Protein AF-A0A7W0MST3-F1 (afdb_monomer_lite)

Foldseek 3Di:
DPPDPPDPPDDDPDDDDPPDDPFLDFPLVFAFDQLFDKDKDFLLQVPQQAFAAKDFAAFFPPCVVCLPPQDAWDWDDTPDICQQVRDAHQAAQQKWKWADPVPATDTAFKDKWAKHKTWTARSQFPLCLQQHTAIDIDTQFPDFQSQQADADPPVQRQFGDGNDDGDDRSHHHHHGGIMMMDGPNRFYDDDDQQDFHPPQWPFKKWKWWDQPSCPPDDITIMIITRGHPPGDGYPWKLVQAFKPKFWDPQQRGKAAFAAPDPRWQDADKDWHADPVSHTDADPVRHGDIHGIGGQNWMWMDGQFWIWTDRAQQWTQFIWGDQGRRPDTDGGWFLTWKKWFFFQFLVFFGDPDGTDIRPRFQRSRKTWRHWHGIRFWIKTKIAGGTSQRGKIWIWIDGNFKIKIKIWGAHFWFDFQRFMDTKIFTFPQFFFFKDKPLRQVTDGQWQAFPFQPFKAAFLLQPLCVPFPHHPVNVVVSVVCVVVVVNVPSGTHIGGDARVNRFRQAQQSMWMWTWGQRWIKIKHKHFDPPAAPQQVVLSNQKHKDWGRHQSDRSQQGQPPEGQPPRSHSPGDQAFPVRHGADGDGPVVHGSVRGNSYDHGGTRMIDITRSIQRGASCSSSSYGHNIHMMMMMMGIGGGGDGSSCNSRHVCCPVRDIDIRIGIRDRNPVVVCVVVVNDDD

pLDDT: mean 87.67, std 13.85, range [27.02, 98.81]

Sequence (676 aa):
MRRVLIALLALLALPPAAGAQLPGAVDLTVPAARDTTPVVLTGARLGAWAAPAEQTAKLPLTDLAAPDAPGHNHYAEPELATKDALGAGLAVKRLLAYRWTGTRLKQIPVQVDEVFTRYLDNSASGFAVYSGQDRHTTYAYDREGFRFRADGPAENPCLARRESADARDPVAGLDADDEIAFMYADAGARLPATTAWPAGIEALREVALTDPVSESAPQRFVYLARAATGGPRPAFDASNGYVRYERDAGADLYAFSQSTYEGYGNAPQGVYCDAQGAVVRDAGGTPKIGRRRPRDGATLTTARYRFRYDGRWLMTAIEISPDGGRSYGPDLVDRFKARAFAQDPGSETPCCGYEEEDANWGGSSTLLGEKVGPVRAIRETWGADSGTNVIRRETFYREEMRQKTWLRVHPIPPLDGIYAQWDFNAGRMTRFYNARTPQGVAVDGRNDEVLGNLDDPCNVNYDANDTSALDQGYRTLARRLGTCELPYHQSVDLLDPLFSDANAGMGWGVTAGPHGSIVDRITLATDTSAGGAAQSAVAVPYYRDDACFDDGTGSDPGPKVNLRSGDEPRTASDGTPRRCWAPADGAPDGSDRYFQGSIATHGVHLLFVADSDNARLQLPVNEIVNEWQMVMLPGQRDARAGEAYGRAFEKPLASTVLPRSPALEQVKRGLGVRLP

Structure (mmCIF, N/CA/C/O backbone):
data_AF-A0A7W0MST3-F1
#
_entry.id   AF-A0A7W0MST3-F1
#
loop_
_atom_site.group_PDB
_atom_site.id
_atom_site.type_symbol
_atom_site.label_atom_id
_atom_site.label_alt_id
_atom_site.label_comp_id
_atom_site.label_asym_id
_atom_site.label_entity_id
_atom_site.label_seq_id
_atom_site.pdbx_PDB_ins_code
_atom_site.Cartn_x
_atom_site.Cartn_y
_atom_site.Cartn_z
_atom_site.occupancy
_atom_site.B_iso_or_equiv
_atom_site.auth_seq_id
_atom_site.auth_comp_id
_atom_site.auth_asym_id
_atom_site.auth_atom_id
_atom_site.pdbx_PDB_model_num
ATOM 1 N N . MET A 1 1 ? 5.967 23.984 -36.296 1.00 33.34 1 MET A N 1
ATOM 2 C CA . MET A 1 1 ? 5.336 22.695 -36.655 1.00 33.34 1 MET A CA 1
ATOM 3 C C . MET A 1 1 ? 4.297 22.323 -35.597 1.00 33.34 1 MET A C 1
ATOM 5 O O . MET A 1 1 ? 4.575 21.528 -34.722 1.00 33.34 1 MET A O 1
ATOM 9 N N . ARG A 1 2 ? 3.121 22.970 -35.611 1.00 28.06 2 ARG A N 1
ATOM 10 C CA . ARG A 1 2 ? 2.147 22.957 -34.492 1.00 28.06 2 ARG A CA 1
ATOM 11 C C . ARG A 1 2 ? 0.752 22.455 -34.908 1.00 28.06 2 ARG A C 1
ATOM 13 O O . ARG A 1 2 ? -0.238 22.843 -34.304 1.00 28.06 2 ARG A O 1
ATOM 20 N N . ARG A 1 3 ? 0.653 21.697 -36.012 1.00 29.62 3 ARG A N 1
ATOM 21 C CA . ARG A 1 3 ? -0.636 21.373 -36.664 1.00 29.62 3 ARG A CA 1
ATOM 22 C C . ARG A 1 3 ? -0.772 19.956 -37.246 1.00 29.62 3 ARG A C 1
ATOM 24 O O . ARG A 1 3 ? -1.676 19.747 -38.040 1.00 29.62 3 ARG A O 1
ATOM 31 N N . VAL A 1 4 ? 0.072 18.989 -36.875 1.00 29.67 4 VAL A N 1
ATOM 32 C CA . VAL A 1 4 ? -0.027 17.618 -37.437 1.00 29.67 4 VAL A CA 1
ATOM 33 C C . VAL A 1 4 ? -0.395 16.540 -36.402 1.00 29.67 4 VAL A C 1
ATOM 35 O O . VAL A 1 4 ? -0.767 15.447 -36.793 1.00 29.67 4 VAL A O 1
ATOM 38 N N . LEU A 1 5 ? -0.451 16.848 -35.100 1.00 27.19 5 LEU A N 1
ATOM 39 C CA . LEU A 1 5 ? -0.750 15.846 -34.058 1.00 27.19 5 LEU A CA 1
ATOM 40 C C . LEU A 1 5 ? -2.170 15.919 -33.457 1.00 27.19 5 LEU A C 1
ATOM 42 O O . LEU A 1 5 ? -2.399 15.465 -32.344 1.00 27.19 5 LEU A O 1
ATOM 46 N N . ILE A 1 6 ? -3.136 16.505 -34.169 1.00 29.30 6 ILE A N 1
ATOM 47 C CA . ILE A 1 6 ? -4.549 16.541 -33.746 1.00 29.30 6 ILE A CA 1
ATOM 48 C C . ILE A 1 6 ? -5.399 16.005 -34.900 1.00 29.30 6 ILE A C 1
ATOM 50 O O . ILE A 1 6 ? -6.024 16.769 -35.630 1.00 29.30 6 ILE A O 1
ATOM 54 N N . ALA A 1 7 ? -5.350 14.694 -35.135 1.00 27.02 7 ALA A N 1
ATOM 55 C CA . ALA A 1 7 ? -6.194 14.045 -36.145 1.00 27.02 7 ALA A CA 1
ATOM 56 C C . ALA A 1 7 ? -6.581 12.587 -35.820 1.00 27.02 7 ALA A C 1
ATOM 58 O O . ALA A 1 7 ? -7.083 11.894 -36.699 1.00 27.02 7 ALA A O 1
ATOM 59 N N . LEU A 1 8 ? -6.408 12.120 -34.576 1.00 28.22 8 LEU A N 1
ATOM 60 C CA . LEU A 1 8 ? -6.804 10.762 -34.159 1.00 28.22 8 LEU A CA 1
ATOM 61 C C . LEU A 1 8 ? -7.603 10.725 -32.844 1.00 28.22 8 LEU A C 1
ATOM 63 O O . LEU A 1 8 ? -7.543 9.774 -32.082 1.00 28.22 8 LEU A O 1
ATOM 67 N N . LEU A 1 9 ? -8.417 11.754 -32.604 1.00 30.67 9 LEU A N 1
ATOM 68 C CA . LEU A 1 9 ? -9.510 11.724 -31.624 1.00 30.67 9 LEU A CA 1
ATOM 69 C C . 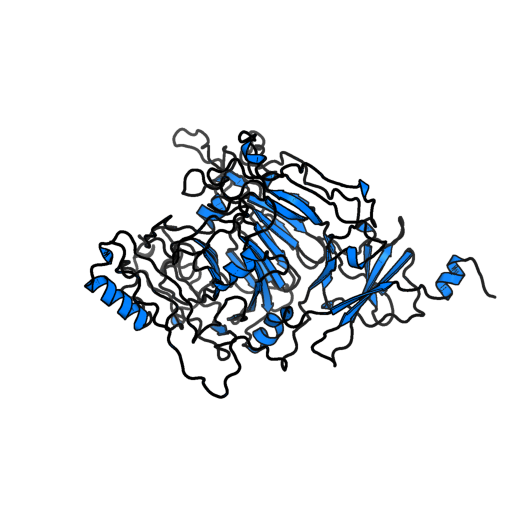LEU A 1 9 ? -10.834 11.846 -32.385 1.00 30.67 9 LEU A C 1
ATOM 71 O O . LEU A 1 9 ? -11.513 12.870 -32.354 1.00 30.67 9 LEU A O 1
ATOM 75 N N . ALA A 1 10 ? -11.168 10.808 -33.151 1.00 30.56 10 ALA A N 1
ATOM 76 C CA . ALA A 1 10 ? -12.507 10.654 -33.697 1.00 30.56 10 ALA A CA 1
ATOM 77 C C . ALA A 1 10 ? -13.369 9.957 -32.638 1.00 30.56 10 ALA A C 1
ATOM 79 O O . ALA A 1 10 ? -13.180 8.776 -32.357 1.00 30.56 10 ALA A O 1
ATOM 80 N N . LEU A 1 11 ? -14.307 10.704 -32.047 1.00 34.53 11 LEU A N 1
ATOM 81 C CA . LEU A 1 11 ? -15.396 10.151 -31.244 1.00 34.53 11 LEU A CA 1
ATOM 82 C C . LEU A 1 11 ? -16.114 9.054 -32.048 1.00 34.53 11 LEU A C 1
ATOM 84 O O . LEU A 1 11 ? -16.840 9.347 -33.000 1.00 34.53 11 LEU A O 1
ATOM 88 N N . LEU A 1 12 ? -15.961 7.800 -31.631 1.00 31.59 12 LEU A N 1
ATOM 89 C CA . LEU A 1 12 ? -16.851 6.715 -32.026 1.00 31.59 12 LEU A CA 1
ATOM 90 C C . LEU A 1 12 ? -18.124 6.806 -31.179 1.00 31.59 12 LEU A C 1
ATOM 92 O O . LEU A 1 12 ? -18.185 6.323 -30.051 1.00 31.59 12 LEU A O 1
ATOM 96 N N . ALA A 1 13 ? -19.157 7.443 -31.729 1.00 30.58 13 ALA A N 1
ATOM 97 C CA . ALA A 1 13 ? -20.519 7.291 -31.235 1.00 30.58 13 ALA A CA 1
ATOM 98 C C . ALA A 1 13 ? -21.042 5.910 -31.667 1.00 30.58 13 ALA A C 1
ATOM 100 O O . ALA A 1 13 ? -21.487 5.729 -32.801 1.00 30.58 13 ALA A O 1
ATOM 101 N N . LEU A 1 14 ? -20.954 4.921 -30.776 1.00 34.78 14 LEU A N 1
ATOM 102 C CA . LEU A 1 14 ? -21.608 3.622 -30.953 1.00 34.78 14 LEU A CA 1
ATOM 103 C C . LEU A 1 14 ? -23.127 3.762 -30.722 1.00 34.78 14 LEU A C 1
ATOM 105 O O . LEU A 1 14 ? -23.542 4.492 -29.816 1.00 34.78 14 LEU A O 1
ATOM 109 N N . PRO A 1 15 ? -23.982 3.072 -31.501 1.00 28.17 15 PRO A N 1
ATOM 110 C CA . PRO A 1 15 ? -25.413 3.024 -31.223 1.00 28.17 15 PRO A CA 1
ATOM 111 C C . PRO A 1 15 ? -25.666 2.262 -29.907 1.00 28.17 15 PRO A C 1
ATOM 113 O O . PRO A 1 15 ? -24.936 1.316 -29.602 1.00 28.17 15 PRO A O 1
ATOM 116 N N . PRO A 1 16 ? -26.693 2.630 -29.119 1.00 30.33 16 PRO A N 1
ATOM 117 C CA . PRO A 1 16 ? -26.980 1.954 -27.862 1.00 30.33 16 PRO A CA 1
ATOM 118 C C . PRO A 1 16 ? -27.411 0.510 -28.143 1.00 30.33 16 PRO A C 1
ATOM 120 O O . PRO A 1 16 ? -28.466 0.266 -28.731 1.00 30.33 16 PRO A O 1
ATOM 123 N N . ALA A 1 17 ? -26.597 -0.454 -27.712 1.00 32.78 17 ALA A N 1
ATOM 124 C CA . ALA A 1 17 ? -27.010 -1.845 -27.639 1.00 32.78 17 ALA A CA 1
ATOM 125 C C . ALA A 1 17 ? -28.131 -1.956 -26.594 1.00 32.78 17 ALA A C 1
ATOM 127 O O . ALA A 1 17 ? -27.914 -1.771 -25.396 1.00 32.78 17 ALA A O 1
ATOM 128 N N . ALA A 1 18 ? -29.353 -2.214 -27.052 1.00 31.17 18 ALA A N 1
ATOM 129 C CA . ALA A 1 18 ? -30.485 -2.453 -26.172 1.00 31.17 18 ALA A CA 1
ATOM 130 C C . ALA A 1 18 ? -30.256 -3.757 -25.384 1.00 31.17 18 ALA A C 1
ATOM 132 O O . ALA A 1 18 ? -30.203 -4.833 -25.974 1.00 31.17 18 ALA A O 1
ATOM 133 N N . GLY A 1 19 ? -30.136 -3.652 -24.056 1.00 36.03 19 GLY A N 1
ATOM 134 C CA . GLY A 1 19 ? -30.206 -4.791 -23.130 1.00 36.03 19 GLY A CA 1
ATOM 135 C C . GLY A 1 19 ? -28.934 -5.149 -22.353 1.00 36.03 19 GLY A C 1
ATOM 136 O O . GLY A 1 19 ? -29.009 -6.026 -21.498 1.00 36.03 19 GLY A O 1
ATOM 137 N N . ALA A 1 20 ? -27.797 -4.485 -22.581 1.00 37.41 20 ALA A N 1
ATOM 138 C CA . ALA A 1 20 ? -26.614 -4.660 -21.733 1.00 37.41 20 ALA A CA 1
ATOM 139 C C . ALA A 1 20 ? -26.729 -3.785 -20.470 1.00 37.41 20 ALA A C 1
ATOM 141 O O . ALA A 1 20 ? -27.078 -2.606 -20.568 1.00 37.41 20 ALA A O 1
ATOM 142 N N . GLN A 1 21 ? -26.449 -4.347 -19.287 1.00 41.69 21 GLN A N 1
ATOM 143 C CA . GLN A 1 21 ? -26.223 -3.552 -18.073 1.00 41.69 21 GLN A CA 1
ATOM 144 C C . GLN A 1 21 ? -25.207 -2.446 -18.381 1.00 41.69 21 GLN A C 1
ATOM 146 O O . GLN A 1 21 ? -24.227 -2.673 -19.093 1.00 41.69 21 GLN A O 1
ATOM 151 N N . LEU A 1 22 ? -25.470 -1.237 -17.877 1.00 43.38 22 LEU A N 1
ATOM 152 C CA . LEU A 1 22 ? -24.556 -0.114 -18.052 1.00 43.38 22 LEU A CA 1
ATOM 153 C C . LEU A 1 22 ? -23.157 -0.488 -17.517 1.00 43.38 22 LEU A C 1
ATOM 155 O O . LEU A 1 22 ? -23.073 -1.205 -16.517 1.00 43.38 22 LEU A O 1
ATOM 159 N N . PRO A 1 23 ? -22.077 0.004 -18.150 1.00 44.41 23 PRO A N 1
ATOM 160 C CA . PRO A 1 23 ? -20.717 -0.094 -17.618 1.00 44.41 23 PRO A CA 1
ATOM 161 C C . PRO A 1 23 ? -20.682 0.238 -16.120 1.00 44.41 23 PRO A C 1
ATOM 163 O O . PRO A 1 23 ? -21.276 1.237 -15.712 1.00 44.41 23 PRO A O 1
ATOM 166 N N . GLY A 1 24 ? -20.040 -0.595 -15.298 1.00 53.72 24 GLY A N 1
ATOM 167 C CA . GLY A 1 24 ? -19.961 -0.383 -13.847 1.00 53.72 24 GLY A CA 1
ATOM 168 C C . GLY A 1 24 ? -21.268 -0.544 -13.049 1.00 53.72 24 GLY A C 1
ATOM 169 O O . GLY A 1 24 ? -21.266 -0.278 -11.846 1.00 53.72 24 GLY A O 1
ATOM 170 N N . ALA A 1 25 ? -22.385 -0.982 -13.648 1.00 60.38 25 ALA A N 1
ATOM 171 C CA . ALA A 1 25 ? -23.631 -1.189 -12.906 1.00 60.38 25 ALA A CA 1
ATOM 172 C C . ALA A 1 25 ? -23.449 -2.250 -11.807 1.00 60.38 25 ALA A C 1
ATOM 174 O O . ALA A 1 25 ? -23.056 -3.385 -12.072 1.00 60.38 25 ALA A O 1
ATOM 175 N N . VAL A 1 26 ? -23.745 -1.870 -10.563 1.00 64.81 26 VAL A N 1
ATOM 176 C CA . VAL A 1 26 ? -23.655 -2.763 -9.405 1.00 64.81 26 VAL A CA 1
ATOM 177 C C . VAL A 1 26 ? -24.689 -3.878 -9.548 1.00 64.81 26 VAL A C 1
ATOM 179 O O . VAL A 1 26 ? -25.892 -3.607 -9.569 1.00 64.81 26 VAL A O 1
ATOM 182 N N . ASP A 1 27 ? -24.241 -5.135 -9.580 1.00 69.06 27 ASP A N 1
ATOM 183 C CA . ASP A 1 27 ? -25.147 -6.262 -9.387 1.00 69.06 27 ASP A CA 1
ATOM 184 C C . ASP A 1 27 ? -25.554 -6.321 -7.906 1.00 69.06 27 ASP A C 1
ATOM 186 O O . ASP A 1 27 ? -24.793 -6.714 -7.014 1.00 69.06 27 ASP A O 1
ATOM 190 N N . LEU A 1 28 ? -26.771 -5.859 -7.623 1.00 68.44 28 LEU A N 1
ATOM 191 C CA . LEU A 1 28 ? -27.353 -5.892 -6.282 1.00 68.44 28 LEU A CA 1
ATOM 192 C C . LEU A 1 28 ? -27.852 -7.291 -5.891 1.00 68.44 28 LEU A C 1
ATOM 194 O O . LEU A 1 28 ? -28.226 -7.491 -4.739 1.00 68.44 28 LEU A O 1
ATOM 198 N N . THR A 1 29 ? -27.852 -8.263 -6.809 1.00 72.75 29 THR A N 1
ATOM 199 C CA . THR A 1 29 ? -28.296 -9.635 -6.526 1.00 72.75 29 THR A CA 1
ATOM 200 C C . THR A 1 29 ? -27.218 -10.490 -5.863 1.00 72.75 29 THR A C 1
ATOM 202 O O . THR A 1 29 ? -27.551 -11.471 -5.198 1.00 72.75 29 THR A O 1
ATOM 205 N N . VAL A 1 30 ? -25.940 -10.107 -5.977 1.00 80.00 30 VAL A N 1
ATOM 206 C CA . VAL A 1 30 ? -24.817 -10.766 -5.295 1.00 80.00 30 VAL A CA 1
ATOM 207 C C . VAL A 1 30 ? -24.496 -10.012 -3.999 1.00 80.00 30 VAL A C 1
ATOM 209 O O . VAL A 1 30 ? -24.049 -8.864 -4.058 1.00 80.00 30 VAL A O 1
ATOM 212 N N . PRO A 1 31 ? -24.699 -10.599 -2.806 1.00 81.38 31 PRO A N 1
ATOM 213 C CA . PRO A 1 31 ? -24.313 -9.956 -1.552 1.00 81.38 31 PRO A CA 1
ATOM 214 C C . PRO A 1 31 ? -22.796 -9.771 -1.459 1.00 81.38 31 PRO A C 1
ATOM 216 O O . PRO A 1 31 ? -22.034 -10.621 -1.920 1.00 81.38 31 PRO A O 1
ATOM 219 N N . ALA A 1 32 ? -22.356 -8.689 -0.815 1.00 86.56 32 ALA A N 1
ATOM 220 C CA . ALA A 1 32 ? -20.940 -8.519 -0.508 1.00 86.56 32 ALA A CA 1
ATOM 221 C C . ALA A 1 32 ? -20.490 -9.569 0.521 1.00 86.56 32 ALA A C 1
ATOM 223 O O . ALA A 1 32 ? -21.148 -9.781 1.543 1.00 86.56 32 ALA A O 1
ATOM 224 N N . ALA A 1 33 ? -19.353 -10.207 0.274 1.00 90.31 33 ALA A N 1
ATOM 225 C CA . ALA A 1 33 ? -18.723 -11.102 1.228 1.00 90.31 33 ALA A CA 1
ATOM 226 C C . ALA A 1 33 ? -18.093 -10.284 2.367 1.00 90.31 33 ALA A C 1
ATOM 228 O O . ALA A 1 33 ? -17.382 -9.306 2.139 1.00 90.31 33 ALA A O 1
ATOM 229 N N . ARG A 1 34 ? -18.404 -10.657 3.617 1.00 91.00 34 ARG A N 1
ATOM 230 C CA . ARG A 1 34 ? -18.010 -9.902 4.825 1.00 91.00 34 ARG A CA 1
ATOM 231 C C . ARG A 1 34 ? -16.977 -10.604 5.694 1.00 91.00 34 ARG A C 1
ATOM 233 O O . ARG A 1 34 ? -16.547 -10.063 6.710 1.00 91.00 34 ARG A O 1
ATOM 240 N N . ASP A 1 35 ? -16.615 -11.833 5.355 1.00 91.06 35 ASP A N 1
ATOM 241 C CA . ASP A 1 35 ? -15.702 -12.670 6.132 1.00 91.06 35 ASP A CA 1
ATOM 242 C C . ASP A 1 35 ? -14.278 -12.099 6.209 1.00 91.06 35 ASP A C 1
ATOM 244 O O . ASP A 1 35 ? -13.600 -12.325 7.216 1.00 91.06 35 ASP A O 1
ATOM 248 N N . THR A 1 36 ? -13.885 -11.292 5.220 1.00 93.31 36 THR A N 1
ATOM 249 C CA . THR A 1 36 ? -12.589 -10.599 5.139 1.00 93.31 36 THR A CA 1
ATOM 250 C C . THR A 1 36 ? -12.651 -9.134 5.576 1.00 93.31 36 THR A C 1
ATOM 252 O O . THR A 1 36 ? -11.614 -8.497 5.716 1.00 93.31 36 THR A O 1
ATOM 255 N N . THR A 1 37 ? -13.847 -8.581 5.816 1.00 93.44 37 THR A N 1
ATOM 256 C CA . THR A 1 37 ? -14.034 -7.136 6.002 1.00 93.44 37 THR A CA 1
ATOM 257 C C . THR A 1 37 ? -13.447 -6.642 7.332 1.00 93.44 37 THR A C 1
ATOM 259 O O . THR A 1 37 ? -13.921 -7.057 8.404 1.00 93.44 37 THR A O 1
ATOM 262 N N . PRO A 1 38 ? -12.480 -5.706 7.303 1.00 95.81 38 PRO A N 1
ATOM 263 C CA . PRO A 1 38 ? -12.097 -4.961 8.490 1.00 95.81 38 PRO A CA 1
ATOM 264 C C . PRO A 1 38 ? -13.162 -3.916 8.837 1.00 95.81 38 PRO A C 1
ATOM 266 O O . PRO A 1 38 ? -13.803 -3.326 7.969 1.00 95.81 38 PRO A O 1
ATOM 269 N N . VAL A 1 39 ? -13.345 -3.664 10.129 1.00 96.69 39 VAL A N 1
ATOM 270 C CA . VAL A 1 39 ? -14.166 -2.569 10.644 1.00 96.69 39 VAL A CA 1
ATOM 271 C C . VAL A 1 39 ? -13.243 -1.583 11.334 1.00 96.69 39 VAL A C 1
ATOM 273 O O . VAL A 1 39 ? -12.601 -1.932 12.323 1.00 96.69 39 VAL A O 1
ATOM 276 N N . VAL A 1 40 ? -13.203 -0.357 10.816 1.00 96.94 40 VAL A N 1
ATOM 277 C CA . VAL A 1 40 ? -12.424 0.751 11.374 1.00 96.94 40 VAL A CA 1
ATOM 278 C C . VAL A 1 40 ? -13.395 1.844 11.805 1.00 96.94 40 VAL A C 1
ATOM 280 O O . VAL A 1 40 ? -14.177 2.353 11.003 1.00 96.94 40 VAL A O 1
ATOM 283 N N . LEU A 1 41 ? -13.404 2.156 13.098 1.00 97.62 41 LEU A N 1
ATOM 284 C CA . LEU A 1 41 ? -14.157 3.272 13.669 1.00 97.62 41 LEU A CA 1
ATOM 285 C C . LEU A 1 41 ? -13.185 4.396 14.009 1.00 97.62 41 LEU A C 1
ATOM 287 O O . LEU A 1 41 ? -12.067 4.108 14.410 1.00 97.62 41 LEU A O 1
ATOM 291 N N . THR A 1 42 ? -13.625 5.649 13.950 1.00 97.44 42 THR A N 1
ATOM 292 C CA . THR A 1 42 ? -12.855 6.756 14.532 1.00 97.44 42 THR A CA 1
ATOM 293 C C . THR A 1 42 ? -13.185 6.929 16.012 1.00 97.44 42 THR A C 1
ATOM 295 O O . THR A 1 42 ? -14.312 6.633 16.442 1.00 97.44 42 THR A O 1
ATOM 298 N N . GLY A 1 43 ? -12.248 7.441 16.807 1.00 97.19 43 GLY A N 1
ATOM 299 C CA . GLY A 1 43 ? -12.460 7.696 18.229 1.00 97.19 43 GLY A CA 1
ATOM 300 C C . GLY A 1 43 ? -13.593 8.689 18.499 1.00 97.19 43 GLY A C 1
ATOM 301 O O . GLY A 1 43 ? -14.325 8.527 19.479 1.00 97.19 43 GLY A O 1
ATOM 302 N N . ALA A 1 44 ? -13.907 9.580 17.549 1.00 96.62 44 ALA A N 1
ATOM 303 C CA . ALA A 1 44 ? -15.108 10.421 17.581 1.00 96.62 44 ALA A CA 1
ATOM 304 C C . ALA A 1 44 ? -16.414 9.621 17.800 1.00 96.62 44 ALA A C 1
ATOM 306 O O . ALA A 1 44 ? -17.349 10.093 18.454 1.00 96.62 44 ALA A O 1
ATOM 307 N N . ARG A 1 45 ? -16.493 8.369 17.317 1.00 96.88 45 ARG A N 1
ATOM 308 C CA . ARG A 1 45 ? -17.653 7.477 17.528 1.00 96.88 45 ARG A CA 1
ATOM 309 C C . ARG A 1 45 ? -17.802 7.009 18.979 1.00 96.88 45 ARG A C 1
ATOM 311 O O . ARG A 1 45 ? -18.862 6.509 19.359 1.00 96.88 45 ARG A O 1
ATOM 318 N N . LEU A 1 46 ? -16.764 7.156 19.801 1.00 96.19 46 LEU A N 1
ATOM 319 C CA . LEU A 1 46 ? -16.743 6.766 21.209 1.00 96.19 46 LEU A CA 1
ATOM 320 C C . LEU A 1 46 ? -17.068 7.946 22.147 1.00 96.19 46 LEU A C 1
ATOM 322 O O . LEU A 1 46 ? -17.050 7.771 23.370 1.00 96.19 46 LEU A O 1
ATOM 326 N N . GLY A 1 47 ? -17.453 9.111 21.611 1.00 93.31 47 GLY A N 1
ATOM 327 C CA . GLY A 1 47 ? -17.937 10.266 22.375 1.00 93.31 47 GLY A CA 1
ATOM 328 C C . GLY A 1 47 ? -16.973 10.661 23.495 1.00 93.31 47 GLY A C 1
ATOM 329 O O . GLY A 1 47 ? -15.780 10.753 23.271 1.00 93.31 47 GLY A O 1
ATOM 330 N N . ALA A 1 48 ? -17.465 10.794 24.730 1.00 93.38 48 ALA A N 1
ATOM 331 C CA . ALA A 1 48 ? -16.663 11.211 25.891 1.00 93.38 48 ALA A CA 1
ATOM 332 C C . ALA A 1 48 ? -15.506 10.266 26.306 1.00 93.38 48 ALA A C 1
ATOM 334 O O . ALA A 1 48 ? -14.922 10.458 27.369 1.00 93.38 48 ALA A O 1
ATOM 335 N N . TRP A 1 49 ? -15.226 9.191 25.561 1.00 96.69 49 TRP A N 1
ATOM 336 C CA . TRP A 1 49 ? -13.987 8.422 25.748 1.00 96.69 49 TRP A CA 1
ATOM 337 C C . TRP A 1 49 ? -12.831 8.978 24.915 1.00 96.69 49 TRP A C 1
ATOM 339 O O . TRP A 1 49 ? -11.693 8.653 25.231 1.00 96.69 49 TRP A O 1
ATOM 349 N N . ALA A 1 50 ? -13.127 9.775 23.890 1.00 97.25 50 ALA A N 1
ATOM 350 C CA . ALA A 1 50 ? -12.154 10.413 23.025 1.00 97.25 50 ALA A CA 1
ATOM 351 C C . ALA A 1 50 ? -12.018 11.901 23.374 1.00 97.25 50 ALA A C 1
ATOM 353 O O . ALA A 1 50 ? -13.025 12.580 23.610 1.00 97.25 50 ALA A O 1
ATOM 354 N N . ALA A 1 51 ? -10.785 12.397 23.410 1.00 97.25 51 ALA A N 1
ATOM 355 C CA . ALA A 1 51 ? -10.514 13.829 23.353 1.00 97.25 51 ALA A CA 1
ATOM 356 C C . ALA A 1 51 ? -10.781 14.374 21.932 1.00 97.25 51 ALA A C 1
ATOM 358 O O . ALA A 1 51 ? -10.936 13.597 20.990 1.00 97.25 51 ALA A O 1
ATOM 359 N N . PRO A 1 52 ? -10.884 15.699 21.742 1.00 96.50 52 PRO A N 1
ATOM 360 C CA . PRO A 1 52 ? -10.820 16.289 20.409 1.00 96.50 52 PRO A CA 1
ATOM 361 C C . PRO A 1 52 ? -9.447 16.059 19.763 1.00 96.50 52 PRO A C 1
ATOM 363 O O . PRO A 1 52 ? -8.434 16.203 20.442 1.00 96.50 52 PRO A O 1
ATOM 366 N N . ALA A 1 53 ? -9.446 15.790 18.457 1.00 95.56 53 ALA A N 1
ATOM 367 C CA . ALA A 1 53 ? -8.245 15.713 17.626 1.00 95.56 53 ALA A CA 1
ATOM 368 C C . ALA A 1 53 ? -7.433 17.014 17.665 1.00 95.56 53 ALA A C 1
ATOM 370 O O . ALA A 1 53 ? -8.013 18.115 17.690 1.00 95.56 53 ALA A O 1
ATOM 371 N N . GLU A 1 54 ? -6.107 16.905 17.574 1.00 94.94 54 GLU A N 1
ATOM 372 C CA . GLU A 1 54 ? -5.230 18.068 17.438 1.00 94.94 54 GLU A CA 1
ATOM 373 C C . GLU A 1 54 ? -5.633 18.938 16.233 1.00 94.94 54 GLU A C 1
ATOM 375 O O . GLU A 1 54 ? -5.848 18.461 15.119 1.00 94.94 54 GLU A O 1
ATOM 380 N N . GLN A 1 55 ? -5.689 20.255 16.440 1.00 94.75 55 GLN A N 1
ATOM 381 C CA . GLN A 1 55 ? -5.807 21.222 15.355 1.00 94.75 55 GLN A CA 1
ATOM 382 C C . GLN A 1 55 ? -4.435 21.834 15.076 1.00 94.75 55 GLN A C 1
ATOM 384 O O . GLN A 1 55 ? -3.790 22.368 15.984 1.00 94.75 55 GLN A O 1
ATOM 389 N N . THR A 1 56 ? -4.006 21.786 13.813 1.00 94.62 56 THR A N 1
ATOM 390 C CA . THR A 1 56 ? -2.756 22.408 13.362 1.00 94.62 56 THR A CA 1
ATOM 391 C C . THR A 1 56 ? -2.991 23.351 12.191 1.00 94.62 56 THR A C 1
ATOM 393 O O . THR A 1 56 ? -3.932 23.175 11.414 1.00 94.62 56 THR A O 1
ATOM 396 N N . ALA A 1 57 ? -2.120 24.346 12.056 1.00 92.50 57 ALA A N 1
ATOM 397 C CA . ALA A 1 57 ? -2.061 25.192 10.874 1.00 92.50 57 ALA A CA 1
ATOM 398 C C . ALA A 1 57 ? -0.605 25.458 10.497 1.00 92.50 57 ALA A C 1
ATOM 400 O O . ALA A 1 57 ? 0.201 25.821 11.360 1.00 92.50 57 ALA A O 1
ATOM 401 N N . LYS A 1 58 ? -0.312 25.302 9.205 1.00 89.31 58 LYS A N 1
ATOM 402 C CA . LYS A 1 58 ? 0.945 25.708 8.590 1.00 89.31 58 LYS A CA 1
ATOM 403 C C . LYS A 1 58 ? 0.684 26.843 7.591 1.00 89.31 58 LYS A C 1
ATOM 405 O O . LYS A 1 58 ? -0.348 26.841 6.913 1.00 89.31 58 LYS A O 1
ATOM 410 N N . LEU A 1 59 ? 1.540 27.863 7.581 1.00 86.44 59 LEU A N 1
ATOM 411 C CA . LEU A 1 59 ? 1.428 29.013 6.683 1.00 86.44 59 LEU A CA 1
ATOM 412 C C . LEU A 1 59 ? 2.055 28.710 5.312 1.00 86.44 59 LEU A C 1
ATOM 414 O O . LEU A 1 59 ? 3.227 28.340 5.270 1.00 86.44 59 LEU A O 1
ATOM 418 N N . PRO A 1 60 ? 1.351 28.958 4.189 1.00 84.81 60 PRO A N 1
ATOM 419 C CA . PRO A 1 60 ? 1.900 28.752 2.852 1.00 84.81 60 PRO A CA 1
ATOM 420 C C . PRO A 1 60 ? 3.219 29.493 2.622 1.00 84.81 60 PRO A C 1
ATOM 422 O O . PRO A 1 60 ? 3.429 30.588 3.146 1.00 84.81 60 PRO A O 1
ATOM 425 N N . LEU A 1 61 ? 4.067 28.931 1.756 1.00 80.25 61 LEU A N 1
ATOM 426 C CA . LEU A 1 61 ? 5.319 29.542 1.281 1.00 80.25 61 LEU A CA 1
ATOM 427 C C . LEU A 1 61 ? 6.380 29.822 2.366 1.00 80.25 61 LEU A C 1
ATOM 429 O O . LEU A 1 61 ? 7.380 30.483 2.080 1.00 80.25 61 LEU A O 1
ATOM 433 N N . THR A 1 62 ? 6.213 29.336 3.601 1.00 75.69 62 THR A N 1
ATOM 434 C CA . THR A 1 62 ? 7.221 29.501 4.666 1.00 75.69 62 THR A CA 1
ATOM 435 C C . THR A 1 62 ? 8.538 28.798 4.362 1.00 75.69 62 THR A C 1
ATOM 437 O O . THR A 1 62 ? 9.590 29.239 4.817 1.00 75.69 62 THR A O 1
ATOM 440 N N . ASP A 1 63 ? 8.490 27.735 3.565 1.00 71.56 63 ASP A N 1
ATOM 441 C CA . ASP A 1 63 ? 9.653 26.992 3.083 1.00 71.56 63 ASP A CA 1
ATOM 442 C C . ASP A 1 63 ? 10.550 27.832 2.149 1.00 71.56 63 ASP A C 1
ATOM 444 O O . ASP A 1 63 ? 11.763 27.641 2.122 1.00 71.56 63 ASP A O 1
ATOM 448 N N . LEU A 1 64 ? 9.998 28.840 1.456 1.00 73.56 64 LEU A N 1
ATOM 449 C CA . LEU A 1 64 ? 10.772 29.763 0.608 1.00 73.56 64 LEU A CA 1
ATOM 450 C C . LEU A 1 64 ? 11.572 30.805 1.398 1.00 73.56 64 LEU A C 1
ATOM 452 O O . LEU A 1 64 ? 12.537 31.364 0.877 1.00 73.56 64 LEU A O 1
ATOM 456 N N . ALA A 1 65 ? 11.162 31.109 2.630 1.00 62.69 65 ALA A N 1
ATOM 457 C CA . ALA A 1 65 ? 11.807 32.126 3.459 1.00 62.69 65 ALA A CA 1
ATOM 458 C C . ALA A 1 65 ? 13.061 31.600 4.185 1.00 62.69 65 ALA A C 1
ATOM 460 O O . ALA A 1 65 ? 13.894 32.397 4.616 1.00 62.69 65 ALA A O 1
ATOM 461 N N . ALA A 1 66 ? 13.201 30.277 4.309 1.00 57.00 66 ALA A N 1
ATOM 462 C CA . ALA A 1 66 ? 14.343 29.606 4.926 1.00 57.00 66 ALA A CA 1
ATOM 463 C C . ALA A 1 66 ? 14.707 28.317 4.154 1.00 57.00 66 ALA A C 1
ATOM 465 O O . ALA A 1 66 ? 14.569 27.220 4.696 1.00 57.00 66 ALA A O 1
ATOM 466 N N . PRO A 1 67 ? 15.187 28.433 2.899 1.00 53.56 67 PRO A N 1
ATOM 467 C CA . PRO A 1 67 ? 15.486 27.285 2.035 1.00 53.56 67 PRO A CA 1
ATOM 468 C C . PRO A 1 67 ? 16.653 26.410 2.534 1.00 53.56 67 PRO A C 1
ATOM 470 O O . PRO A 1 67 ? 16.856 25.312 2.027 1.00 53.56 67 PRO A O 1
ATOM 473 N N . ASP A 1 68 ? 17.406 26.869 3.540 1.00 43.81 68 ASP A N 1
ATOM 474 C CA . ASP A 1 68 ? 18.629 26.229 4.041 1.00 43.81 68 ASP A CA 1
ATOM 475 C C . ASP A 1 68 ? 18.399 25.178 5.147 1.00 43.81 68 ASP A C 1
ATOM 477 O O . ASP A 1 68 ? 19.344 24.814 5.850 1.00 43.81 68 ASP A O 1
ATOM 481 N N . ALA A 1 69 ? 17.180 24.666 5.354 1.00 52.00 69 ALA A N 1
ATOM 482 C CA . ALA A 1 69 ? 16.991 23.564 6.298 1.00 52.00 69 ALA A CA 1
ATOM 483 C C . ALA A 1 69 ? 17.636 22.275 5.729 1.00 52.00 69 ALA A C 1
ATOM 485 O O . ALA A 1 69 ? 17.145 21.735 4.738 1.00 52.00 69 ALA A O 1
ATOM 486 N N . PRO A 1 70 ? 18.697 21.714 6.349 1.00 54.91 70 PRO A N 1
ATOM 487 C CA . PRO A 1 70 ? 19.438 20.556 5.824 1.00 54.91 70 PRO A CA 1
ATOM 488 C C . PRO A 1 70 ? 18.658 19.228 5.930 1.00 54.91 70 PRO A C 1
ATOM 490 O O . PRO A 1 70 ? 19.225 18.140 5.815 1.00 54.91 70 PRO A O 1
ATOM 493 N N . GLY A 1 71 ? 17.360 19.289 6.220 1.00 67.56 71 GLY A N 1
ATOM 494 C CA . GLY A 1 71 ? 16.551 18.130 6.538 1.00 67.56 71 GLY A CA 1
ATOM 495 C C . GLY A 1 71 ? 16.115 17.385 5.284 1.00 67.56 71 GLY A C 1
ATOM 496 O O . GLY A 1 71 ? 15.110 17.731 4.670 1.00 67.56 71 GLY A O 1
ATOM 497 N N . HIS A 1 72 ? 16.802 16.288 4.957 1.00 79.00 72 HIS A N 1
ATOM 498 C CA . HIS A 1 72 ? 16.168 15.201 4.201 1.00 79.00 72 HIS A CA 1
ATOM 499 C C . HIS A 1 72 ? 14.880 14.789 4.938 1.00 79.00 72 HIS A C 1
ATOM 501 O O . HIS A 1 72 ? 14.885 14.838 6.169 1.00 79.00 72 HIS A O 1
ATOM 507 N N . ASN A 1 73 ? 13.812 14.388 4.238 1.00 86.94 73 ASN A N 1
ATOM 508 C CA . ASN A 1 73 ? 12.546 13.845 4.779 1.00 86.94 73 ASN A CA 1
ATOM 509 C C . ASN A 1 73 ? 12.340 14.068 6.300 1.00 86.94 73 ASN A C 1
ATOM 511 O O . ASN A 1 73 ? 12.735 13.218 7.098 1.00 86.94 73 ASN A O 1
ATOM 515 N N . HIS A 1 74 ? 11.809 15.209 6.730 1.00 89.19 74 HIS A N 1
ATOM 516 C CA . HIS A 1 74 ? 11.545 15.495 8.142 1.00 89.19 74 HIS A CA 1
ATOM 517 C C . HIS A 1 74 ? 10.144 16.078 8.344 1.00 89.19 74 HIS A C 1
ATOM 519 O O . HIS A 1 74 ? 9.500 16.519 7.398 1.00 89.19 74 HIS A O 1
ATOM 525 N N . TYR A 1 75 ? 9.656 16.074 9.583 1.00 92.31 75 TYR A N 1
ATOM 526 C CA . TYR A 1 75 ? 8.417 16.779 9.897 1.00 92.31 75 TYR A CA 1
ATOM 527 C C . TYR A 1 75 ? 8.720 18.246 10.179 1.00 92.31 75 TYR A C 1
ATOM 529 O O . TYR A 1 75 ? 9.470 18.549 11.108 1.00 92.31 75 TYR A O 1
ATOM 537 N N . ALA A 1 76 ? 8.132 19.139 9.388 1.00 90.50 76 ALA A N 1
ATOM 538 C CA . ALA A 1 76 ? 8.150 20.563 9.669 1.00 90.50 76 ALA A CA 1
ATOM 539 C C . ALA A 1 76 ? 7.190 20.890 10.820 1.00 90.50 76 ALA A C 1
ATOM 541 O O . ALA A 1 76 ? 6.087 20.345 10.920 1.00 90.50 76 ALA A O 1
ATOM 542 N N . GLU A 1 77 ? 7.608 21.812 11.684 1.00 90.50 77 GLU A N 1
ATOM 543 C CA . GLU A 1 77 ? 6.769 22.302 12.776 1.00 90.50 77 GLU A CA 1
ATOM 544 C C . GLU A 1 77 ? 5.676 23.240 12.233 1.00 90.50 77 GLU A C 1
ATOM 546 O O . GLU A 1 77 ? 5.983 24.141 11.438 1.00 90.50 77 GLU A O 1
ATOM 551 N N . PRO A 1 78 ? 4.412 23.073 12.656 1.00 92.19 78 PRO A N 1
ATOM 552 C CA . PRO A 1 78 ? 3.346 24.016 12.337 1.00 92.19 78 PRO A CA 1
ATOM 553 C C . PRO A 1 78 ? 3.506 25.336 13.105 1.00 92.19 78 PRO A C 1
ATOM 555 O O . PRO A 1 78 ? 4.037 25.360 14.215 1.00 92.19 78 PRO A O 1
ATOM 558 N N . GLU A 1 79 ? 2.988 26.442 12.566 1.00 91.50 79 GLU A N 1
ATOM 559 C CA . GLU A 1 79 ? 2.919 27.717 13.299 1.00 91.50 79 GLU A CA 1
ATOM 560 C C . GLU A 1 79 ? 1.922 27.663 14.463 1.00 91.50 79 GLU A C 1
ATOM 562 O O . GLU A 1 79 ? 2.081 28.369 15.461 1.00 91.50 79 GLU A O 1
A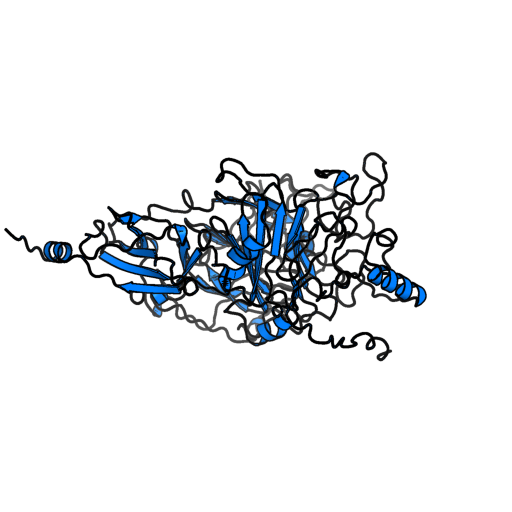TOM 567 N N . LEU A 1 80 ? 0.891 26.824 14.342 1.00 93.25 80 LEU A N 1
ATOM 568 C CA . LEU A 1 80 ? -0.098 26.584 15.383 1.00 93.25 80 LEU A CA 1
ATOM 569 C C . LEU A 1 80 ? -0.316 25.084 15.568 1.00 93.25 80 LEU A C 1
ATOM 571 O O . LEU A 1 80 ? -0.569 24.369 14.602 1.00 93.25 80 LEU A O 1
ATOM 575 N N . ALA A 1 81 ? -0.304 24.639 16.821 1.00 94.19 81 ALA A N 1
ATOM 576 C CA . ALA A 1 81 ? -0.679 23.291 17.228 1.00 94.19 81 ALA A CA 1
ATOM 577 C C . ALA A 1 81 ? -1.374 23.351 18.590 1.00 94.19 81 ALA A C 1
ATOM 579 O O . ALA A 1 81 ? -0.815 23.902 19.543 1.00 94.19 81 ALA A O 1
ATOM 580 N N . THR A 1 82 ? -2.588 22.806 18.694 1.00 94.69 82 THR A N 1
ATOM 581 C CA . THR A 1 82 ? -3.314 22.775 19.975 1.00 94.69 82 THR A CA 1
ATOM 582 C C . THR A 1 82 ? -2.764 21.733 20.939 1.00 94.69 82 THR A C 1
ATOM 584 O O . THR A 1 82 ? -2.879 21.933 22.147 1.00 94.69 82 THR A O 1
ATOM 587 N N . LYS A 1 83 ? -2.168 20.646 20.429 1.00 90.69 83 LYS A N 1
ATOM 588 C CA . LYS A 1 83 ? -1.654 19.522 21.223 1.00 90.69 83 LYS A CA 1
ATOM 589 C C . LYS A 1 83 ? -2.686 19.040 22.259 1.00 90.69 83 LYS A C 1
ATOM 591 O O . LYS A 1 83 ? -3.885 19.014 21.979 1.00 90.69 83 LYS A O 1
ATOM 596 N N . ASP A 1 84 ? -2.233 18.744 23.473 1.00 86.12 84 ASP A N 1
ATOM 597 C CA . ASP A 1 84 ? -3.020 18.286 24.619 1.00 86.12 84 ASP A CA 1
ATOM 598 C C . ASP A 1 84 ? -3.865 19.380 25.295 1.00 86.12 84 ASP A C 1
ATOM 600 O O . ASP A 1 84 ? -4.608 19.095 26.239 1.00 86.12 84 ASP A O 1
ATOM 604 N N . ALA A 1 85 ? -3.832 20.626 24.808 1.00 88.69 85 ALA A N 1
ATOM 605 C CA . ALA A 1 85 ? -4.649 21.704 25.368 1.00 88.69 85 ALA A CA 1
ATOM 606 C C . ALA A 1 85 ? -6.161 21.429 25.250 1.00 88.69 85 ALA A C 1
ATOM 608 O O . ALA A 1 85 ? -6.955 22.033 25.974 1.00 88.69 85 ALA A O 1
ATOM 609 N N . LEU A 1 86 ? -6.566 20.515 24.359 1.00 82.69 86 LEU A N 1
ATOM 610 C CA . LEU A 1 86 ? -7.957 20.084 24.173 1.00 82.69 86 LEU A CA 1
ATOM 611 C C . LEU A 1 86 ? -8.375 18.937 25.113 1.00 82.69 86 LEU A C 1
ATOM 613 O O . LEU A 1 86 ? -9.536 18.522 25.100 1.00 82.69 86 LEU A O 1
ATOM 617 N N . GLY A 1 87 ? -7.467 18.477 25.977 1.00 90.81 87 GLY A N 1
ATOM 618 C CA . GLY A 1 87 ? -7.705 17.450 26.982 1.00 90.81 87 GLY A CA 1
ATOM 619 C C . GLY A 1 87 ? -7.019 16.124 26.663 1.00 90.81 87 GLY A C 1
ATOM 620 O O . GLY A 1 87 ? -6.152 16.031 25.803 1.00 90.81 87 GLY A O 1
ATOM 621 N N . ALA A 1 88 ? -7.414 15.091 27.404 1.00 94.00 88 ALA A N 1
ATOM 622 C CA . ALA A 1 88 ? -6.888 13.740 27.266 1.00 94.00 88 ALA A CA 1
ATOM 623 C C . ALA A 1 88 ? -8.035 12.732 27.208 1.00 94.00 88 ALA A C 1
ATOM 625 O O . ALA A 1 88 ? -9.067 12.895 27.872 1.00 94.00 88 ALA A O 1
ATOM 626 N N . GLY A 1 89 ? -7.834 11.684 26.424 1.00 96.00 89 GLY A N 1
ATOM 627 C CA . GLY A 1 89 ? -8.803 10.626 26.230 1.00 96.00 89 GLY A CA 1
ATOM 628 C C . GLY A 1 89 ? -8.621 9.423 27.137 1.00 96.00 89 GLY A C 1
ATOM 629 O O . GLY A 1 89 ? -7.842 9.389 28.095 1.00 96.00 89 GLY A O 1
ATOM 630 N N . LEU A 1 90 ? -9.360 8.368 26.808 1.00 96.56 90 LEU A N 1
ATOM 631 C CA . LEU A 1 90 ? -9.146 7.054 27.386 1.00 96.56 90 LEU A CA 1
ATOM 632 C C . LEU A 1 90 ? -7.753 6.546 27.000 1.00 96.56 90 LEU A C 1
ATOM 634 O O . LEU A 1 90 ? -7.476 6.332 25.828 1.00 96.56 90 LEU A O 1
ATOM 638 N N . ALA A 1 91 ? -6.906 6.249 27.987 1.00 96.38 91 ALA A N 1
ATOM 639 C CA . ALA A 1 91 ? -5.632 5.578 27.734 1.00 96.38 91 ALA A CA 1
ATOM 640 C C . ALA A 1 91 ? -5.840 4.308 26.885 1.00 96.38 91 ALA A C 1
ATOM 642 O O . ALA A 1 91 ? -6.529 3.382 27.325 1.00 96.38 91 ALA A O 1
ATOM 643 N N . VAL A 1 92 ? -5.210 4.249 25.707 1.00 95.31 92 VAL A N 1
ATOM 644 C CA . VAL A 1 92 ? -5.480 3.241 24.663 1.00 95.31 92 VAL A CA 1
ATOM 645 C C . VAL A 1 92 ? -5.372 1.798 25.171 1.00 95.31 92 VAL A C 1
ATOM 647 O O . VAL A 1 92 ? -6.206 0.953 24.862 1.00 95.31 92 VAL A O 1
ATOM 650 N N . LYS A 1 93 ? -4.435 1.529 26.093 1.00 94.00 93 LYS A N 1
ATOM 651 C CA . LYS A 1 93 ? -4.224 0.205 26.720 1.00 94.00 93 LYS A CA 1
ATOM 652 C C . LYS A 1 93 ? -5.379 -0.273 27.613 1.00 94.00 93 LYS A C 1
ATOM 654 O O . LYS A 1 93 ? -5.375 -1.424 28.048 1.00 94.00 93 LYS A O 1
ATOM 659 N N . ARG A 1 94 ? -6.336 0.601 27.939 1.00 96.94 94 ARG A N 1
ATOM 660 C CA . ARG A 1 94 ? -7.548 0.285 28.715 1.00 96.94 94 ARG A CA 1
ATOM 661 C C . ARG A 1 94 ? -8.767 0.035 27.826 1.00 96.94 94 ARG A C 1
ATOM 663 O O . ARG A 1 94 ? -9.807 -0.353 28.365 1.00 96.94 94 ARG A O 1
ATOM 670 N N . LEU A 1 95 ? -8.666 0.266 26.515 1.00 97.94 95 LEU A N 1
ATOM 671 C CA . LEU A 1 95 ? -9.705 -0.105 25.564 1.00 97.94 95 LEU A CA 1
ATOM 672 C C . LEU A 1 95 ? -9.563 -1.590 25.222 1.00 97.94 95 LEU A C 1
ATOM 674 O O . LEU A 1 95 ? -8.513 -2.047 24.784 1.00 97.94 95 LEU A O 1
ATOM 678 N N . LEU A 1 96 ? -10.633 -2.346 25.436 1.00 98.44 96 LEU A N 1
ATOM 679 C CA . LEU A 1 96 ? -10.720 -3.764 25.093 1.00 98.44 96 LEU A CA 1
ATOM 680 C C . LEU A 1 96 ? -11.920 -3.988 24.176 1.00 98.44 96 LEU A C 1
ATOM 682 O O . LEU A 1 96 ? -12.872 -3.210 24.206 1.00 98.44 96 LEU A O 1
ATOM 686 N N . ALA A 1 97 ? -11.936 -5.095 23.440 1.00 98.31 97 ALA A N 1
ATOM 687 C CA . ALA A 1 97 ? -13.105 -5.518 22.681 1.00 98.31 97 ALA A CA 1
ATOM 688 C C . ALA A 1 97 ? -13.529 -6.929 23.072 1.00 98.31 97 ALA A C 1
ATOM 690 O O . ALA A 1 97 ? -12.699 -7.799 23.338 1.00 98.31 97 ALA A O 1
ATOM 691 N N . TYR A 1 98 ? -14.838 -7.158 23.092 1.00 98.50 98 TYR A N 1
ATOM 692 C CA . TYR A 1 98 ? -15.435 -8.448 23.401 1.00 98.50 98 TYR A CA 1
ATOM 693 C C . TYR A 1 98 ? -16.498 -8.832 22.377 1.00 98.50 98 TYR A C 1
ATOM 695 O O . TYR A 1 98 ? -17.212 -7.983 21.844 1.00 98.50 98 TYR A O 1
ATOM 703 N N . ARG A 1 99 ? -16.688 -10.141 22.209 1.00 98.00 99 ARG A N 1
ATOM 704 C CA . ARG A 1 99 ? -17.879 -10.726 21.587 1.00 98.00 99 ARG A CA 1
ATOM 705 C C . ARG A 1 99 ? -18.662 -11.558 22.592 1.00 98.00 99 ARG A C 1
ATOM 707 O O . ARG A 1 99 ? -18.080 -12.172 23.491 1.00 98.00 99 ARG A O 1
ATOM 714 N N . TRP A 1 100 ? -19.975 -11.634 22.412 1.00 97.31 100 TRP A N 1
ATOM 715 C CA . TRP A 1 100 ? -20.816 -12.579 23.142 1.00 97.31 100 TRP A CA 1
ATOM 716 C C . TRP A 1 100 ? -20.798 -13.950 22.459 1.00 97.31 100 TRP A C 1
ATOM 718 O O . TRP A 1 100 ? -21.058 -14.054 21.261 1.00 97.31 100 TRP A O 1
ATOM 728 N N . THR A 1 101 ? -20.509 -15.010 23.217 1.00 94.12 101 THR A N 1
ATOM 729 C CA . THR A 1 101 ? -20.436 -16.388 22.693 1.00 94.12 101 THR A CA 1
ATOM 730 C C . THR A 1 101 ? -21.721 -17.195 22.891 1.00 94.12 101 THR A C 1
ATOM 732 O O . THR A 1 101 ? -21.694 -18.410 22.734 1.00 94.12 101 THR A O 1
ATOM 735 N N . GLY A 1 102 ? -22.814 -16.570 23.336 1.00 92.94 102 GLY A N 1
ATOM 736 C CA . GLY A 1 102 ? -24.012 -17.273 23.818 1.00 92.94 102 GLY A CA 1
ATOM 737 C C . GLY A 1 102 ? -23.989 -17.580 25.320 1.00 92.94 102 GLY A C 1
ATOM 738 O O . GLY A 1 102 ? -25.043 -17.769 25.916 1.00 92.94 102 GLY A O 1
ATOM 739 N N . THR A 1 103 ? -22.807 -17.575 25.947 1.00 91.75 103 THR A N 1
ATOM 740 C CA . THR A 1 103 ? -22.629 -17.924 27.370 1.00 91.75 103 THR A CA 1
ATOM 741 C C . THR A 1 103 ? -21.754 -16.947 28.149 1.00 91.75 103 THR A C 1
ATOM 743 O O . THR A 1 103 ? -21.993 -16.726 29.334 1.00 91.75 103 THR A O 1
ATOM 746 N N . ARG A 1 104 ? -20.744 -16.341 27.513 1.00 93.19 104 ARG A N 1
ATOM 747 C CA . ARG A 1 104 ? -19.856 -15.355 28.145 1.00 93.19 104 ARG A CA 1
ATOM 748 C C . ARG A 1 104 ? -19.363 -14.309 27.151 1.00 93.19 104 ARG A C 1
ATOM 750 O O . ARG A 1 104 ? -19.363 -14.531 25.940 1.00 93.19 104 ARG A O 1
ATOM 757 N N . LEU A 1 105 ? -18.904 -13.177 27.679 1.00 96.19 105 LEU A N 1
ATOM 758 C CA . LEU A 1 105 ? -18.096 -12.229 26.918 1.00 96.19 105 LEU A CA 1
ATOM 759 C C . LEU A 1 105 ? -16.668 -12.775 26.807 1.00 96.19 105 LEU A C 1
ATOM 761 O O . LEU A 1 105 ? -16.046 -13.109 27.816 1.00 96.19 105 LEU A O 1
ATOM 765 N N . LYS A 1 106 ? -16.159 -12.882 25.580 1.00 97.31 106 LYS A N 1
ATOM 766 C CA . LYS A 1 106 ? -14.784 -13.300 25.279 1.00 97.31 106 LYS A CA 1
ATOM 767 C C . LYS A 1 106 ? -14.070 -12.152 24.576 1.00 97.31 106 LYS A C 1
ATOM 769 O O . LYS A 1 106 ? -14.654 -11.586 23.654 1.00 97.31 106 LYS A O 1
ATOM 774 N N . GLN A 1 107 ? -12.848 -11.827 25.004 1.00 98.25 107 GLN A N 1
ATOM 775 C CA . GLN A 1 107 ? -12.043 -10.821 24.310 1.00 98.25 107 GLN A CA 1
ATOM 776 C C . GLN A 1 107 ? -11.809 -11.232 22.850 1.00 98.25 107 GLN A C 1
ATOM 778 O O . GLN A 1 107 ? -11.663 -12.424 22.556 1.00 98.25 107 GLN A O 1
ATOM 783 N N . ILE A 1 108 ? -11.776 -10.243 21.967 1.00 98.62 108 ILE A N 1
ATOM 784 C CA . ILE A 1 108 ? -11.396 -10.372 20.557 1.00 98.62 108 ILE A CA 1
ATOM 785 C C . ILE A 1 108 ? -10.221 -9.427 20.265 1.00 98.62 108 ILE A C 1
ATOM 787 O O . ILE A 1 108 ? -10.023 -8.482 21.038 1.00 98.62 108 ILE A O 1
ATOM 791 N N . PRO A 1 109 ? -9.455 -9.654 19.185 1.00 98.50 109 PRO A N 1
ATOM 792 C CA . PRO A 1 109 ? -8.475 -8.686 18.711 1.00 98.50 109 PRO A CA 1
ATOM 793 C C . PRO A 1 109 ? -9.125 -7.318 18.477 1.00 98.50 109 PRO A C 1
ATOM 795 O O . PRO A 1 109 ? -10.163 -7.212 17.823 1.00 98.50 109 PRO A O 1
ATOM 798 N N . VAL A 1 110 ? -8.516 -6.277 19.038 1.00 98.56 110 VAL A N 1
ATOM 799 C CA . VAL A 1 110 ? -8.822 -4.876 18.746 1.00 98.56 110 VAL A CA 1
ATOM 800 C C . VAL A 1 110 ? -7.527 -4.094 18.770 1.00 98.56 110 VAL A C 1
ATOM 802 O O . VAL A 1 110 ? -6.666 -4.344 19.613 1.00 98.56 110 VAL A O 1
ATOM 805 N N . GLN A 1 111 ? -7.399 -3.165 17.839 1.00 98.50 111 GLN A N 1
ATOM 806 C CA . GLN A 1 111 ? -6.232 -2.319 17.690 1.00 98.50 111 GLN A CA 1
ATOM 807 C C . GLN A 1 111 ? -6.677 -0.864 17.734 1.00 98.50 111 GLN A C 1
ATOM 809 O O . GLN A 1 111 ? -7.676 -0.514 17.111 1.00 98.50 111 GLN A O 1
ATOM 814 N N . VAL A 1 112 ? -5.966 -0.056 18.518 1.00 98.25 112 VAL A N 1
ATOM 815 C CA . VAL A 1 112 ? -6.083 1.402 18.487 1.00 98.25 112 VAL A CA 1
ATOM 816 C C . VAL A 1 112 ? -4.826 1.911 17.816 1.00 98.25 112 VAL A C 1
ATOM 818 O O . VAL A 1 112 ? -3.724 1.650 18.306 1.00 98.25 112 VAL A O 1
ATOM 821 N N . ASP A 1 113 ? -5.006 2.582 16.694 1.00 98.38 113 ASP A N 1
ATOM 822 C CA . ASP A 1 113 ? -3.938 3.252 15.984 1.00 98.38 113 ASP A CA 1
ATOM 823 C C . ASP A 1 113 ? -4.094 4.748 16.228 1.00 98.38 113 ASP A C 1
ATOM 825 O O . ASP A 1 113 ? -5.077 5.337 15.788 1.00 98.38 113 ASP A O 1
ATOM 829 N N . GLU A 1 114 ? -3.146 5.306 16.983 1.00 97.88 114 GLU A N 1
ATOM 830 C CA . GLU A 1 114 ? -3.071 6.741 17.260 1.00 97.88 114 GLU A CA 1
ATOM 831 C C . GLU A 1 114 ? -2.753 7.495 15.956 1.00 97.88 114 GLU A C 1
ATOM 833 O O . GLU A 1 114 ? -1.823 7.091 15.242 1.00 97.88 114 GLU A O 1
ATOM 838 N N . VAL A 1 115 ? -3.544 8.513 15.604 1.00 97.38 115 VAL A N 1
ATOM 839 C CA . VAL A 1 115 ? -3.494 9.228 14.313 1.00 97.38 115 VAL A CA 1
ATOM 840 C C . VAL A 1 115 ? -3.363 10.723 14.553 1.00 97.38 115 VAL A C 1
ATOM 842 O O . VAL A 1 115 ? -4.091 11.293 15.342 1.00 97.38 115 VAL A O 1
ATOM 845 N N . PHE A 1 116 ? -2.473 11.386 13.814 1.00 95.88 116 PHE A N 1
ATOM 846 C CA . PHE A 1 116 ? -2.325 12.836 13.908 1.00 95.88 116 PHE A CA 1
ATOM 847 C C . PHE A 1 116 ? -1.780 13.452 12.619 1.00 95.88 116 PHE A C 1
ATOM 849 O O . PHE A 1 116 ? -1.214 12.796 11.737 1.00 95.88 116 PHE A O 1
ATOM 856 N N . THR A 1 117 ? -1.909 14.771 12.514 1.00 95.50 117 THR A N 1
ATOM 857 C CA . THR A 1 117 ? -1.423 15.538 11.364 1.00 95.50 117 THR A CA 1
ATOM 858 C C . THR A 1 117 ? 0.054 15.921 11.506 1.00 95.50 117 THR A C 1
ATOM 860 O O . THR A 1 117 ? 0.505 16.374 12.559 1.00 95.50 117 THR A O 1
ATOM 863 N N . ARG A 1 118 ? 0.817 15.780 10.419 1.00 93.50 118 ARG A N 1
ATOM 864 C CA . ARG A 1 118 ? 2.202 16.249 10.260 1.00 93.50 118 ARG A CA 1
ATOM 865 C C . ARG A 1 118 ? 2.357 17.039 8.967 1.00 93.50 118 ARG A C 1
ATOM 867 O O . ARG A 1 118 ? 1.469 17.028 8.121 1.00 93.50 118 ARG A O 1
ATOM 874 N N . TYR A 1 119 ? 3.490 17.717 8.828 1.00 93.00 119 TYR A N 1
ATOM 875 C CA . TYR A 1 119 ? 3.863 18.427 7.608 1.00 93.00 119 TYR A CA 1
ATOM 876 C C . TYR A 1 119 ? 5.135 17.793 7.061 1.00 93.00 119 TYR A C 1
ATOM 878 O O . TYR A 1 119 ? 6.190 17.881 7.685 1.00 93.00 119 TYR A O 1
ATOM 886 N N . LEU A 1 120 ? 5.007 17.078 5.947 1.00 91.44 120 LEU A N 1
ATOM 887 C CA . LEU A 1 120 ? 6.100 16.392 5.278 1.00 91.44 120 LEU A CA 1
ATOM 888 C C . LEU A 1 120 ? 6.979 17.419 4.579 1.00 91.44 120 LEU A C 1
ATOM 890 O O . LEU A 1 120 ? 6.518 18.122 3.684 1.00 91.44 120 LEU A O 1
ATOM 894 N N . ASP A 1 121 ? 8.240 17.488 4.983 1.00 88.06 121 ASP A N 1
ATOM 895 C CA . ASP A 1 121 ? 9.222 18.385 4.398 1.00 88.06 121 ASP A CA 1
ATOM 896 C C . ASP A 1 121 ? 10.375 17.581 3.797 1.00 88.06 121 ASP A C 1
ATOM 898 O O . ASP A 1 121 ? 11.059 16.802 4.473 1.00 88.06 121 ASP A O 1
ATOM 902 N N . ASN A 1 122 ? 10.584 17.783 2.499 1.00 84.94 122 ASN A N 1
ATOM 903 C CA . ASN A 1 122 ? 11.726 17.248 1.776 1.00 84.94 122 ASN A CA 1
ATOM 904 C C . ASN A 1 122 ? 12.443 18.341 0.968 1.00 84.94 122 ASN A C 1
ATOM 906 O O . ASN A 1 122 ? 12.875 18.099 -0.161 1.00 84.94 122 ASN A O 1
ATOM 910 N N . SER A 1 123 ? 12.577 19.537 1.557 1.00 80.88 123 SER A N 1
ATOM 911 C CA . SER A 1 123 ? 13.194 20.743 0.971 1.00 80.88 123 SER A CA 1
ATOM 912 C C . SER A 1 123 ? 14.616 20.524 0.465 1.00 80.88 123 SER A C 1
ATOM 914 O O . SER A 1 123 ? 15.085 21.231 -0.420 1.00 80.88 123 SER A O 1
ATOM 916 N N . ALA A 1 124 ? 15.294 19.495 0.971 1.00 78.94 124 ALA A N 1
ATOM 917 C CA . ALA A 1 124 ? 16.625 19.131 0.522 1.00 78.94 124 ALA A CA 1
ATOM 918 C C . ALA A 1 124 ? 16.646 18.504 -0.898 1.00 78.94 124 ALA A C 1
ATOM 920 O O . ALA A 1 124 ? 17.725 18.291 -1.446 1.00 78.94 124 ALA A O 1
ATOM 921 N N . SER A 1 125 ? 15.503 18.155 -1.498 1.00 80.56 125 SER A N 1
ATOM 922 C CA . SER A 1 125 ? 15.420 17.628 -2.871 1.00 80.56 125 SER A CA 1
ATOM 923 C C . SER A 1 125 ? 15.486 18.726 -3.933 1.00 80.56 125 SER A C 1
ATOM 925 O O . SER A 1 125 ? 14.874 19.778 -3.777 1.00 80.56 125 SER A O 1
ATOM 927 N N . GLY A 1 126 ? 16.130 18.453 -5.076 1.00 77.25 126 GLY A N 1
ATOM 928 C CA . GLY A 1 126 ? 16.126 19.369 -6.226 1.00 77.25 126 GLY A CA 1
ATOM 929 C C . GLY A 1 126 ? 14.730 19.586 -6.828 1.00 77.25 126 GLY A C 1
ATOM 930 O O . GLY A 1 126 ? 14.498 20.581 -7.505 1.00 77.25 126 GLY A O 1
ATOM 931 N N . PHE A 1 127 ? 13.788 18.687 -6.523 1.00 80.31 127 PHE A N 1
ATOM 932 C CA . PHE A 1 127 ? 12.377 18.756 -6.922 1.00 80.31 127 PHE A CA 1
ATOM 933 C C . PHE A 1 127 ? 11.446 19.201 -5.791 1.00 80.31 127 PHE A C 1
ATOM 935 O O . PHE A 1 127 ? 10.229 19.233 -5.962 1.00 80.31 127 PHE A O 1
ATOM 942 N N . ALA A 1 128 ? 11.996 19.621 -4.646 1.00 76.50 128 ALA A N 1
ATOM 943 C CA . ALA A 1 128 ? 11.201 20.173 -3.552 1.00 76.50 128 ALA A CA 1
ATOM 944 C C . ALA A 1 128 ? 10.410 21.423 -3.951 1.00 76.50 128 ALA A C 1
ATOM 946 O O . ALA A 1 128 ? 9.499 21.830 -3.233 1.00 76.50 128 ALA A O 1
ATOM 947 N N . VAL A 1 129 ? 10.737 22.023 -5.105 1.00 76.50 129 VAL A N 1
ATOM 948 C CA . VAL A 1 129 ? 10.010 23.179 -5.607 1.00 76.50 129 VAL A CA 1
ATOM 949 C C . VAL A 1 129 ? 8.511 22.903 -5.783 1.00 76.50 129 VAL A C 1
ATOM 951 O O . VAL A 1 129 ? 7.725 23.830 -5.600 1.00 76.50 129 VAL A O 1
ATOM 954 N N . TYR A 1 130 ? 8.147 21.657 -6.083 1.00 75.69 130 TYR A N 1
ATOM 955 C CA . TYR A 1 130 ? 6.772 21.217 -6.307 1.00 75.69 130 TYR A CA 1
ATOM 956 C C . TYR A 1 130 ? 6.092 20.819 -4.992 1.00 75.69 130 TYR A C 1
ATOM 958 O O . TYR A 1 130 ? 5.052 21.357 -4.638 1.00 75.69 130 TYR A O 1
ATOM 966 N N . SER A 1 131 ? 6.739 19.978 -4.185 1.00 72.75 131 SER A N 1
ATOM 967 C CA . SER A 1 131 ? 6.097 19.408 -2.992 1.00 72.75 131 SER A CA 1
ATOM 968 C C . SER A 1 131 ? 6.088 20.315 -1.751 1.00 72.75 131 SER A C 1
ATOM 970 O O . SER A 1 131 ? 5.230 20.168 -0.888 1.00 72.75 131 SER A O 1
ATOM 972 N N . GLY A 1 132 ? 7.052 21.236 -1.608 1.00 79.94 132 GLY A N 1
ATOM 973 C CA . GLY A 1 132 ? 7.168 22.106 -0.428 1.00 79.94 132 GLY A CA 1
ATOM 974 C C . GLY A 1 132 ? 7.004 21.364 0.913 1.00 79.94 132 GLY A C 1
ATOM 975 O O . GLY A 1 132 ? 7.656 20.346 1.165 1.00 79.94 132 GLY A O 1
ATOM 976 N N . GLN A 1 133 ? 6.113 21.887 1.763 1.00 87.44 133 GLN A N 1
ATOM 977 C CA . GLN A 1 133 ? 5.714 21.295 3.044 1.00 87.44 133 GLN A CA 1
ATOM 978 C C . GLN A 1 133 ? 4.254 20.826 2.982 1.00 87.44 133 GLN A C 1
ATOM 980 O O . GLN A 1 133 ? 3.337 21.641 3.076 1.00 87.44 133 GLN A O 1
ATOM 985 N N . ASP A 1 134 ? 4.019 19.522 2.854 1.00 88.06 134 ASP A N 1
ATOM 986 C CA . ASP A 1 134 ? 2.671 18.975 2.660 1.00 88.06 134 ASP A CA 1
ATOM 987 C C . ASP A 1 134 ? 2.045 18.486 3.959 1.00 88.06 134 ASP A C 1
ATOM 989 O O . ASP A 1 134 ? 2.614 17.649 4.663 1.00 88.06 134 ASP A O 1
ATOM 993 N N . ARG A 1 135 ? 0.820 18.930 4.252 1.00 92.06 135 ARG A N 1
ATOM 994 C CA . ARG A 1 135 ? 0.040 18.351 5.345 1.00 92.06 135 ARG A CA 1
ATOM 995 C C . ARG A 1 135 ? -0.318 16.903 5.036 1.00 92.06 135 ARG A C 1
ATOM 997 O O . ARG A 1 135 ? -0.972 16.617 4.037 1.00 92.06 135 ARG A O 1
ATOM 1004 N N . HIS A 1 136 ? 0.010 16.013 5.960 1.00 94.06 136 HIS A N 1
ATOM 1005 C CA . HIS A 1 136 ? -0.274 14.591 5.864 1.00 94.06 136 HIS A CA 1
ATOM 1006 C C . HIS A 1 136 ? -0.721 14.033 7.213 1.00 94.06 136 HIS A C 1
ATOM 1008 O O . HIS A 1 136 ? -0.064 14.245 8.232 1.00 94.06 136 HIS A O 1
ATOM 1014 N N . THR A 1 137 ? -1.840 13.315 7.227 1.00 95.12 137 THR A N 1
ATOM 1015 C CA . THR A 1 137 ? -2.370 12.670 8.434 1.00 95.12 137 THR A CA 1
ATOM 1016 C C . THR A 1 137 ? -1.927 11.210 8.458 1.00 95.12 137 THR A C 1
ATOM 1018 O O . THR A 1 137 ? -2.221 10.425 7.550 1.00 95.12 137 THR A O 1
ATOM 1021 N N . THR A 1 138 ? -1.169 10.844 9.487 1.00 96.62 138 THR A N 1
ATOM 1022 C CA . THR A 1 138 ? -0.487 9.549 9.582 1.00 96.62 138 THR A CA 1
ATOM 1023 C C . THR A 1 138 ? -0.438 9.068 11.029 1.00 96.62 138 THR A C 1
ATOM 1025 O O . THR A 1 138 ? -0.985 9.716 11.919 1.00 96.62 138 THR A O 1
ATOM 1028 N N . TYR A 1 139 ? 0.152 7.902 11.263 1.00 97.88 139 TYR A N 1
ATOM 1029 C CA . TYR A 1 139 ? 0.062 7.218 12.550 1.00 97.88 139 TYR A CA 1
ATOM 1030 C C . TYR A 1 139 ? 1.207 7.562 13.506 1.00 97.88 139 TYR A C 1
ATOM 1032 O O . TYR A 1 139 ? 2.324 7.884 13.097 1.00 97.88 139 TYR A O 1
ATOM 1040 N N . ALA A 1 140 ? 0.964 7.353 14.799 1.00 97.31 140 ALA A N 1
ATOM 1041 C CA . ALA A 1 140 ? 2.018 7.092 15.769 1.00 97.31 140 ALA A CA 1
ATOM 1042 C C . ALA A 1 140 ? 2.659 5.722 15.466 1.00 97.31 140 ALA A C 1
ATOM 1044 O O . ALA A 1 140 ? 2.121 4.665 15.830 1.00 97.31 140 ALA A O 1
ATOM 1045 N N . TYR A 1 141 ? 3.793 5.728 14.767 1.00 98.00 141 TYR A N 1
ATOM 1046 C CA . TYR A 1 141 ? 4.495 4.509 14.361 1.00 98.00 141 TYR A CA 1
ATOM 1047 C C . TYR A 1 141 ? 5.312 3.877 15.489 1.00 98.00 141 TYR A C 1
ATOM 1049 O O . TYR A 1 141 ? 5.834 4.561 16.368 1.00 98.00 141 TYR A O 1
ATOM 1057 N N . ASP A 1 142 ? 5.481 2.554 15.417 1.00 96.19 142 ASP A N 1
ATOM 1058 C CA . ASP A 1 142 ? 6.391 1.820 16.306 1.00 96.19 142 ASP A CA 1
ATOM 1059 C C . ASP A 1 142 ? 7.858 2.046 15.894 1.00 96.19 142 ASP A C 1
ATOM 1061 O O . ASP A 1 142 ? 8.779 1.960 16.713 1.00 96.19 142 ASP A O 1
ATOM 1065 N N . ARG A 1 143 ? 8.075 2.344 14.605 1.00 96.38 143 ARG A N 1
ATOM 1066 C CA . ARG A 1 143 ? 9.364 2.720 14.023 1.00 96.38 143 ARG A CA 1
ATOM 1067 C C . ARG A 1 143 ? 9.156 3.714 12.887 1.00 96.38 143 ARG A C 1
ATOM 1069 O O . ARG A 1 143 ? 8.469 3.391 11.925 1.00 96.38 143 ARG A O 1
ATOM 1076 N N . GLU A 1 144 ? 9.820 4.867 12.947 1.00 96.62 144 GLU A N 1
ATOM 1077 C CA . GLU A 1 144 ? 9.895 5.806 11.822 1.00 96.62 144 GLU A CA 1
ATOM 1078 C C . GLU A 1 144 ? 11.199 5.605 11.034 1.00 96.62 144 GLU A C 1
ATOM 1080 O O . GLU A 1 144 ? 12.296 5.914 11.511 1.00 96.62 144 GLU A O 1
ATOM 1085 N N . GLY A 1 145 ? 11.097 5.049 9.823 1.00 94.50 145 GLY A N 1
ATOM 1086 C CA . GLY A 1 145 ? 12.259 4.598 9.047 1.00 94.50 145 GLY A CA 1
ATOM 1087 C C . GLY A 1 145 ? 13.169 5.734 8.586 1.00 94.50 145 GLY A C 1
ATOM 1088 O O . GLY A 1 145 ? 14.392 5.603 8.617 1.00 94.50 145 GLY A O 1
ATOM 1089 N N . PHE A 1 146 ? 12.596 6.893 8.263 1.00 93.19 146 PHE A N 1
ATOM 1090 C CA . PHE A 1 146 ? 13.340 8.072 7.823 1.00 93.19 146 PHE A CA 1
ATOM 1091 C C . PHE A 1 146 ? 14.283 8.640 8.893 1.00 93.19 146 PHE A C 1
ATOM 1093 O O . PHE A 1 146 ? 15.161 9.429 8.548 1.00 93.19 146 PHE A O 1
ATOM 1100 N N . ARG A 1 147 ? 14.151 8.232 10.165 1.00 93.56 147 ARG A N 1
ATOM 1101 C CA . ARG A 1 147 ? 15.048 8.629 11.266 1.00 93.56 147 ARG A CA 1
ATOM 1102 C C . ARG A 1 147 ? 16.332 7.806 11.347 1.00 93.56 147 ARG A C 1
ATOM 1104 O O . ARG A 1 147 ? 17.198 8.118 12.164 1.00 93.56 147 ARG A O 1
ATOM 1111 N N . PHE A 1 148 ? 16.469 6.745 10.555 1.00 93.50 148 PHE A N 1
ATOM 1112 C CA . PHE A 1 148 ? 17.643 5.869 10.549 1.00 93.50 148 PHE A CA 1
ATOM 1113 C C . PHE A 1 148 ? 18.684 6.397 9.557 1.00 93.50 148 PHE A C 1
ATOM 1115 O O . PHE A 1 148 ? 18.807 5.893 8.443 1.00 93.50 148 PHE A O 1
ATOM 1122 N N . ARG A 1 149 ? 19.379 7.465 9.970 1.00 89.62 149 ARG A N 1
ATOM 1123 C CA . ARG A 1 149 ? 20.353 8.216 9.151 1.00 89.62 149 ARG A CA 1
ATOM 1124 C C . ARG A 1 149 ? 21.744 8.312 9.745 1.00 89.62 149 ARG A C 1
ATOM 1126 O O . ARG A 1 149 ? 22.695 8.602 9.022 1.00 89.62 149 ARG A O 1
ATOM 1133 N N . ALA A 1 150 ? 21.874 8.061 11.044 1.00 90.31 150 ALA A N 1
ATOM 1134 C CA . ALA A 1 150 ? 23.169 8.087 11.691 1.00 90.31 150 ALA A CA 1
ATOM 1135 C C . ALA A 1 150 ? 24.012 6.886 11.241 1.00 90.31 150 ALA A C 1
ATOM 1137 O O . ALA A 1 150 ? 23.487 5.807 10.936 1.00 90.31 150 ALA A O 1
ATOM 1138 N N . ASP A 1 151 ? 25.324 7.097 11.213 1.00 88.62 151 ASP A N 1
ATOM 1139 C CA . ASP A 1 151 ? 26.303 6.056 10.938 1.00 88.62 151 ASP A CA 1
ATOM 1140 C C . ASP A 1 151 ? 26.357 5.005 12.045 1.00 88.62 151 ASP A C 1
ATOM 1142 O O . ASP A 1 151 ? 26.184 5.283 13.239 1.00 88.62 151 ASP A O 1
ATOM 1146 N N . GLY A 1 152 ? 26.650 3.779 11.622 1.00 89.94 152 GLY A N 1
ATOM 1147 C CA . GLY A 1 152 ? 26.987 2.685 12.513 1.00 89.94 152 GLY A CA 1
ATOM 1148 C C . GLY A 1 152 ? 28.337 2.901 13.206 1.00 89.94 152 GLY A C 1
ATOM 1149 O O . GLY A 1 152 ? 29.068 3.847 12.905 1.00 89.94 152 GLY A O 1
ATOM 1150 N N . PRO A 1 153 ? 28.691 2.038 14.170 1.00 90.44 153 PRO A N 1
ATOM 1151 C CA . PRO A 1 153 ? 30.025 2.063 14.760 1.00 90.44 153 PRO A CA 1
ATOM 1152 C C . PRO A 1 153 ? 31.094 1.731 13.700 1.00 90.44 153 PRO A C 1
ATOM 1154 O O . PRO A 1 153 ? 30.782 1.176 12.648 1.00 90.44 153 PRO A O 1
ATOM 1157 N N . ALA A 1 154 ? 32.365 2.045 13.964 1.00 87.56 154 ALA A N 1
ATOM 1158 C CA . ALA A 1 154 ? 33.443 1.894 12.980 1.00 87.56 154 ALA A CA 1
ATOM 1159 C C . ALA A 1 154 ? 33.625 0.446 12.478 1.00 87.56 154 ALA A C 1
ATOM 1161 O O . ALA A 1 154 ? 34.062 0.238 11.347 1.00 87.56 154 ALA A O 1
ATOM 1162 N N . GLU A 1 155 ? 33.267 -0.550 13.293 1.00 89.06 155 GLU A N 1
ATOM 1163 C CA . GLU A 1 155 ? 33.310 -1.971 12.936 1.00 89.06 155 GLU A CA 1
ATOM 1164 C C . GLU A 1 155 ? 32.177 -2.379 11.978 1.00 89.06 155 GLU A C 1
ATOM 1166 O O . GLU A 1 155 ? 32.297 -3.383 11.278 1.00 89.06 155 GLU A O 1
ATOM 1171 N N . ASN A 1 156 ? 31.084 -1.610 11.934 1.00 88.69 156 ASN A N 1
ATOM 1172 C CA . ASN A 1 156 ? 29.965 -1.805 11.015 1.00 88.69 156 ASN A CA 1
ATOM 1173 C C . ASN A 1 156 ? 29.409 -0.445 10.545 1.00 88.69 156 ASN A C 1
ATOM 1175 O O . ASN A 1 156 ? 28.318 -0.040 10.962 1.00 88.69 156 ASN A O 1
ATOM 1179 N N . PRO A 1 157 ? 30.144 0.273 9.675 1.00 90.25 157 PRO A N 1
ATOM 1180 C CA . PRO A 1 157 ? 29.789 1.632 9.262 1.00 90.25 157 PRO A CA 1
ATOM 1181 C C . PRO A 1 157 ? 28.524 1.686 8.389 1.00 90.25 157 PRO A C 1
ATOM 1183 O O . PRO A 1 157 ? 27.971 2.758 8.170 1.00 90.25 157 PRO A O 1
ATOM 1186 N N . CYS A 1 158 ? 28.048 0.539 7.897 1.00 91.62 158 CYS A N 1
ATOM 1187 C CA . CYS A 1 158 ? 26.818 0.444 7.116 1.00 91.62 158 CYS A CA 1
ATOM 1188 C C . CYS A 1 158 ? 25.559 0.303 7.969 1.00 91.62 158 CYS A C 1
ATOM 1190 O O . CYS A 1 158 ? 24.465 0.376 7.418 1.00 91.62 158 CYS A O 1
ATOM 1192 N N . LEU A 1 159 ? 25.668 0.042 9.271 1.00 94.88 159 LEU A N 1
ATOM 1193 C CA . LEU A 1 159 ? 24.482 -0.118 10.103 1.00 94.88 159 LEU A CA 1
ATOM 1194 C C . LEU A 1 159 ? 23.779 1.230 10.273 1.00 94.88 159 LEU A C 1
ATOM 1196 O O . LEU A 1 159 ? 24.327 2.145 10.884 1.00 94.88 159 LEU A O 1
ATOM 1200 N N . ALA A 1 160 ? 22.549 1.333 9.786 1.00 95.06 160 ALA A N 1
ATOM 1201 C CA . ALA A 1 160 ? 21.722 2.504 9.978 1.00 95.06 160 ALA A CA 1
ATOM 1202 C C . ALA A 1 160 ? 21.314 2.621 11.445 1.00 95.06 160 ALA A C 1
ATOM 1204 O O . ALA A 1 160 ? 20.711 1.714 12.027 1.00 95.06 160 ALA A O 1
ATOM 1205 N N . ARG A 1 161 ? 21.641 3.758 12.062 1.00 94.06 161 ARG A N 1
ATOM 1206 C CA . ARG A 1 161 ? 21.252 4.059 13.438 1.00 94.06 161 ARG A CA 1
ATOM 1207 C C . ARG A 1 161 ? 20.224 5.172 13.468 1.00 94.06 161 ARG A C 1
ATOM 1209 O O . ARG A 1 161 ? 20.272 6.135 12.705 1.00 94.06 161 ARG A O 1
ATOM 1216 N N . ARG A 1 162 ? 19.293 5.026 14.402 1.00 93.00 162 ARG A N 1
ATOM 1217 C CA . ARG A 1 162 ? 18.290 6.038 14.707 1.00 93.00 162 ARG A CA 1
ATOM 1218 C C . ARG A 1 162 ? 18.969 7.315 15.214 1.00 93.00 162 ARG A C 1
ATOM 1220 O O . ARG A 1 162 ? 19.743 7.260 16.166 1.00 93.00 162 ARG A O 1
ATOM 1227 N N . GLU A 1 163 ? 18.643 8.443 14.597 1.00 92.00 163 GLU A N 1
ATOM 1228 C CA . GLU A 1 163 ? 19.170 9.772 14.932 1.00 92.00 163 GLU A CA 1
ATOM 1229 C C . GLU A 1 163 ? 18.260 10.539 15.908 1.00 92.00 163 GLU A C 1
ATOM 1231 O O . GLU A 1 163 ? 18.733 11.323 16.726 1.00 92.00 163 GLU A O 1
ATOM 1236 N N . SER A 1 164 ? 16.948 10.292 15.865 1.00 91.44 164 SER A N 1
ATOM 1237 C CA . SER A 1 164 ? 15.952 10.977 16.699 1.00 91.44 164 SER A CA 1
ATOM 1238 C C . SER A 1 164 ? 14.817 10.041 17.128 1.00 91.44 164 SER A C 1
ATOM 1240 O O . SER A 1 164 ? 14.645 8.959 16.569 1.00 91.44 164 SER A O 1
ATOM 1242 N N . ALA A 1 165 ? 14.069 10.425 18.165 1.00 93.44 165 ALA A N 1
ATOM 1243 C CA . ALA A 1 165 ? 12.939 9.641 18.665 1.00 93.44 165 ALA A CA 1
ATOM 1244 C C . ALA A 1 165 ? 11.747 9.678 17.697 1.00 93.44 165 ALA A C 1
ATOM 1246 O O . ALA A 1 165 ? 11.530 10.700 17.052 1.00 93.44 165 ALA A O 1
ATOM 1247 N N . ASP A 1 166 ? 10.972 8.590 17.648 1.00 95.06 166 ASP A N 1
ATOM 1248 C CA . ASP A 1 166 ? 9.737 8.519 16.860 1.00 95.06 166 ASP A CA 1
ATOM 1249 C C . ASP A 1 166 ? 8.717 9.555 17.363 1.00 95.06 166 ASP A C 1
ATOM 1251 O O . ASP A 1 166 ? 8.645 9.849 18.567 1.00 95.06 166 ASP A O 1
ATOM 1255 N N . ALA A 1 167 ? 7.929 10.110 16.444 1.00 94.12 167 ALA A N 1
ATOM 1256 C CA . ALA A 1 167 ? 6.848 11.019 16.785 1.00 94.12 167 ALA A CA 1
ATOM 1257 C C . ALA A 1 167 ? 5.794 10.304 17.640 1.00 94.12 167 ALA A C 1
ATOM 1259 O O . ALA A 1 167 ? 5.432 9.154 17.399 1.00 94.12 167 ALA A O 1
ATOM 1260 N N . ARG A 1 168 ? 5.291 11.013 18.649 1.00 93.88 168 ARG A N 1
ATOM 1261 C CA . ARG A 1 168 ? 4.182 10.553 19.486 1.00 93.88 168 ARG A CA 1
ATOM 1262 C C . ARG A 1 168 ? 2.926 11.322 19.144 1.00 93.88 168 ARG A C 1
ATOM 1264 O O . ARG A 1 168 ? 3.018 12.440 18.629 1.00 93.88 168 ARG A O 1
ATOM 1271 N N . ASP A 1 169 ? 1.796 10.731 19.495 1.00 94.44 169 ASP A N 1
ATOM 1272 C CA . ASP A 1 169 ? 0.541 11.454 19.499 1.00 94.44 169 ASP A CA 1
ATOM 1273 C C . ASP A 1 169 ? 0.643 12.690 20.410 1.00 94.44 169 ASP A C 1
ATOM 1275 O O . ASP A 1 169 ? 1.087 12.566 21.562 1.00 94.44 169 ASP A O 1
ATOM 1279 N N . PRO A 1 170 ? 0.351 13.896 19.893 1.00 94.38 170 PRO A N 1
ATOM 1280 C CA . PRO A 1 170 ? 0.364 15.107 20.696 1.00 94.38 170 PRO A CA 1
ATOM 1281 C C . PRO A 1 170 ? -0.843 15.209 21.640 1.00 94.38 170 PRO A C 1
ATOM 1283 O O . PRO A 1 170 ? -0.788 16.020 22.568 1.00 94.38 170 PRO A O 1
ATOM 1286 N N . VAL A 1 171 ? -1.891 14.402 21.450 1.00 96.19 171 VAL A N 1
ATOM 1287 C CA . VAL A 1 171 ? -3.032 14.263 22.357 1.00 96.19 171 VAL A CA 1
ATOM 1288 C C . VAL A 1 171 ? -2.869 12.980 23.174 1.00 96.19 171 VAL A C 1
ATOM 1290 O O . VAL A 1 171 ? -2.565 11.903 22.677 1.00 96.19 171 VAL A O 1
ATOM 1293 N N . ALA A 1 172 ? -3.009 13.081 24.496 1.00 95.00 172 ALA A N 1
ATOM 1294 C CA . ALA A 1 172 ? -2.766 11.932 25.361 1.00 95.00 172 ALA A CA 1
ATOM 1295 C C . ALA A 1 172 ? -3.952 10.949 25.359 1.00 95.00 172 ALA A C 1
ATOM 1297 O O . ALA A 1 172 ? -5.028 11.261 25.881 1.00 95.00 172 ALA A O 1
ATOM 1298 N N . GLY A 1 173 ? -3.708 9.713 24.914 1.00 95.56 173 GLY A N 1
ATOM 1299 C CA . GLY A 1 173 ? -4.727 8.663 24.856 1.00 95.56 173 GLY A CA 1
ATOM 1300 C C . GLY A 1 173 ? -5.718 8.892 23.716 1.00 95.56 173 GLY A C 1
ATOM 1301 O O . GLY A 1 173 ? -5.495 9.750 22.885 1.00 95.56 173 GLY A O 1
ATOM 1302 N N . LEU A 1 174 ? -6.826 8.144 23.719 1.00 97.25 174 LEU A N 1
ATOM 1303 C CA . LEU A 1 174 ? -7.757 8.118 22.592 1.00 97.25 174 LEU A CA 1
ATOM 1304 C C . LEU A 1 174 ? -8.286 9.514 22.223 1.00 97.25 174 LEU A C 1
ATOM 1306 O O . LEU A 1 174 ? -8.933 10.150 23.057 1.00 97.25 174 LEU A O 1
ATOM 1310 N N . ASP A 1 175 ? -8.154 9.941 20.981 1.00 97.50 175 ASP A N 1
ATOM 1311 C CA . ASP A 1 175 ? -8.760 11.180 20.496 1.00 97.50 175 ASP A CA 1
ATOM 1312 C C . ASP A 1 175 ? -9.730 10.950 19.324 1.00 97.50 175 ASP A C 1
ATOM 1314 O O . ASP A 1 175 ? -10.292 9.862 19.176 1.00 97.50 175 ASP A O 1
ATOM 1318 N N . ALA A 1 176 ? -10.109 12.007 18.605 1.00 97.31 176 ALA A N 1
ATOM 1319 C CA . ALA A 1 176 ? -11.237 11.947 17.686 1.00 97.31 176 ALA A CA 1
ATOM 1320 C C . ALA A 1 176 ? -10.883 11.316 16.331 1.00 97.31 176 ALA A C 1
ATOM 1322 O O . ALA A 1 176 ? -11.781 10.719 15.718 1.00 97.31 176 ALA A O 1
ATOM 1323 N N . ASP A 1 177 ? -9.639 11.456 15.871 1.00 96.56 177 ASP A N 1
ATOM 1324 C CA . ASP A 1 177 ? -9.118 10.925 14.609 1.00 96.56 177 ASP A CA 1
ATOM 1325 C C . ASP A 1 177 ? -8.439 9.562 14.749 1.00 96.56 177 ASP A C 1
ATOM 1327 O O . ASP A 1 177 ? -8.350 8.851 13.746 1.00 96.56 177 ASP A O 1
ATOM 1331 N N . ASP A 1 178 ? -8.114 9.133 15.970 1.00 98.38 178 ASP A N 1
ATOM 1332 C CA . ASP A 1 178 ? -7.673 7.767 16.248 1.00 98.38 178 ASP A CA 1
ATOM 1333 C C . ASP A 1 178 ? -8.565 6.684 15.633 1.00 98.38 178 ASP A C 1
ATOM 1335 O O . ASP A 1 178 ? -9.801 6.724 15.698 1.00 98.38 178 ASP A O 1
ATOM 1339 N N . GLU A 1 179 ? -7.932 5.638 15.104 1.00 98.50 179 GLU A N 1
ATOM 1340 C CA . GLU A 1 179 ? -8.608 4.516 14.460 1.00 98.50 179 GLU A CA 1
ATOM 1341 C C . GLU A 1 179 ? -8.725 3.311 15.409 1.00 98.50 179 GLU A C 1
ATOM 1343 O O . GLU A 1 179 ? -7.743 2.810 15.948 1.00 98.50 179 GLU A O 1
ATOM 1348 N N . ILE A 1 180 ? -9.942 2.784 15.578 1.00 98.62 180 ILE A N 1
ATOM 1349 C CA . ILE A 1 180 ? -10.235 1.545 16.305 1.00 98.62 180 ILE A CA 1
ATOM 1350 C C . ILE A 1 180 ? -10.587 0.455 15.295 1.00 98.62 180 ILE A C 1
ATOM 1352 O O . ILE A 1 180 ? -11.689 0.452 14.736 1.00 98.62 180 ILE A O 1
ATOM 1356 N N . ALA A 1 181 ? -9.674 -0.493 15.099 1.00 98.50 181 ALA A N 1
ATOM 1357 C CA . ALA A 1 181 ? -9.799 -1.575 14.130 1.00 98.50 181 ALA A CA 1
ATOM 1358 C C . ALA A 1 181 ? -10.124 -2.928 14.788 1.00 98.50 181 ALA A C 1
ATOM 1360 O O . ALA A 1 181 ? -9.573 -3.280 15.833 1.00 98.50 181 ALA A O 1
ATOM 1361 N N . PHE A 1 182 ? -11.001 -3.709 14.153 1.00 98.50 182 PHE A N 1
ATOM 1362 C CA . PHE A 1 182 ? -11.279 -5.127 14.439 1.00 98.50 182 PHE A CA 1
ATOM 1363 C C . PHE A 1 182 ? -11.880 -5.808 13.195 1.00 98.50 182 PHE A C 1
ATOM 1365 O O . PHE A 1 182 ? -12.304 -5.130 12.263 1.00 98.50 182 PHE A O 1
ATOM 1372 N N . MET A 1 183 ? -11.955 -7.143 13.152 1.00 97.75 183 MET A N 1
ATOM 1373 C CA . MET A 1 183 ? -12.526 -7.853 11.993 1.00 97.75 183 MET A CA 1
ATOM 1374 C C . MET A 1 183 ? -14.030 -8.095 12.159 1.00 97.75 183 MET A C 1
ATOM 1376 O O . MET A 1 183 ? -14.481 -8.516 13.227 1.00 97.75 183 MET A O 1
ATOM 1380 N N . TYR A 1 184 ? -14.821 -7.941 11.088 1.00 95.62 184 TYR A N 1
ATOM 1381 C CA . TYR A 1 184 ? -16.251 -8.291 11.104 1.00 95.62 184 TYR A CA 1
ATOM 1382 C C . TYR A 1 184 ? -16.480 -9.746 11.543 1.00 95.62 184 TYR A C 1
ATOM 1384 O O . TYR A 1 184 ? -17.408 -10.047 12.300 1.00 95.62 184 TYR A O 1
ATOM 1392 N N . ALA A 1 185 ? -15.590 -10.653 11.123 1.00 95.12 185 ALA A N 1
ATOM 1393 C CA . ALA A 1 185 ? -15.599 -12.065 11.494 1.00 95.12 185 ALA A CA 1
ATOM 1394 C C . ALA A 1 185 ? -15.585 -12.313 13.017 1.00 95.12 185 ALA A C 1
ATOM 1396 O O . ALA A 1 185 ? -16.126 -13.330 13.462 1.00 95.12 185 ALA A O 1
ATOM 1397 N N . ASP A 1 186 ? -15.057 -11.382 13.818 1.00 97.06 186 ASP A N 1
ATOM 1398 C CA . ASP A 1 186 ? -14.982 -11.505 15.276 1.00 97.06 186 ASP A CA 1
ATOM 1399 C C . ASP A 1 186 ? -16.268 -11.125 16.006 1.00 97.06 186 ASP A C 1
ATOM 1401 O O . ASP A 1 186 ? -16.441 -11.482 17.175 1.00 97.06 186 ASP A O 1
ATOM 1405 N N . ALA A 1 187 ? -17.202 -10.456 15.333 1.00 96.81 187 ALA A N 1
ATOM 1406 C CA . ALA A 1 187 ? -18.453 -10.031 15.936 1.00 96.81 187 ALA A CA 1
ATOM 1407 C C . ALA A 1 187 ? -19.337 -11.227 16.352 1.00 96.81 187 ALA A C 1
ATOM 1409 O O . ALA A 1 187 ? -19.331 -12.295 15.740 1.00 96.81 187 ALA A O 1
ATOM 1410 N N . GLY A 1 188 ? -20.116 -11.069 17.419 1.00 95.44 188 GLY A N 1
ATOM 1411 C CA . GLY A 1 188 ? -20.991 -12.112 17.962 1.00 95.44 188 GLY A CA 1
ATOM 1412 C C . GLY A 1 188 ? -22.476 -11.795 17.815 1.00 95.44 188 GLY A C 1
ATOM 1413 O O . GLY A 1 188 ? -22.869 -10.808 17.194 1.00 95.44 188 GLY A O 1
ATOM 1414 N N . ALA A 1 189 ? -23.302 -12.632 18.442 1.00 94.81 189 ALA A N 1
ATOM 1415 C CA . ALA A 1 189 ? -24.708 -12.315 18.673 1.00 94.81 189 ALA A CA 1
ATOM 1416 C C . ALA A 1 189 ? -24.849 -11.161 19.681 1.00 94.81 189 ALA A C 1
ATOM 1418 O O . ALA A 1 189 ? -23.911 -10.839 20.417 1.00 94.81 189 ALA A O 1
ATOM 1419 N N . ARG A 1 190 ? -26.043 -10.568 19.766 1.00 95.62 190 ARG A N 1
ATOM 1420 C CA . ARG A 1 190 ? -26.320 -9.523 20.756 1.00 95.62 190 ARG A CA 1
ATOM 1421 C C . ARG A 1 190 ? -26.221 -10.081 22.177 1.00 95.62 190 ARG A C 1
ATOM 1423 O O . ARG A 1 190 ? -26.816 -11.107 22.501 1.00 95.62 190 ARG A O 1
ATOM 1430 N N . LEU A 1 191 ? -25.503 -9.381 23.044 1.00 95.19 191 LEU A N 1
ATOM 1431 C CA . LEU A 1 191 ? -25.436 -9.643 24.476 1.00 95.19 191 LEU A CA 1
ATOM 1432 C C . LEU A 1 191 ? -26.827 -9.418 25.106 1.00 95.19 191 LEU A C 1
ATOM 1434 O O . LEU A 1 191 ? -27.430 -8.364 24.868 1.00 95.19 191 LEU A O 1
ATOM 1438 N N . PRO A 1 192 ? -27.341 -10.333 25.947 1.00 94.00 192 PRO A N 1
ATOM 1439 C CA . PRO A 1 192 ? -28.567 -10.110 26.720 1.00 94.00 192 PRO A CA 1
ATOM 1440 C C . PRO A 1 192 ? -28.428 -8.973 27.745 1.00 94.00 192 PRO A C 1
ATOM 1442 O O . PRO A 1 192 ? -27.371 -8.793 28.350 1.00 94.00 192 PRO A O 1
ATOM 1445 N N . ALA A 1 193 ? -29.488 -8.186 27.960 1.00 87.69 193 ALA A N 1
ATOM 1446 C CA . ALA A 1 193 ? -29.464 -7.019 28.860 1.00 87.69 193 ALA A CA 1
ATOM 1447 C C . ALA A 1 193 ? -29.155 -7.373 30.330 1.00 87.69 193 ALA A C 1
ATOM 1449 O O . ALA A 1 193 ? -28.639 -6.547 31.076 1.00 87.69 193 ALA A O 1
ATOM 1450 N N . THR A 1 194 ? -29.442 -8.609 30.739 1.00 86.50 194 THR A N 1
ATOM 1451 C CA . THR A 1 194 ? -29.235 -9.120 32.101 1.00 86.50 194 THR A CA 1
ATOM 1452 C C . THR A 1 194 ? -27.832 -9.673 32.346 1.00 86.50 194 THR A C 1
ATOM 1454 O O . THR A 1 194 ? -27.497 -9.988 33.488 1.00 86.50 194 THR A O 1
ATOM 1457 N N . THR A 1 195 ? -26.997 -9.798 31.310 1.00 89.44 195 THR A N 1
ATOM 1458 C CA . THR A 1 195 ? -25.660 -10.380 31.448 1.00 89.44 195 THR A CA 1
ATOM 1459 C C . THR A 1 195 ? -24.721 -9.431 32.192 1.00 89.44 195 THR A C 1
ATOM 1461 O O . THR A 1 195 ? -24.500 -8.297 31.766 1.00 89.44 195 THR A O 1
ATOM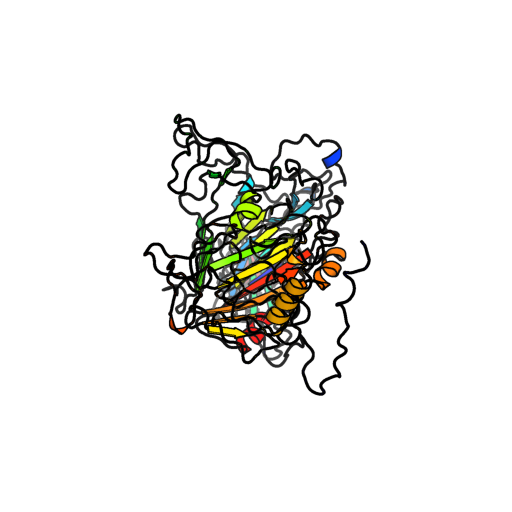 1464 N N . ALA A 1 196 ? -24.128 -9.918 33.284 1.00 88.62 196 ALA A N 1
ATOM 1465 C CA . ALA A 1 196 ? -23.100 -9.194 34.025 1.00 88.62 196 ALA A CA 1
ATOM 1466 C C . ALA A 1 196 ? -21.827 -9.014 33.184 1.00 88.62 196 ALA A C 1
ATOM 1468 O O . ALA A 1 196 ? -21.436 -9.898 32.417 1.00 88.62 196 ALA A O 1
ATOM 1469 N N . TRP A 1 197 ? -21.164 -7.871 33.341 1.00 92.06 197 TRP A N 1
ATOM 1470 C CA . TRP A 1 197 ? -19.911 -7.601 32.639 1.00 92.06 197 TRP A CA 1
ATOM 1471 C C . TRP A 1 197 ? -18.730 -8.311 33.314 1.00 92.06 197 TRP A C 1
ATOM 1473 O O . TRP A 1 197 ? -18.806 -8.627 34.506 1.00 92.06 197 TRP A O 1
ATOM 1483 N N . PRO A 1 198 ? -17.618 -8.548 32.590 1.00 92.81 198 PRO A N 1
ATOM 1484 C CA . PRO A 1 198 ? -16.392 -9.036 33.205 1.00 92.81 198 PRO A CA 1
ATOM 1485 C C . PRO A 1 198 ? -15.947 -8.117 34.351 1.00 92.81 198 PRO A C 1
ATOM 1487 O O . PRO A 1 198 ? -16.115 -6.896 34.288 1.00 92.81 198 PRO A O 1
ATOM 1490 N N . ALA A 1 199 ? -15.373 -8.700 35.405 1.00 92.62 199 ALA A N 1
ATOM 1491 C CA . ALA A 1 199 ? -14.873 -7.934 36.541 1.00 92.62 199 ALA A CA 1
ATOM 1492 C C . ALA A 1 199 ? -13.815 -6.910 36.092 1.00 92.62 199 ALA A C 1
ATOM 1494 O O . ALA A 1 199 ? -12.978 -7.204 35.239 1.00 92.62 199 ALA A O 1
ATOM 1495 N N . GLY A 1 200 ? -13.855 -5.706 36.668 1.00 94.69 200 GLY A N 1
ATOM 1496 C CA . GLY A 1 200 ? -12.930 -4.623 36.324 1.00 94.69 200 GLY A CA 1
ATOM 1497 C C . GLY A 1 200 ? -13.246 -3.890 35.015 1.00 94.69 200 GLY A C 1
ATOM 1498 O O . GLY A 1 200 ? -12.427 -3.083 34.582 1.00 94.69 200 GLY A O 1
ATOM 1499 N N . ILE A 1 201 ? -14.405 -4.133 34.391 1.00 96.19 201 ILE A N 1
ATOM 1500 C CA . ILE A 1 201 ? -14.937 -3.296 33.306 1.00 96.19 201 ILE A CA 1
ATOM 1501 C C . ILE A 1 201 ? -15.842 -2.209 33.890 1.00 96.19 201 ILE A C 1
ATOM 1503 O O . ILE A 1 201 ? -16.813 -2.508 34.584 1.00 96.19 201 ILE A O 1
ATOM 1507 N N . GLU A 1 202 ? -15.527 -0.949 33.594 1.00 94.69 202 GLU A N 1
ATOM 1508 C CA . GLU A 1 202 ? -16.245 0.226 34.104 1.00 94.69 202 GLU A CA 1
ATOM 1509 C C . GLU A 1 202 ? -17.391 0.659 33.189 1.00 94.69 202 GLU A C 1
ATOM 1511 O O . GLU A 1 202 ? -18.395 1.190 33.658 1.00 94.69 202 GLU A O 1
ATOM 1516 N N . ALA A 1 203 ? -17.232 0.470 31.879 1.00 95.12 203 ALA A N 1
ATOM 1517 C CA . ALA A 1 203 ? -18.215 0.878 30.888 1.00 95.12 203 ALA A CA 1
ATOM 1518 C C . ALA A 1 203 ? -18.113 0.018 29.623 1.00 95.12 203 ALA A C 1
ATOM 1520 O O . ALA A 1 203 ? -17.022 -0.410 29.241 1.00 95.12 203 ALA A O 1
ATOM 1521 N N . LEU A 1 204 ? -19.254 -0.191 28.963 1.00 96.19 204 LEU A N 1
ATOM 1522 C CA . LEU A 1 204 ? -19.359 -0.861 27.670 1.00 96.19 204 LEU A CA 1
ATOM 1523 C C . LEU A 1 204 ? -20.047 0.043 26.644 1.00 96.19 204 LEU A C 1
ATOM 1525 O O . LEU A 1 204 ? -21.016 0.738 26.955 1.00 96.19 204 LEU A O 1
ATOM 1529 N N . ARG A 1 205 ? -19.583 -0.038 25.399 1.00 96.75 205 ARG A N 1
ATOM 1530 C CA . ARG A 1 205 ? -20.265 0.456 24.204 1.00 96.75 205 ARG A CA 1
ATOM 1531 C C . ARG A 1 205 ? -20.592 -0.729 23.302 1.00 96.75 205 ARG A C 1
ATOM 1533 O O . ARG A 1 205 ? -19.725 -1.545 23.008 1.00 96.75 205 ARG A O 1
ATOM 1540 N N . GLU A 1 206 ? -21.851 -0.837 22.905 1.00 97.31 206 GLU A N 1
ATOM 1541 C CA . GLU A 1 206 ? -22.325 -1.793 21.907 1.00 97.31 206 GLU A CA 1
ATOM 1542 C C . GLU A 1 206 ? -22.074 -1.212 20.516 1.00 97.31 206 GLU A C 1
ATOM 1544 O O . GLU A 1 206 ? -22.547 -0.121 20.208 1.00 97.31 206 GLU A O 1
ATOM 1549 N N . VAL A 1 207 ? -21.331 -1.944 19.691 1.00 98.12 207 VAL A N 1
ATOM 1550 C CA . VAL A 1 207 ? -21.132 -1.662 18.272 1.00 98.12 207 VAL A CA 1
ATOM 1551 C C . VAL A 1 207 ? -21.994 -2.639 17.492 1.00 98.12 207 VAL A C 1
ATOM 1553 O O . VAL A 1 207 ? -21.718 -3.839 17.473 1.00 98.12 207 VAL A O 1
ATOM 1556 N N . ALA A 1 208 ? -23.051 -2.126 16.879 1.00 96.94 208 ALA A N 1
ATOM 1557 C CA . ALA A 1 208 ? -23.971 -2.898 16.066 1.00 96.94 208 ALA A CA 1
ATOM 1558 C C . ALA A 1 208 ? -23.563 -2.787 14.589 1.00 96.94 208 ALA A C 1
ATOM 1560 O O . ALA A 1 208 ? -23.431 -1.679 14.070 1.00 96.94 208 ALA A O 1
ATOM 1561 N N . LEU A 1 209 ? -23.338 -3.928 13.940 1.00 95.69 209 LEU A N 1
ATOM 1562 C CA . LEU A 1 209 ? -22.846 -4.053 12.569 1.00 95.69 209 LEU A CA 1
ATOM 1563 C C . LEU A 1 209 ? -23.960 -4.587 11.674 1.00 95.69 209 LEU A C 1
ATOM 1565 O O . LEU A 1 209 ? -24.421 -5.715 11.867 1.00 95.69 209 LEU A O 1
ATOM 1569 N N . THR A 1 210 ? -24.370 -3.781 10.703 1.00 91.75 210 THR A N 1
ATOM 1570 C CA . THR A 1 210 ? -25.510 -4.060 9.825 1.00 91.75 210 THR A CA 1
ATOM 1571 C C . THR A 1 210 ? -25.047 -4.056 8.380 1.00 91.75 210 THR A C 1
ATOM 1573 O O . THR A 1 210 ? -24.345 -3.134 7.969 1.00 91.75 210 THR A O 1
ATOM 1576 N N . ASP A 1 211 ? -25.445 -5.069 7.614 1.00 87.19 211 ASP A N 1
ATOM 1577 C CA . ASP A 1 211 ? -25.240 -5.090 6.169 1.00 87.19 211 ASP A CA 1
ATOM 1578 C C . ASP A 1 211 ? -26.456 -4.446 5.480 1.00 87.19 211 ASP A C 1
ATOM 1580 O O . ASP A 1 211 ? -27.526 -5.059 5.461 1.00 87.19 211 ASP A O 1
ATOM 1584 N N . PRO A 1 212 ? -26.347 -3.209 4.961 1.00 77.81 212 PRO A N 1
ATOM 1585 C CA . PRO A 1 212 ? -27.506 -2.472 4.461 1.00 77.81 212 PRO A CA 1
ATOM 1586 C C . PRO A 1 212 ? -28.076 -3.042 3.158 1.00 77.81 212 PRO A C 1
ATOM 1588 O O . PRO A 1 212 ? -29.207 -2.722 2.813 1.00 77.81 212 PRO A O 1
ATOM 1591 N N . VAL A 1 213 ? -27.317 -3.870 2.434 1.00 77.50 213 VAL A N 1
ATOM 1592 C CA . VAL A 1 213 ? -27.747 -4.443 1.146 1.00 77.50 213 VAL A CA 1
ATOM 1593 C C . VAL A 1 213 ? -28.211 -5.893 1.258 1.00 77.50 213 VAL A C 1
ATOM 1595 O O . VAL A 1 213 ? -28.606 -6.498 0.267 1.00 77.50 213 VAL A O 1
ATOM 1598 N N . SER A 1 214 ? -28.184 -6.458 2.465 1.00 76.56 214 SER A N 1
ATOM 1599 C CA . SER A 1 214 ? -28.690 -7.795 2.751 1.00 76.56 214 SER A CA 1
ATOM 1600 C C . SER A 1 214 ? -29.633 -7.729 3.948 1.00 76.56 214 SER A C 1
ATOM 1602 O O . SER A 1 214 ? -29.244 -8.053 5.068 1.00 76.56 214 SER A O 1
ATOM 1604 N N . GLU A 1 215 ? -30.894 -7.355 3.712 1.00 66.69 215 GLU A N 1
ATOM 1605 C CA . GLU A 1 215 ? -31.923 -7.217 4.760 1.00 66.69 215 GLU A CA 1
ATOM 1606 C C . GLU A 1 215 ? -32.129 -8.497 5.594 1.00 66.69 215 GLU A C 1
ATOM 1608 O O . GLU A 1 215 ? -32.533 -8.433 6.754 1.00 66.69 215 GLU A O 1
ATOM 1613 N N . SER A 1 216 ? -31.813 -9.671 5.036 1.00 74.50 216 SER A N 1
ATOM 1614 C CA . SER A 1 216 ? -31.877 -10.959 5.734 1.00 74.50 216 SER A CA 1
ATOM 1615 C C . SER A 1 216 ? -30.636 -11.294 6.570 1.00 74.50 216 SER A C 1
ATOM 1617 O O . SER A 1 216 ? -30.655 -12.280 7.310 1.00 74.50 216 SER A O 1
ATOM 1619 N N . ALA A 1 217 ? -29.540 -10.537 6.448 1.00 81.94 217 ALA A N 1
ATOM 1620 C CA . ALA A 1 217 ? -28.328 -10.800 7.218 1.00 81.94 217 ALA A CA 1
ATOM 1621 C C . ALA A 1 217 ? -28.535 -10.363 8.677 1.00 81.94 217 ALA A C 1
ATOM 1623 O O . ALA A 1 217 ? -28.915 -9.219 8.936 1.00 81.94 217 ALA A O 1
ATOM 1624 N N . PRO A 1 218 ? -28.273 -11.240 9.664 1.00 86.06 218 PRO A N 1
ATOM 1625 C CA . PRO A 1 218 ? -28.421 -10.865 11.058 1.00 86.06 218 PRO A CA 1
ATOM 1626 C C . PRO A 1 218 ? -27.396 -9.794 11.436 1.00 86.06 218 PRO A C 1
ATOM 1628 O O . PRO A 1 218 ? -26.211 -9.893 11.108 1.00 86.06 218 PRO A O 1
ATOM 1631 N N . GLN A 1 219 ? -27.846 -8.805 12.206 1.00 92.62 219 GLN A N 1
ATOM 1632 C CA . GLN A 1 219 ? -26.951 -7.835 12.825 1.00 92.62 219 GLN A CA 1
ATOM 1633 C C . GLN A 1 219 ? -25.938 -8.552 13.728 1.00 92.62 219 GLN A C 1
ATOM 1635 O O . GLN A 1 219 ? -26.296 -9.441 14.509 1.00 92.62 219 GLN A O 1
ATOM 1640 N N . ARG A 1 220 ? -24.670 -8.143 13.645 1.00 95.69 220 ARG A N 1
ATOM 1641 C CA . ARG A 1 220 ? -23.592 -8.664 14.497 1.00 95.69 220 ARG A CA 1
ATOM 1642 C C . ARG A 1 220 ? -23.106 -7.598 15.463 1.00 95.69 220 ARG A C 1
ATOM 1644 O O . ARG A 1 220 ? -23.254 -6.408 15.206 1.00 95.69 220 ARG A O 1
ATOM 1651 N N . PHE A 1 221 ? -22.535 -8.024 16.585 1.00 97.75 221 PHE A N 1
ATOM 1652 C CA . PHE A 1 221 ? -22.211 -7.121 17.686 1.00 97.75 221 PHE A CA 1
ATOM 1653 C C . PHE A 1 221 ? -20.788 -7.300 18.204 1.00 97.75 221 PHE A C 1
ATOM 1655 O O . PHE A 1 221 ? -20.329 -8.422 18.440 1.00 97.75 221 PHE A O 1
ATOM 1662 N N . VAL A 1 222 ? -20.130 -6.172 18.452 1.00 98.38 222 VAL A N 1
ATOM 1663 C CA . VAL A 1 222 ? -18.878 -6.062 19.210 1.00 98.38 222 VAL A CA 1
ATOM 1664 C C . VAL A 1 222 ? -19.119 -5.161 20.418 1.00 98.38 222 VAL A C 1
ATOM 1666 O O . VAL A 1 222 ? -19.930 -4.241 20.373 1.00 98.38 222 VAL A O 1
ATOM 1669 N N . TYR A 1 223 ? -18.428 -5.435 21.519 1.00 98.31 223 TYR A N 1
ATOM 1670 C CA . TYR A 1 223 ? -18.526 -4.664 22.752 1.00 98.31 223 TYR A CA 1
ATOM 1671 C C . TYR A 1 223 ? -17.181 -4.025 23.067 1.00 98.31 223 TYR A C 1
ATOM 1673 O O . TYR A 1 223 ? -16.272 -4.716 23.527 1.00 98.31 223 TYR A O 1
ATOM 1681 N N . LEU A 1 224 ? -17.066 -2.717 22.840 1.00 98.38 224 LEU A N 1
ATOM 1682 C CA . LEU A 1 224 ? -15.899 -1.943 23.253 1.00 98.38 224 LEU A CA 1
ATOM 1683 C C . LEU A 1 224 ? -16.012 -1.641 24.744 1.00 98.38 224 LEU A C 1
ATOM 1685 O O . LEU A 1 224 ? -17.055 -1.192 25.220 1.00 98.38 224 LEU A O 1
ATOM 1689 N N . ALA A 1 225 ? -14.953 -1.906 25.492 1.00 97.94 225 ALA A N 1
ATOM 1690 C CA . ALA A 1 225 ? -14.955 -1.866 26.940 1.00 97.94 225 ALA A CA 1
ATOM 1691 C C . ALA A 1 225 ? -13.869 -0.942 27.469 1.00 97.94 225 ALA A C 1
ATOM 1693 O O . ALA A 1 225 ? -12.718 -1.018 27.044 1.00 97.94 225 ALA A O 1
ATOM 1694 N N . ARG A 1 226 ? -14.233 -0.132 28.463 1.00 97.50 226 ARG A N 1
ATOM 1695 C CA . ARG A 1 226 ? -13.283 0.622 29.275 1.00 97.50 226 ARG A CA 1
ATOM 1696 C C . ARG A 1 226 ? -12.920 -0.198 30.508 1.00 97.50 226 ARG A C 1
ATOM 1698 O O . ARG A 1 226 ? -13.742 -0.348 31.415 1.00 97.50 226 ARG A O 1
ATOM 1705 N N . ALA A 1 227 ? -11.704 -0.732 30.546 1.00 97.75 227 ALA A N 1
ATOM 1706 C CA . ALA A 1 227 ? -11.170 -1.404 31.728 1.00 97.75 227 ALA A CA 1
ATOM 1707 C C . ALA A 1 227 ? -10.799 -0.388 32.818 1.00 97.75 227 ALA A C 1
ATOM 1709 O O . ALA A 1 227 ? -10.384 0.728 32.509 1.00 97.75 227 ALA A O 1
ATOM 1710 N N . ALA A 1 228 ? -10.909 -0.762 34.090 1.00 96.19 228 ALA A N 1
ATOM 1711 C CA . ALA A 1 228 ? -10.365 0.005 35.211 1.00 96.19 228 ALA A CA 1
ATOM 1712 C C . ALA A 1 228 ? -8.826 0.028 35.190 1.00 96.19 228 ALA A C 1
ATOM 1714 O O . ALA A 1 228 ? -8.200 -0.821 34.559 1.00 96.19 228 ALA A O 1
ATOM 1715 N N . THR A 1 229 ? -8.194 0.951 35.921 1.00 90.69 229 THR A N 1
ATOM 1716 C CA . THR A 1 229 ? -6.719 1.084 35.993 1.00 90.69 229 THR A CA 1
ATOM 1717 C C . THR A 1 229 ? -6.003 -0.191 36.489 1.00 90.69 229 THR A C 1
ATOM 1719 O O . THR A 1 229 ? -4.842 -0.409 36.162 1.00 90.69 229 THR A O 1
ATOM 1722 N N . GLY A 1 230 ? -6.698 -1.075 37.216 1.00 91.62 230 GLY A N 1
ATOM 1723 C CA . GLY A 1 230 ? -6.234 -2.424 37.591 1.00 91.62 230 GLY A CA 1
ATOM 1724 C C . GLY A 1 230 ? -7.088 -3.558 37.010 1.00 91.62 230 GLY A C 1
ATOM 1725 O O . GLY A 1 230 ? -7.102 -4.658 37.557 1.00 91.62 230 GLY A O 1
ATOM 1726 N N . GLY A 1 231 ? -7.871 -3.267 35.970 1.00 94.44 231 GLY A N 1
ATOM 1727 C CA . GLY A 1 231 ? -8.782 -4.210 35.333 1.00 94.44 231 GLY A CA 1
ATOM 1728 C C . GLY A 1 231 ? -8.084 -5.198 34.390 1.00 94.44 231 GLY A C 1
ATOM 1729 O O . GLY A 1 231 ? -6.853 -5.291 34.359 1.00 94.44 231 GLY A O 1
ATOM 1730 N N . PRO A 1 232 ? -8.872 -5.950 33.601 1.00 96.56 232 PRO A N 1
ATOM 1731 C CA . PRO A 1 232 ? -8.343 -6.853 32.588 1.00 96.56 232 PRO A CA 1
ATOM 1732 C C . PRO A 1 232 ? -7.439 -6.120 31.592 1.00 96.56 232 PRO A C 1
ATOM 1734 O O . PRO A 1 232 ? -7.703 -4.975 31.229 1.00 96.56 232 PRO A O 1
ATOM 1737 N N . ARG A 1 233 ? -6.391 -6.803 31.127 1.00 96.00 233 ARG A N 1
ATOM 1738 C CA . ARG A 1 233 ? -5.492 -6.322 30.068 1.00 96.00 233 ARG A CA 1
ATOM 1739 C C . ARG A 1 233 ? -5.932 -6.859 28.698 1.00 96.00 233 ARG A C 1
ATOM 1741 O O . ARG A 1 233 ? -6.673 -7.852 28.672 1.00 96.00 233 ARG A O 1
ATOM 1748 N N . PRO A 1 234 ? -5.480 -6.246 27.587 1.00 96.50 234 PRO A N 1
ATOM 1749 C CA . PRO A 1 234 ? -5.638 -6.826 26.259 1.00 96.50 234 PRO A CA 1
ATOM 1750 C C . PRO A 1 234 ? -5.089 -8.253 26.224 1.00 96.50 234 PRO A C 1
ATOM 1752 O O . PRO A 1 234 ? -3.973 -8.507 26.673 1.00 96.50 234 PRO A O 1
ATOM 1755 N N . ALA A 1 235 ? -5.896 -9.188 25.732 1.00 97.25 235 ALA A N 1
ATOM 1756 C CA . ALA A 1 235 ? -5.486 -10.573 25.512 1.00 97.25 235 ALA A CA 1
ATOM 1757 C C . ALA A 1 235 ? -4.707 -10.757 24.197 1.00 97.25 235 ALA A C 1
ATOM 1759 O O . ALA A 1 235 ? -4.124 -11.821 23.985 1.00 97.25 235 ALA A O 1
ATOM 1760 N N . PHE A 1 236 ? -4.729 -9.742 23.328 1.00 97.88 236 PHE A N 1
ATOM 1761 C CA . PHE A 1 236 ? -4.107 -9.762 22.013 1.00 97.88 236 PHE A CA 1
ATOM 1762 C C . PHE A 1 236 ? -3.161 -8.577 21.835 1.00 97.88 236 PHE A C 1
ATOM 1764 O O . PHE A 1 236 ? -3.481 -7.462 22.250 1.00 97.88 236 PHE A O 1
ATOM 1771 N N . ASP A 1 237 ? -2.031 -8.832 21.188 1.00 96.31 237 ASP A N 1
ATOM 1772 C CA . ASP A 1 237 ? -1.044 -7.852 20.744 1.00 96.31 237 ASP A CA 1
ATOM 1773 C C . ASP A 1 237 ? -0.418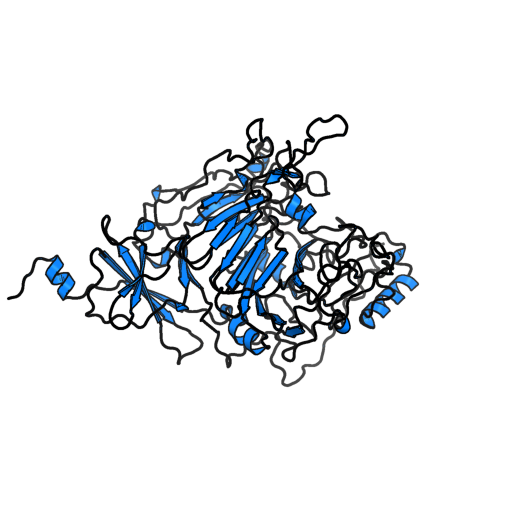 -8.311 19.409 1.00 96.31 237 ASP A C 1
ATOM 1775 O O . ASP A 1 237 ? -0.899 -9.250 18.773 1.00 96.31 237 ASP A O 1
ATOM 1779 N N . ALA A 1 238 ? 0.649 -7.647 18.961 1.00 95.56 238 ALA A N 1
ATOM 1780 C CA . ALA A 1 238 ? 1.347 -7.988 17.721 1.00 95.56 238 ALA A CA 1
ATOM 1781 C C . ALA A 1 238 ? 1.936 -9.418 17.693 1.00 95.56 238 ALA A C 1
ATOM 1783 O O . ALA A 1 238 ? 2.213 -9.944 16.620 1.00 95.56 238 ALA A O 1
ATOM 1784 N N . SER A 1 239 ? 2.138 -10.070 18.845 1.00 96.31 239 SER A N 1
ATOM 1785 C CA . SER A 1 239 ? 2.740 -11.410 18.924 1.00 96.31 239 SER A CA 1
ATOM 1786 C C . SER A 1 239 ? 1.745 -12.552 18.703 1.00 96.31 239 SER A C 1
ATOM 1788 O O . SER A 1 239 ? 2.152 -13.669 18.383 1.00 96.31 239 SER A O 1
ATOM 1790 N N . ASN A 1 240 ? 0.445 -12.297 18.877 1.00 96.88 240 ASN A N 1
ATOM 1791 C CA . ASN A 1 240 ? -0.619 -13.300 18.757 1.00 96.88 240 ASN A CA 1
ATOM 1792 C C . ASN A 1 240 ? -1.841 -12.802 17.957 1.00 96.88 240 ASN A C 1
ATOM 1794 O O . ASN A 1 240 ? -2.936 -13.360 18.080 1.00 96.88 240 ASN A O 1
ATOM 1798 N N . GLY A 1 241 ? -1.644 -11.742 17.170 1.00 96.81 241 GLY A N 1
ATOM 1799 C CA . GLY A 1 241 ? -2.621 -11.152 16.263 1.00 96.81 241 GLY A CA 1
ATOM 1800 C C . GLY A 1 241 ? -2.739 -11.857 14.913 1.00 96.81 241 GLY A C 1
ATOM 1801 O O . GLY A 1 241 ? -2.254 -12.970 14.715 1.00 96.81 241 GLY A O 1
ATOM 1802 N N . TYR A 1 242 ? -3.397 -11.187 13.965 1.00 98.31 242 TYR A N 1
ATOM 1803 C CA . TYR A 1 242 ? -3.614 -11.715 12.613 1.00 98.31 242 TYR A CA 1
ATOM 1804 C C . TYR A 1 242 ? -2.428 -11.572 11.668 1.00 98.31 242 TYR A C 1
ATOM 1806 O O . TYR A 1 242 ? -2.326 -12.347 10.715 1.00 98.31 242 TYR A O 1
ATOM 1814 N N . VAL A 1 243 ? -1.573 -10.580 11.908 1.00 98.31 243 VAL A N 1
ATOM 1815 C CA . VAL A 1 243 ? -0.500 -10.201 10.992 1.00 98.31 243 VAL A CA 1
ATOM 1816 C C . VAL A 1 243 ? 0.817 -10.191 11.741 1.00 98.31 243 VAL A C 1
ATOM 1818 O O . VAL A 1 243 ? 0.968 -9.497 12.744 1.00 98.31 243 VAL A O 1
ATOM 1821 N N . ARG A 1 244 ? 1.779 -10.955 11.231 1.00 98.06 244 ARG A N 1
ATOM 1822 C CA . ARG A 1 244 ? 3.164 -10.951 11.688 1.00 98.06 244 ARG A CA 1
ATOM 1823 C C . ARG A 1 244 ? 3.999 -10.172 10.679 1.00 98.06 244 ARG A C 1
ATOM 1825 O O . ARG A 1 244 ? 3.972 -10.496 9.496 1.00 98.06 244 ARG A O 1
ATOM 1832 N N . TYR A 1 245 ? 4.714 -9.158 11.150 1.00 97.75 245 TYR A N 1
ATOM 1833 C CA . TYR A 1 245 ? 5.624 -8.339 10.352 1.00 97.75 245 TYR A CA 1
ATOM 1834 C C . TYR A 1 245 ? 7.055 -8.584 10.826 1.00 97.75 245 TYR A C 1
ATOM 1836 O O . TYR A 1 245 ? 7.374 -8.354 11.994 1.00 97.75 245 TYR A O 1
ATOM 1844 N N . GLU A 1 246 ? 7.915 -9.063 9.936 1.00 97.88 246 GLU A N 1
ATOM 1845 C CA . GLU A 1 246 ? 9.297 -9.421 10.243 1.00 97.88 246 GLU A CA 1
ATOM 1846 C C . GLU A 1 246 ? 10.239 -8.661 9.319 1.00 97.88 246 GLU A C 1
ATOM 1848 O O . GLU A 1 246 ? 10.286 -8.939 8.125 1.00 97.88 246 GLU A O 1
ATOM 1853 N N . ARG A 1 247 ? 11.006 -7.714 9.870 1.00 97.31 247 ARG A N 1
ATOM 1854 C CA . ARG A 1 247 ? 12.138 -7.118 9.151 1.00 97.31 247 ARG A CA 1
ATOM 1855 C C . ARG A 1 247 ? 13.241 -8.161 8.993 1.00 97.31 247 ARG A C 1
ATOM 1857 O O . ARG A 1 247 ? 13.503 -8.934 9.917 1.00 97.31 247 ARG A O 1
ATOM 1864 N N . ASP A 1 248 ? 13.918 -8.144 7.854 1.00 97.31 248 ASP A N 1
ATOM 1865 C CA . ASP A 1 248 ? 15.079 -8.999 7.629 1.00 97.31 248 ASP A CA 1
ATOM 1866 C C . ASP A 1 248 ? 16.214 -8.649 8.595 1.00 97.31 248 ASP A C 1
ATOM 1868 O O . ASP A 1 248 ? 16.372 -7.499 9.009 1.00 97.31 248 ASP A O 1
ATOM 1872 N N . ALA A 1 249 ? 17.098 -9.611 8.870 1.00 94.62 249 ALA A N 1
ATOM 1873 C CA . ALA A 1 249 ? 18.287 -9.372 9.692 1.00 94.62 249 ALA A CA 1
ATOM 1874 C C . ALA A 1 249 ? 19.170 -8.219 9.162 1.00 94.62 249 ALA A C 1
ATOM 1876 O O . ALA A 1 249 ? 19.834 -7.539 9.940 1.00 94.62 249 ALA A O 1
ATOM 1877 N N . GLY A 1 250 ? 19.166 -7.990 7.843 1.00 93.94 250 GLY A N 1
ATOM 1878 C CA . GLY A 1 250 ? 19.896 -6.911 7.173 1.00 93.94 250 GLY A CA 1
ATOM 1879 C C . GLY A 1 250 ? 19.051 -5.684 6.815 1.00 93.94 250 GLY A C 1
ATOM 1880 O O . GLY A 1 250 ? 19.543 -4.831 6.079 1.00 93.94 250 GLY A O 1
ATOM 1881 N N . ALA A 1 251 ? 17.802 -5.575 7.282 1.00 95.62 251 ALA A N 1
ATOM 1882 C CA . ALA A 1 251 ? 16.889 -4.501 6.875 1.00 95.62 251 ALA A CA 1
ATOM 1883 C C . ALA A 1 251 ? 17.415 -3.095 7.215 1.00 95.62 251 ALA A C 1
ATOM 1885 O O . ALA A 1 251 ? 17.134 -2.138 6.496 1.00 95.62 251 ALA A O 1
ATOM 1886 N N . ASP A 1 252 ? 18.215 -2.979 8.279 1.00 95.12 252 ASP A N 1
ATOM 1887 C CA . ASP A 1 252 ? 18.842 -1.728 8.718 1.00 95.12 252 ASP A CA 1
ATOM 1888 C C . ASP A 1 252 ? 20.284 -1.555 8.202 1.00 95.12 252 ASP A C 1
ATOM 1890 O O . ASP A 1 252 ? 21.014 -0.698 8.689 1.00 95.12 252 ASP A O 1
ATOM 1894 N N . LEU A 1 253 ? 20.736 -2.337 7.217 1.00 95.81 253 LEU A N 1
ATOM 1895 C CA . LEU A 1 253 ? 21.995 -2.051 6.524 1.00 95.81 253 LEU A CA 1
ATOM 1896 C C . LEU A 1 253 ? 21.764 -1.016 5.425 1.00 95.81 253 LEU A C 1
ATOM 1898 O O . LEU A 1 253 ? 20.840 -1.147 4.624 1.00 95.81 253 LEU A O 1
ATOM 1902 N N . TYR A 1 254 ? 22.636 -0.017 5.345 1.00 96.19 254 TYR A N 1
ATOM 1903 C CA . TYR A 1 254 ? 22.659 0.927 4.241 1.00 96.19 254 TYR A CA 1
ATOM 1904 C C . TYR A 1 254 ? 23.041 0.226 2.937 1.00 96.19 254 TYR A C 1
ATOM 1906 O O . TYR A 1 254 ? 24.142 -0.316 2.804 1.00 96.19 254 TYR A O 1
ATOM 1914 N N . ALA A 1 255 ? 22.144 0.290 1.958 1.00 94.06 255 ALA A N 1
ATOM 1915 C CA . ALA A 1 255 ? 22.427 -0.012 0.563 1.00 94.06 255 ALA A CA 1
ATOM 1916 C C . ALA A 1 255 ? 22.608 1.291 -0.223 1.00 94.06 255 ALA A C 1
ATOM 1918 O O . ALA A 1 255 ? 22.072 2.338 0.159 1.00 94.06 255 ALA A O 1
ATOM 1919 N N . PHE A 1 256 ? 23.354 1.222 -1.327 1.00 92.94 256 PHE A N 1
ATOM 1920 C CA . PHE A 1 256 ? 23.346 2.298 -2.313 1.00 92.94 256 PHE A CA 1
ATOM 1921 C C . PHE A 1 256 ? 21.919 2.477 -2.835 1.00 92.94 256 PHE A C 1
ATOM 1923 O O . PHE A 1 256 ? 21.257 1.502 -3.180 1.00 92.94 256 PHE A O 1
ATOM 1930 N N . SER A 1 257 ? 21.425 3.709 -2.824 1.00 90.75 257 SER A N 1
ATOM 1931 C CA . SER A 1 257 ? 20.035 4.016 -3.150 1.00 90.75 257 SER A CA 1
ATOM 1932 C C . SER A 1 257 ? 19.988 5.423 -3.725 1.00 90.75 257 SER A C 1
ATOM 1934 O O . SER A 1 257 ? 20.078 6.411 -2.994 1.00 90.75 257 SER A O 1
ATOM 1936 N N . GLN A 1 258 ? 19.919 5.500 -5.049 1.00 87.62 258 GLN A N 1
ATOM 1937 C CA . GLN A 1 258 ? 19.977 6.745 -5.798 1.00 87.62 258 GLN A CA 1
ATOM 1938 C C . GLN A 1 258 ? 19.215 6.587 -7.113 1.00 87.62 258 GLN A C 1
ATOM 1940 O O . GLN A 1 258 ? 19.489 5.648 -7.858 1.00 87.62 258 GLN A O 1
ATOM 1945 N N . SER A 1 259 ? 18.324 7.537 -7.401 1.00 86.06 259 SER A N 1
ATOM 1946 C CA . SER A 1 259 ? 17.740 7.691 -8.734 1.00 86.06 259 SER A CA 1
ATOM 1947 C C . SER A 1 259 ? 18.813 7.965 -9.782 1.00 86.06 259 SER A C 1
ATOM 1949 O O . SER A 1 259 ? 19.839 8.593 -9.507 1.00 86.06 259 SER A O 1
ATOM 1951 N N . THR A 1 260 ? 18.575 7.520 -11.012 1.00 79.88 260 THR A N 1
ATOM 1952 C CA . THR A 1 260 ? 19.470 7.832 -12.132 1.00 79.88 260 THR A CA 1
ATOM 1953 C C . THR A 1 260 ? 19.410 9.279 -12.578 1.00 79.88 260 THR A C 1
ATOM 1955 O O . THR A 1 260 ? 20.298 9.703 -13.313 1.00 79.88 260 THR A O 1
ATOM 1958 N N . TYR A 1 261 ? 18.417 10.043 -12.127 1.00 77.81 261 TYR A N 1
ATOM 1959 C CA . TYR A 1 261 ? 18.405 11.483 -12.319 1.00 77.81 261 TYR A CA 1
ATOM 1960 C C . TYR A 1 261 ? 19.104 12.174 -11.153 1.00 77.81 261 TYR A C 1
ATOM 1962 O O . TYR A 1 261 ? 18.802 11.970 -9.973 1.00 77.81 261 TYR A O 1
ATOM 1970 N N . GLU A 1 262 ? 20.077 13.016 -11.487 1.00 74.50 262 GLU A N 1
ATOM 1971 C CA . GLU A 1 262 ? 20.789 13.795 -10.487 1.00 74.50 262 GLU A CA 1
ATOM 1972 C C . GLU A 1 262 ? 19.833 14.768 -9.779 1.00 74.50 262 GLU A C 1
ATOM 1974 O O . GLU A 1 262 ? 19.030 15.453 -10.406 1.00 74.50 262 GLU A O 1
ATOM 1979 N N . GLY A 1 263 ? 19.920 14.836 -8.449 1.00 69.38 263 GLY A N 1
ATOM 1980 C CA . GLY A 1 263 ? 19.134 15.779 -7.646 1.00 69.38 263 GLY A CA 1
ATOM 1981 C C . GLY A 1 263 ? 17.727 15.309 -7.260 1.00 69.38 263 GLY A C 1
ATOM 1982 O O . GLY A 1 263 ? 17.125 15.937 -6.387 1.00 69.38 263 GLY A O 1
ATOM 1983 N N . TYR A 1 264 ? 17.241 14.191 -7.807 1.00 74.00 264 TYR A N 1
ATOM 1984 C CA . TYR A 1 264 ? 15.956 13.589 -7.433 1.00 74.00 264 TYR A CA 1
ATOM 1985 C C . TYR A 1 264 ? 16.075 12.859 -6.091 1.00 74.00 264 TYR A C 1
ATOM 1987 O O . TYR A 1 264 ? 17.179 12.455 -5.715 1.00 74.00 264 TYR A O 1
ATOM 1995 N N . GLY A 1 265 ? 14.967 12.778 -5.340 1.00 67.00 265 GLY A N 1
ATOM 1996 C CA . GLY A 1 265 ? 14.860 12.143 -4.018 1.00 67.00 265 GLY A CA 1
ATOM 1997 C C . GLY A 1 265 ? 16.103 12.243 -3.132 1.00 67.00 265 GLY A C 1
ATOM 1998 O O . GLY A 1 265 ? 16.986 11.376 -3.155 1.00 67.00 265 GLY A O 1
ATOM 1999 N N . ASN A 1 266 ? 16.202 13.298 -2.322 1.00 73.75 266 ASN A N 1
ATOM 2000 C CA . ASN A 1 266 ? 17.410 13.513 -1.533 1.00 73.75 266 ASN A CA 1
ATOM 2001 C C . ASN A 1 266 ? 17.585 12.470 -0.414 1.00 73.75 266 ASN A C 1
ATOM 2003 O O . ASN A 1 266 ? 16.662 12.198 0.347 1.00 73.75 266 ASN A O 1
ATOM 2007 N N . ALA A 1 267 ? 18.799 11.941 -0.268 1.00 81.81 267 ALA A N 1
ATOM 2008 C CA . ALA A 1 267 ? 19.202 11.084 0.844 1.00 81.81 267 ALA A CA 1
ATOM 2009 C C . ALA A 1 267 ? 20.588 11.476 1.357 1.00 81.81 267 ALA A C 1
ATOM 2011 O O . ALA A 1 267 ? 21.413 11.950 0.569 1.00 81.81 267 ALA A O 1
ATOM 2012 N N . PRO A 1 268 ? 20.874 11.224 2.647 1.00 86.50 268 PRO A N 1
ATOM 2013 C CA . PRO A 1 268 ? 22.212 11.395 3.186 1.00 86.50 268 PRO A CA 1
ATOM 2014 C C . PRO A 1 268 ? 23.244 10.587 2.391 1.00 86.50 268 PRO A C 1
ATOM 2016 O O . PRO A 1 268 ? 23.005 9.436 2.009 1.00 86.50 268 PRO A O 1
ATOM 2019 N N . GLN A 1 269 ? 24.415 11.182 2.165 1.00 89.81 269 GLN A N 1
ATOM 2020 C CA . GLN A 1 269 ? 25.561 10.475 1.603 1.00 89.81 269 GLN A CA 1
ATOM 2021 C C . GLN A 1 269 ? 26.379 9.793 2.703 1.00 89.81 269 GLN A C 1
ATOM 2023 O O . GLN A 1 269 ? 26.500 10.303 3.815 1.00 89.81 269 GLN A O 1
ATOM 2028 N N . GLY A 1 270 ? 26.973 8.646 2.386 1.00 92.50 270 GLY A N 1
ATOM 2029 C CA . GLY A 1 270 ? 27.967 7.999 3.238 1.00 92.50 270 GLY A CA 1
ATOM 2030 C C . GLY A 1 270 ? 28.320 6.589 2.775 1.00 92.50 270 GLY A C 1
ATOM 2031 O O . GLY A 1 270 ? 28.068 6.223 1.626 1.00 92.50 270 GLY A O 1
ATOM 2032 N N . VAL A 1 271 ? 28.918 5.804 3.672 1.00 94.75 271 VAL A N 1
ATOM 2033 C CA . VAL A 1 271 ? 29.346 4.422 3.407 1.00 94.75 271 VAL A CA 1
ATOM 2034 C C . VAL A 1 271 ? 28.140 3.492 3.257 1.00 94.75 271 VAL A C 1
ATOM 2036 O O . VAL A 1 271 ? 27.227 3.507 4.081 1.00 94.75 271 VAL A O 1
ATOM 2039 N N . TYR A 1 272 ? 28.151 2.643 2.235 1.00 95.38 272 TYR A N 1
ATOM 2040 C CA . TYR A 1 272 ? 27.111 1.644 1.990 1.00 95.38 272 TYR A CA 1
ATOM 2041 C C . TYR A 1 272 ? 27.707 0.253 1.761 1.00 95.38 272 TYR A C 1
ATOM 2043 O O . TYR A 1 272 ? 28.913 0.097 1.536 1.00 95.38 272 TYR A O 1
ATOM 2051 N N . CYS A 1 273 ? 26.843 -0.757 1.830 1.00 94.19 273 CYS A N 1
ATOM 2052 C CA . CYS A 1 273 ? 27.222 -2.158 1.744 1.00 94.19 273 CYS A CA 1
ATOM 2053 C C . CYS A 1 273 ? 26.593 -2.871 0.539 1.00 94.19 273 CYS A C 1
ATOM 2055 O O . CYS A 1 273 ? 25.474 -2.551 0.133 1.00 94.19 273 CYS A O 1
ATOM 2057 N N . ASP A 1 274 ? 27.310 -3.861 0.006 1.00 92.75 274 ASP A N 1
ATOM 2058 C CA . ASP A 1 274 ? 26.816 -4.803 -1.005 1.00 92.75 274 ASP A CA 1
ATOM 2059 C C . ASP A 1 274 ? 25.760 -5.751 -0.426 1.00 92.75 274 ASP A C 1
ATOM 2061 O O . ASP A 1 274 ? 25.548 -5.773 0.782 1.00 92.75 274 ASP A O 1
ATOM 2065 N N . ALA A 1 275 ? 25.102 -6.567 -1.252 1.00 87.88 275 ALA A N 1
ATOM 2066 C CA . ALA A 1 275 ? 24.040 -7.477 -0.809 1.00 87.88 275 ALA A CA 1
ATOM 2067 C C . ALA A 1 275 ? 24.454 -8.393 0.366 1.00 87.88 275 ALA A C 1
ATOM 2069 O O . ALA A 1 275 ? 23.629 -8.684 1.234 1.00 87.88 275 ALA A O 1
ATOM 2070 N N . GLN A 1 276 ? 25.731 -8.767 0.461 1.00 90.38 276 GLN A N 1
ATOM 2071 C CA . GLN A 1 276 ? 26.296 -9.621 1.509 1.00 90.38 276 GLN A CA 1
ATOM 2072 C C . GLN A 1 276 ? 26.575 -8.866 2.819 1.00 90.38 276 GLN A C 1
ATOM 2074 O O . GLN A 1 276 ? 26.864 -9.487 3.842 1.00 90.38 276 GLN A O 1
ATOM 2079 N N . GLY A 1 277 ? 26.453 -7.538 2.813 1.00 90.56 277 GLY A N 1
ATOM 2080 C CA . GLY A 1 277 ? 26.668 -6.686 3.979 1.00 90.56 277 GLY A CA 1
ATOM 2081 C C . GLY A 1 277 ? 28.120 -6.242 4.145 1.00 90.56 277 GLY A C 1
ATOM 2082 O O . GLY A 1 277 ? 28.474 -5.741 5.211 1.00 90.56 277 GLY A O 1
ATOM 2083 N N . ALA A 1 278 ? 28.963 -6.409 3.123 1.00 93.12 278 ALA A N 1
ATOM 2084 C CA . ALA A 1 278 ? 30.329 -5.910 3.129 1.00 93.12 278 ALA A CA 1
ATOM 2085 C C . ALA A 1 278 ? 30.392 -4.480 2.582 1.00 93.12 278 ALA A C 1
ATOM 2087 O O . ALA A 1 278 ? 29.672 -4.104 1.658 1.00 93.12 278 ALA A O 1
ATOM 2088 N N . VAL A 1 279 ? 31.277 -3.666 3.165 1.00 95.50 279 VAL A N 1
ATOM 2089 C CA . VAL A 1 279 ? 31.495 -2.280 2.732 1.00 95.50 279 VAL A CA 1
ATOM 2090 C C . VAL A 1 279 ? 31.974 -2.265 1.286 1.00 95.50 279 VAL A C 1
ATOM 2092 O O . VAL A 1 279 ? 33.014 -2.850 0.974 1.00 95.50 279 VAL A O 1
ATOM 2095 N N . VAL A 1 280 ? 31.272 -1.525 0.430 1.00 96.38 280 VAL A N 1
ATOM 2096 C CA . VAL A 1 280 ? 31.694 -1.340 -0.959 1.00 96.38 280 VAL A CA 1
ATOM 2097 C C . VAL A 1 280 ? 32.909 -0.417 -0.992 1.00 96.38 280 VAL A C 1
ATOM 2099 O O . VAL A 1 280 ? 32.898 0.670 -0.412 1.00 96.38 280 VAL A O 1
ATOM 2102 N N . ARG A 1 281 ? 33.974 -0.847 -1.672 1.00 95.69 281 ARG A N 1
ATOM 2103 C CA . ARG A 1 281 ? 35.252 -0.127 -1.760 1.00 95.69 281 ARG A CA 1
ATOM 2104 C C . ARG A 1 281 ? 35.628 0.162 -3.209 1.00 95.69 281 ARG A C 1
ATOM 2106 O O . ARG A 1 281 ? 35.166 -0.510 -4.129 1.00 95.69 281 ARG A O 1
ATOM 2113 N N . ASP A 1 282 ? 36.437 1.193 -3.414 1.00 94.12 282 ASP A N 1
ATOM 2114 C CA . ASP A 1 282 ? 37.101 1.431 -4.693 1.00 94.12 282 ASP A CA 1
ATOM 2115 C C . ASP A 1 282 ? 38.281 0.462 -4.910 1.00 94.12 282 ASP A C 1
ATOM 2117 O O . ASP A 1 282 ? 38.621 -0.346 -4.042 1.00 94.12 282 ASP A O 1
ATOM 2121 N N . ALA A 1 283 ? 38.925 0.546 -6.078 1.00 93.12 283 ALA A N 1
ATOM 2122 C CA . ALA A 1 283 ? 40.080 -0.290 -6.412 1.00 93.12 283 ALA A CA 1
ATOM 2123 C C . ALA A 1 283 ? 41.291 -0.070 -5.479 1.00 93.12 283 ALA A C 1
ATOM 2125 O O . ALA A 1 283 ? 42.146 -0.946 -5.374 1.00 93.12 283 ALA A O 1
ATOM 2126 N N . GLY A 1 284 ? 41.366 1.081 -4.800 1.00 91.62 284 GLY A N 1
ATOM 2127 C CA . GLY A 1 284 ? 42.394 1.403 -3.808 1.00 91.62 284 GLY A CA 1
ATOM 2128 C C . GLY A 1 284 ? 42.060 0.924 -2.392 1.00 91.62 284 GLY A C 1
ATOM 2129 O O . GLY A 1 284 ? 42.879 1.084 -1.490 1.00 91.62 284 GLY A O 1
ATOM 2130 N N . GLY A 1 285 ? 40.880 0.332 -2.179 1.00 92.25 285 GLY A N 1
ATOM 2131 C CA . GLY A 1 285 ? 40.423 -0.162 -0.884 1.00 92.25 285 GLY A CA 1
ATOM 2132 C C . GLY A 1 285 ? 39.742 0.892 -0.002 1.00 92.25 285 GLY A C 1
ATOM 2133 O O . GLY A 1 285 ? 39.395 0.581 1.139 1.00 92.25 285 GLY A O 1
ATOM 2134 N N . THR A 1 286 ? 39.502 2.109 -0.490 1.00 94.19 286 THR A N 1
ATOM 2135 C CA . THR A 1 286 ? 38.781 3.160 0.250 1.00 94.19 286 THR A CA 1
ATOM 2136 C C . THR A 1 286 ? 37.271 2.903 0.181 1.00 94.19 286 THR A C 1
ATOM 2138 O O . THR A 1 286 ? 36.778 2.556 -0.894 1.00 94.19 286 THR A O 1
ATOM 2141 N N . PRO A 1 287 ? 36.500 3.046 1.281 1.00 94.75 287 PRO A N 1
ATOM 2142 C CA . PRO A 1 287 ? 35.043 2.941 1.226 1.00 94.75 287 PRO A CA 1
ATOM 2143 C C . PRO A 1 287 ? 34.440 3.920 0.219 1.00 94.75 287 PRO A C 1
ATOM 2145 O O . PRO A 1 287 ? 34.758 5.110 0.238 1.00 94.75 287 PRO A O 1
ATOM 2148 N N . LYS A 1 288 ? 33.542 3.432 -0.637 1.00 95.75 288 LYS A N 1
ATOM 2149 C CA . LYS A 1 288 ? 32.763 4.299 -1.517 1.00 95.75 288 LYS A CA 1
ATOM 2150 C C . LYS A 1 288 ? 31.749 5.096 -0.701 1.00 95.75 288 LYS A C 1
ATOM 2152 O O . LYS A 1 288 ? 31.125 4.575 0.222 1.00 95.75 288 LYS A O 1
ATOM 2157 N N . ILE A 1 289 ? 31.564 6.351 -1.099 1.00 93.44 289 ILE A N 1
ATOM 2158 C CA . ILE A 1 289 ? 30.553 7.256 -0.556 1.00 93.44 289 ILE A CA 1
ATOM 2159 C C . ILE A 1 289 ? 29.464 7.438 -1.607 1.00 93.44 289 ILE A C 1
ATOM 2161 O O . ILE A 1 289 ? 29.758 7.707 -2.769 1.00 93.44 289 ILE A O 1
ATOM 2165 N N . GLY A 1 290 ? 28.209 7.263 -1.208 1.00 91.19 290 GLY A N 1
ATOM 2166 C CA . GLY A 1 290 ? 27.057 7.426 -2.090 1.00 91.19 290 GLY A CA 1
ATOM 2167 C C . GLY A 1 290 ? 25.792 7.736 -1.306 1.00 91.19 290 GLY A C 1
ATOM 2168 O O . GLY A 1 290 ? 25.779 7.620 -0.078 1.00 91.19 290 GLY A O 1
ATOM 2169 N N . ARG A 1 291 ? 24.730 8.138 -2.011 1.00 90.50 291 ARG A N 1
ATOM 2170 C CA . ARG A 1 291 ? 23.401 8.242 -1.401 1.00 90.50 291 ARG A CA 1
ATOM 2171 C C . ARG A 1 291 ? 22.964 6.851 -0.963 1.00 90.50 291 ARG A C 1
ATOM 2173 O O . ARG A 1 291 ? 23.078 5.884 -1.720 1.00 90.50 291 ARG A O 1
ATOM 2180 N N . ARG A 1 292 ? 22.535 6.749 0.288 1.00 92.50 292 ARG A N 1
ATOM 2181 C CA . ARG A 1 292 ? 22.283 5.462 0.929 1.00 92.50 292 ARG A CA 1
ATOM 2182 C C . ARG A 1 292 ? 21.033 5.508 1.782 1.00 92.50 292 ARG A C 1
ATOM 2184 O O . ARG A 1 292 ? 20.705 6.538 2.368 1.00 92.50 292 ARG A O 1
ATOM 2191 N N . ARG A 1 293 ? 20.359 4.367 1.869 1.00 93.00 293 ARG A N 1
ATOM 2192 C CA . ARG A 1 293 ? 19.163 4.172 2.695 1.00 93.00 293 ARG A CA 1
ATOM 2193 C C . ARG A 1 293 ? 19.150 2.755 3.263 1.00 93.00 293 ARG A C 1
ATOM 2195 O O . ARG A 1 293 ? 19.801 1.886 2.675 1.00 93.00 293 ARG A O 1
ATOM 2202 N N . PRO A 1 294 ? 18.458 2.509 4.388 1.00 94.69 294 PRO A N 1
ATOM 2203 C CA . PRO A 1 294 ? 18.234 1.151 4.873 1.00 94.69 294 PRO A CA 1
ATOM 2204 C C . PRO A 1 294 ? 17.643 0.266 3.767 1.00 94.69 294 PRO A C 1
ATOM 2206 O O . PRO A 1 294 ? 16.970 0.764 2.867 1.00 94.69 294 PRO A O 1
ATOM 2209 N N . ARG A 1 295 ? 17.893 -1.042 3.795 1.00 94.38 295 ARG A N 1
ATOM 2210 C CA . ARG A 1 295 ? 17.298 -1.968 2.814 1.00 94.38 295 ARG A CA 1
ATOM 2211 C C . ARG A 1 295 ? 15.791 -2.088 2.969 1.00 94.38 295 ARG A C 1
ATOM 2213 O O . ARG A 1 295 ? 15.104 -2.273 1.978 1.00 94.38 295 ARG A O 1
ATOM 2220 N N . ASP A 1 296 ? 15.295 -1.983 4.202 1.00 95.25 296 ASP A N 1
ATOM 2221 C CA . ASP A 1 296 ? 13.866 -2.076 4.531 1.00 95.25 296 ASP A CA 1
ATOM 2222 C C . ASP A 1 296 ? 13.187 -3.362 4.027 1.00 95.25 296 ASP A C 1
ATOM 2224 O O . ASP A 1 296 ? 11.970 -3.396 3.834 1.00 95.25 296 ASP A O 1
ATOM 2228 N N . GLY A 1 297 ? 13.978 -4.426 3.852 1.00 96.50 297 GLY A N 1
ATOM 2229 C CA . GLY A 1 297 ? 13.478 -5.751 3.520 1.00 96.50 297 GLY A CA 1
ATOM 2230 C C . GLY A 1 297 ? 12.646 -6.323 4.665 1.00 96.50 297 GLY A C 1
ATOM 2231 O O . GLY A 1 297 ? 13.016 -6.208 5.842 1.00 96.50 297 GLY A O 1
ATOM 2232 N N . ALA A 1 298 ? 11.503 -6.910 4.324 1.00 97.88 298 ALA A N 1
ATOM 2233 C CA . ALA A 1 298 ? 10.570 -7.460 5.295 1.00 97.88 298 ALA A CA 1
ATOM 2234 C C . ALA A 1 298 ? 9.734 -8.605 4.714 1.00 97.88 298 ALA A C 1
ATOM 2236 O O . ALA A 1 298 ? 9.588 -8.761 3.500 1.00 97.88 298 ALA A O 1
ATOM 2237 N N . THR A 1 299 ? 9.160 -9.405 5.603 1.00 98.44 299 THR A N 1
ATOM 2238 C CA . THR A 1 299 ? 8.170 -10.432 5.283 1.00 98.44 299 THR A CA 1
ATOM 2239 C C . THR A 1 299 ? 6.938 -10.217 6.147 1.00 98.44 299 THR A C 1
ATOM 2241 O O . THR A 1 299 ? 7.041 -10.085 7.369 1.00 98.44 299 THR A O 1
ATOM 2244 N N . LEU A 1 300 ? 5.762 -10.200 5.522 1.00 98.00 300 LEU A N 1
ATOM 2245 C CA . LEU A 1 300 ? 4.487 -10.145 6.230 1.00 98.00 300 LEU A CA 1
ATOM 2246 C C . LEU A 1 300 ? 3.771 -11.469 6.075 1.00 98.00 300 LEU A C 1
ATOM 2248 O O . LEU A 1 300 ? 3.632 -11.959 4.962 1.00 98.00 300 LEU A O 1
ATOM 2252 N N . THR A 1 301 ? 3.295 -12.029 7.179 1.00 98.56 301 THR A N 1
ATOM 2253 C CA . THR A 1 301 ? 2.657 -13.346 7.203 1.00 98.56 301 THR A CA 1
ATOM 2254 C C . THR A 1 301 ? 1.322 -13.274 7.936 1.00 98.56 301 THR A C 1
ATOM 2256 O O . THR A 1 301 ? 1.240 -12.742 9.045 1.00 98.56 301 THR A O 1
ATOM 2259 N N . THR A 1 302 ? 0.280 -13.844 7.338 1.00 98.56 302 THR A N 1
ATOM 2260 C CA . THR A 1 302 ? -1.056 -14.016 7.928 1.00 98.56 302 THR A CA 1
ATOM 2261 C C . THR A 1 302 ? -1.501 -15.460 7.756 1.00 98.56 302 THR A C 1
ATOM 2263 O O . THR A 1 302 ? -0.894 -16.209 7.012 1.00 98.56 302 THR A O 1
ATOM 2266 N N . ALA A 1 303 ? -2.612 -15.886 8.355 1.00 97.31 303 ALA A N 1
ATOM 2267 C CA . ALA A 1 303 ? -3.139 -17.228 8.075 1.00 97.31 303 ALA A CA 1
ATOM 2268 C C . ALA A 1 303 ? -3.576 -17.434 6.601 1.00 97.31 303 ALA A C 1
ATOM 2270 O O . ALA A 1 303 ? -3.899 -18.555 6.211 1.00 97.31 303 ALA A O 1
ATOM 2271 N N . ARG A 1 304 ? -3.652 -16.375 5.785 1.00 98.19 304 ARG A N 1
ATOM 2272 C CA . ARG A 1 304 ? -4.116 -16.444 4.394 1.00 98.19 304 ARG A CA 1
ATOM 2273 C C . ARG A 1 304 ? -3.012 -16.216 3.380 1.00 98.19 304 ARG A C 1
ATOM 2275 O O . ARG A 1 304 ? -3.066 -16.840 2.325 1.00 98.19 304 ARG A O 1
ATOM 2282 N N . TYR A 1 305 ? -2.059 -15.339 3.657 1.00 98.69 305 TYR A N 1
ATOM 2283 C CA . TYR A 1 305 ? -1.081 -14.929 2.662 1.00 98.69 305 TYR A CA 1
ATOM 2284 C C . TYR A 1 305 ? 0.274 -14.592 3.283 1.00 98.69 305 TYR A C 1
ATOM 2286 O O . TYR A 1 305 ? 0.379 -14.317 4.482 1.00 98.69 305 TYR A O 1
ATOM 2294 N N . ARG A 1 306 ? 1.302 -14.577 2.436 1.00 98.56 306 ARG A N 1
ATOM 2295 C CA . ARG A 1 306 ? 2.624 -14.046 2.746 1.00 98.56 306 ARG A CA 1
ATOM 2296 C C . ARG A 1 306 ? 3.038 -13.043 1.673 1.00 98.56 306 ARG A C 1
ATOM 2298 O O . ARG A 1 306 ? 2.858 -13.314 0.494 1.00 98.56 306 ARG A O 1
ATOM 2305 N N . PHE A 1 307 ? 3.558 -11.896 2.099 1.00 98.12 307 PHE A N 1
ATOM 2306 C CA . PHE A 1 307 ? 4.141 -10.875 1.227 1.00 98.12 307 PHE A CA 1
ATOM 2307 C C . PHE A 1 307 ? 5.639 -10.765 1.470 1.00 98.12 307 PHE A C 1
ATOM 2309 O O . PHE A 1 307 ? 6.073 -10.757 2.629 1.00 98.12 307 PHE A O 1
ATOM 2316 N N . ARG A 1 308 ? 6.401 -10.587 0.388 1.00 97.94 308 ARG A N 1
ATOM 2317 C CA . ARG A 1 308 ? 7.822 -10.242 0.430 1.00 97.94 308 ARG A CA 1
ATOM 2318 C C . ARG A 1 308 ? 8.048 -8.798 -0.002 1.00 97.94 308 ARG A C 1
ATOM 2320 O O . ARG A 1 308 ? 7.576 -8.374 -1.054 1.00 97.94 308 ARG A O 1
ATOM 2327 N N . TYR A 1 309 ? 8.821 -8.084 0.808 1.00 97.00 309 TYR A N 1
ATOM 2328 C CA . TYR A 1 309 ? 9.393 -6.787 0.483 1.00 97.00 309 TYR A CA 1
ATOM 2329 C C . TYR A 1 309 ? 10.906 -6.903 0.357 1.00 97.00 309 TYR A C 1
ATOM 2331 O O . TYR A 1 309 ? 11.569 -7.232 1.339 1.00 97.00 309 TYR A O 1
ATOM 2339 N N . ASP A 1 310 ? 11.447 -6.556 -0.809 1.00 94.00 310 ASP A N 1
ATOM 2340 C CA . ASP A 1 310 ? 12.895 -6.411 -1.038 1.00 94.00 310 ASP A CA 1
ATOM 2341 C C . ASP A 1 310 ? 13.347 -4.942 -1.030 1.00 94.00 310 ASP A C 1
ATOM 2343 O O . ASP A 1 310 ? 14.511 -4.625 -1.267 1.00 94.00 310 ASP A O 1
ATOM 2347 N N . GLY A 1 311 ? 12.429 -4.029 -0.711 1.00 91.69 311 GLY A N 1
ATOM 2348 C CA . GLY A 1 311 ? 12.699 -2.606 -0.598 1.00 91.69 311 GLY A CA 1
ATOM 2349 C C . GLY A 1 311 ? 11.458 -1.812 -0.206 1.00 91.69 311 GLY A C 1
ATOM 2350 O O . GLY A 1 311 ? 10.414 -2.359 0.146 1.00 91.69 311 GLY A O 1
ATOM 2351 N N . ARG A 1 312 ? 11.562 -0.484 -0.278 1.00 91.31 312 ARG A N 1
ATOM 2352 C CA . ARG A 1 312 ? 10.475 0.455 0.060 1.00 91.31 312 ARG A CA 1
ATOM 2353 C C . ARG A 1 312 ? 9.284 0.320 -0.884 1.00 91.31 312 ARG A C 1
ATOM 2355 O O . ARG A 1 312 ? 8.182 0.047 -0.422 1.00 91.31 312 ARG A O 1
ATOM 2362 N N . TRP A 1 313 ? 9.539 0.422 -2.187 1.00 91.12 313 TRP A N 1
ATOM 2363 C CA . TRP A 1 313 ? 8.531 0.252 -3.236 1.00 91.12 313 TRP A CA 1
ATOM 2364 C C . TRP A 1 313 ? 8.400 -1.196 -3.725 1.00 91.12 313 TRP A C 1
ATOM 2366 O O . TRP A 1 313 ? 7.305 -1.590 -4.131 1.00 91.12 313 TRP A O 1
ATOM 2376 N N . LEU A 1 314 ? 9.474 -1.983 -3.606 1.00 92.12 314 LEU A N 1
ATOM 2377 C CA . LEU A 1 314 ? 9.590 -3.337 -4.147 1.00 92.12 314 LEU A CA 1
ATOM 2378 C C . LEU A 1 314 ? 8.847 -4.381 -3.317 1.00 92.12 314 LEU A C 1
ATOM 2380 O O . LEU A 1 314 ? 9.285 -4.758 -2.225 1.00 92.12 314 LEU A O 1
ATOM 2384 N N . MET A 1 315 ? 7.753 -4.873 -3.891 1.00 95.56 315 MET A N 1
ATOM 2385 C CA . MET A 1 315 ? 7.019 -6.049 -3.437 1.00 95.56 315 MET A CA 1
ATOM 2386 C C . MET A 1 315 ? 7.208 -7.135 -4.480 1.00 95.56 315 MET A C 1
ATOM 2388 O O . MET A 1 315 ? 6.770 -6.950 -5.608 1.00 95.56 315 MET A O 1
ATOM 2392 N N . THR A 1 316 ? 7.872 -8.220 -4.114 1.00 95.88 316 THR A N 1
ATOM 2393 C CA . THR A 1 316 ? 8.443 -9.196 -5.060 1.00 95.88 316 THR A CA 1
ATOM 2394 C C . THR A 1 316 ? 7.898 -10.600 -4.871 1.00 95.88 316 THR A C 1
ATOM 2396 O O . THR A 1 316 ? 8.294 -11.495 -5.597 1.00 95.88 316 THR A O 1
ATOM 2399 N N . ALA A 1 317 ? 7.028 -10.811 -3.878 1.00 97.62 317 ALA A N 1
ATOM 2400 C CA . ALA A 1 317 ? 6.294 -12.061 -3.778 1.00 97.62 317 ALA A CA 1
ATOM 2401 C C . ALA A 1 317 ? 4.953 -11.902 -3.064 1.00 97.62 317 ALA A C 1
ATOM 2403 O O . ALA A 1 317 ? 4.838 -11.171 -2.069 1.00 97.62 317 ALA A O 1
ATOM 2404 N N . ILE A 1 318 ? 3.972 -12.668 -3.536 1.00 98.31 318 ILE A N 1
ATOM 2405 C CA . ILE A 1 318 ? 2.689 -12.913 -2.880 1.00 98.31 318 ILE A CA 1
ATOM 2406 C C . ILE A 1 318 ? 2.424 -14.405 -2.942 1.00 98.31 318 ILE A C 1
ATOM 2408 O O . ILE A 1 318 ? 2.244 -14.974 -4.013 1.00 98.31 318 ILE A O 1
ATOM 2412 N N . GLU A 1 319 ? 2.299 -15.034 -1.784 1.00 98.62 319 GLU A N 1
ATOM 2413 C CA . GLU A 1 319 ? 1.940 -16.443 -1.694 1.00 98.62 319 GLU A CA 1
ATOM 2414 C C . GLU A 1 319 ? 0.627 -16.586 -0.937 1.00 98.62 319 GLU A C 1
ATOM 2416 O O . GLU A 1 319 ? 0.425 -15.967 0.110 1.00 98.62 319 GLU A O 1
ATOM 2421 N N . ILE A 1 320 ? -0.271 -17.433 -1.436 1.00 98.75 320 ILE A N 1
ATOM 2422 C CA . ILE A 1 320 ? -1.572 -17.678 -0.809 1.00 98.75 320 ILE A CA 1
ATOM 2423 C C . ILE A 1 320 ? -1.574 -19.060 -0.160 1.00 98.75 320 ILE A C 1
ATOM 2425 O O . ILE A 1 320 ? -1.173 -20.065 -0.747 1.00 98.75 320 ILE A O 1
ATOM 2429 N N . SER A 1 321 ? -2.045 -19.115 1.082 1.00 98.50 321 SER A N 1
ATOM 2430 C CA . SER A 1 321 ? -2.228 -20.357 1.817 1.00 98.50 321 SER A CA 1
ATOM 2431 C C . SER A 1 321 ? -3.573 -21.005 1.471 1.00 98.50 321 SER A C 1
ATOM 2433 O O . SER A 1 321 ? -4.622 -20.362 1.625 1.00 98.50 321 SER A O 1
ATOM 2435 N N . PRO A 1 322 ? -3.595 -22.293 1.082 1.00 96.75 322 PRO A N 1
ATOM 2436 C CA . PRO A 1 322 ? -4.836 -23.043 0.914 1.00 96.75 322 PRO A CA 1
ATOM 2437 C C . PRO A 1 322 ? -5.420 -23.544 2.248 1.00 96.75 322 PRO A C 1
ATOM 2439 O O . PRO A 1 322 ? -6.604 -23.871 2.309 1.00 96.75 322 PRO A O 1
ATOM 2442 N N . ASP A 1 323 ? -4.626 -23.597 3.321 1.00 95.56 323 ASP A N 1
ATOM 2443 C CA . ASP A 1 323 ? -4.905 -24.395 4.524 1.00 95.56 323 ASP A CA 1
ATOM 2444 C C . ASP A 1 323 ? -4.830 -23.614 5.850 1.00 95.56 323 ASP A C 1
ATOM 2446 O O . ASP A 1 323 ? -4.731 -24.206 6.929 1.00 95.56 323 ASP A O 1
ATOM 2450 N N . GLY A 1 324 ? -4.935 -22.285 5.782 1.00 94.38 324 GLY A N 1
ATOM 2451 C CA . GLY A 1 324 ? -4.982 -21.428 6.968 1.00 94.38 324 GLY A CA 1
ATOM 2452 C C . GLY A 1 324 ? -3.609 -21.182 7.595 1.00 94.38 324 GLY A C 1
ATOM 2453 O O . GLY A 1 324 ? -3.507 -21.081 8.818 1.00 94.38 324 GLY A O 1
ATOM 2454 N N . GLY A 1 325 ? -2.565 -21.120 6.769 1.00 95.06 325 GLY A N 1
ATOM 2455 C CA . GLY A 1 325 ? -1.203 -20.752 7.142 1.00 95.06 325 GLY A CA 1
ATOM 2456 C C . GLY A 1 325 ? -0.325 -21.931 7.556 1.00 95.06 325 GLY A C 1
ATOM 2457 O O . GLY A 1 325 ? 0.757 -21.705 8.093 1.00 95.06 325 GLY A O 1
ATOM 2458 N N . ARG A 1 326 ? -0.762 -23.184 7.339 1.00 96.06 326 ARG A N 1
ATOM 2459 C CA . ARG A 1 326 ? 0.092 -24.364 7.589 1.00 96.06 326 ARG A CA 1
ATOM 2460 C C . ARG A 1 326 ? 1.100 -24.552 6.458 1.00 96.06 326 ARG A C 1
ATOM 2462 O O . ARG A 1 326 ? 2.221 -24.981 6.713 1.00 96.06 326 ARG A O 1
ATOM 2469 N N . SER A 1 327 ? 0.701 -24.213 5.237 1.00 96.94 327 SER A N 1
ATOM 2470 C CA . SER A 1 327 ? 1.548 -24.125 4.054 1.00 96.94 327 SER A CA 1
ATOM 2471 C C . SER A 1 327 ? 1.153 -22.922 3.193 1.00 96.94 327 SER A C 1
ATOM 2473 O O . SER A 1 327 ? 0.045 -22.392 3.312 1.00 96.94 327 SER A O 1
ATOM 2475 N N . TYR A 1 328 ? 2.068 -22.492 2.326 1.00 98.12 328 TYR A N 1
ATOM 2476 C CA . TYR A 1 328 ? 1.833 -21.470 1.306 1.00 98.12 328 TYR A CA 1
ATOM 2477 C C . TYR A 1 328 ? 2.095 -22.073 -0.071 1.00 98.12 328 TYR A C 1
ATOM 2479 O O . TYR A 1 328 ? 2.953 -22.949 -0.208 1.00 98.12 328 TYR A O 1
ATOM 2487 N N . GLY A 1 329 ? 1.316 -21.642 -1.064 1.00 97.25 329 GLY A N 1
ATOM 2488 C CA . GLY A 1 329 ? 1.592 -21.940 -2.466 1.00 97.25 329 GLY A CA 1
ATOM 2489 C C . GLY A 1 329 ? 2.881 -21.268 -2.962 1.00 97.25 329 GLY A C 1
ATOM 2490 O O . GLY A 1 329 ? 3.536 -20.571 -2.190 1.00 97.25 329 GLY A O 1
ATOM 2491 N N . PRO A 1 330 ? 3.248 -21.475 -4.238 1.00 97.00 330 PRO A N 1
ATOM 2492 C CA . PRO A 1 330 ? 4.326 -20.723 -4.866 1.00 97.00 330 PRO A CA 1
ATOM 2493 C C . PRO A 1 330 ? 3.994 -19.230 -4.923 1.00 97.00 330 PRO A C 1
ATOM 2495 O O . PRO A 1 330 ? 2.830 -18.832 -4.813 1.00 97.00 330 PRO A O 1
ATOM 2498 N N . ASP A 1 331 ? 5.030 -18.435 -5.158 1.00 97.25 331 ASP A N 1
ATOM 2499 C CA . ASP A 1 331 ? 4.894 -17.016 -5.434 1.00 97.25 331 ASP A CA 1
ATOM 2500 C C . ASP A 1 331 ? 4.094 -16.770 -6.719 1.00 97.25 331 ASP A C 1
ATOM 2502 O O . ASP A 1 331 ? 4.332 -17.390 -7.760 1.00 97.25 331 ASP A O 1
ATOM 2506 N N . LEU A 1 332 ? 3.120 -15.875 -6.613 1.00 97.94 332 LEU A N 1
ATOM 2507 C CA . LEU A 1 332 ? 2.151 -15.540 -7.638 1.00 97.94 332 LEU A CA 1
ATOM 2508 C C . LEU A 1 332 ? 2.550 -14.329 -8.483 1.00 97.94 332 LEU A C 1
ATOM 2510 O O . LEU A 1 332 ? 2.050 -14.225 -9.601 1.00 97.94 332 LEU A O 1
ATOM 2514 N N . VAL A 1 333 ? 3.397 -13.433 -7.975 1.00 97.12 333 VAL A N 1
ATOM 2515 C CA . VAL A 1 333 ? 3.722 -12.162 -8.643 1.00 97.12 333 VAL A CA 1
ATOM 2516 C C . VAL A 1 333 ? 5.192 -12.083 -9.007 1.00 97.12 333 VAL A C 1
ATOM 2518 O O . VAL A 1 333 ? 6.015 -12.538 -8.229 1.00 97.12 333 VAL A O 1
ATOM 2521 N N . ASP A 1 334 ? 5.526 -11.467 -10.139 1.00 95.62 334 ASP A N 1
ATOM 2522 C CA . ASP A 1 334 ? 6.911 -11.050 -10.367 1.00 95.62 334 ASP A CA 1
ATOM 2523 C C . ASP A 1 334 ? 7.220 -9.871 -9.440 1.00 95.62 334 ASP A C 1
ATOM 2525 O O . ASP A 1 334 ? 8.149 -9.918 -8.632 1.00 95.62 334 ASP A O 1
ATOM 2529 N N . ARG A 1 335 ? 6.394 -8.814 -9.511 1.00 94.88 335 ARG A N 1
ATOM 2530 C CA . ARG A 1 335 ? 6.420 -7.695 -8.558 1.00 94.88 335 ARG A CA 1
ATOM 2531 C C . ARG A 1 335 ? 5.246 -6.726 -8.711 1.00 94.88 335 ARG A C 1
ATOM 2533 O O . ARG A 1 335 ? 4.564 -6.680 -9.732 1.00 94.88 335 ARG A O 1
ATOM 2540 N N . PHE A 1 336 ? 5.066 -5.877 -7.700 1.00 94.69 336 PHE A N 1
ATOM 2541 C CA . PHE A 1 336 ? 4.399 -4.586 -7.885 1.00 94.69 336 PHE A CA 1
ATOM 2542 C C . PHE A 1 336 ? 5.306 -3.663 -8.699 1.00 94.69 336 PHE A C 1
ATOM 2544 O O . PHE A 1 336 ? 6.467 -3.472 -8.331 1.00 94.69 336 PHE A O 1
ATOM 2551 N N . LYS A 1 337 ? 4.756 -3.050 -9.745 1.00 91.75 337 LYS A N 1
ATOM 2552 C CA . LYS A 1 337 ? 5.459 -2.113 -10.616 1.00 91.75 337 LYS A CA 1
ATOM 2553 C C . LYS A 1 337 ? 4.849 -0.725 -10.527 1.00 91.75 337 LYS A C 1
ATOM 2555 O O . LYS A 1 337 ? 3.630 -0.546 -10.451 1.00 91.75 337 LYS A O 1
ATOM 2560 N N . ALA A 1 338 ? 5.728 0.263 -10.530 1.00 89.44 338 ALA A N 1
ATOM 2561 C CA . ALA A 1 338 ? 5.367 1.663 -10.579 1.00 89.44 338 ALA A CA 1
ATOM 2562 C C . ALA A 1 338 ? 6.224 2.324 -11.648 1.00 89.44 338 ALA A C 1
ATOM 2564 O O . ALA A 1 338 ? 7.448 2.213 -11.609 1.00 89.44 338 ALA A O 1
ATOM 2565 N N . ARG A 1 339 ? 5.580 2.970 -12.617 1.00 88.12 339 ARG A N 1
ATOM 2566 C CA . ARG A 1 339 ? 6.263 3.550 -13.774 1.00 88.12 339 ARG A CA 1
ATOM 2567 C C . ARG A 1 339 ? 5.818 4.983 -13.981 1.00 88.12 339 ARG A C 1
ATOM 2569 O O . ARG A 1 339 ? 4.671 5.330 -13.690 1.00 88.12 339 ARG A O 1
ATOM 2576 N N . ALA A 1 340 ? 6.711 5.793 -14.523 1.00 87.25 340 ALA A N 1
ATOM 2577 C CA . ALA A 1 340 ? 6.359 7.090 -15.073 1.00 87.25 340 ALA A CA 1
ATOM 2578 C C . ALA A 1 340 ? 6.969 7.232 -16.465 1.00 87.25 340 ALA A C 1
ATOM 2580 O O . ALA A 1 340 ? 8.086 6.774 -16.713 1.00 87.25 340 ALA A O 1
ATOM 2581 N N . PHE A 1 341 ? 6.237 7.922 -17.334 1.00 86.06 341 PHE A N 1
ATOM 2582 C CA . PHE A 1 341 ? 6.651 8.248 -18.689 1.00 86.06 341 PHE A CA 1
ATOM 2583 C C . PHE A 1 341 ? 6.715 7.024 -19.625 1.00 86.06 341 PHE A C 1
ATOM 2585 O O . PHE A 1 341 ? 5.687 6.532 -20.084 1.00 86.06 341 PHE A O 1
ATOM 2592 N N . ALA A 1 342 ? 7.898 6.510 -19.943 1.00 85.50 342 ALA A N 1
ATOM 2593 C CA . ALA A 1 342 ? 8.009 5.326 -20.790 1.00 85.50 342 ALA A CA 1
ATOM 2594 C C . ALA A 1 342 ? 7.580 4.039 -20.060 1.00 85.50 342 ALA A C 1
ATOM 2596 O O . ALA A 1 342 ? 7.929 3.832 -18.897 1.00 85.50 342 ALA A O 1
ATOM 2597 N N . GLN A 1 343 ? 6.888 3.143 -20.773 1.00 85.44 343 GLN A N 1
ATOM 2598 C CA . GLN A 1 343 ? 6.588 1.787 -20.291 1.00 85.44 343 GLN A CA 1
ATOM 2599 C C . GLN A 1 343 ? 7.741 0.804 -20.506 1.00 85.44 343 GLN A C 1
ATOM 2601 O O . GLN A 1 343 ? 7.912 -0.106 -19.701 1.00 85.44 343 GLN A O 1
ATOM 2606 N N . ASP A 1 344 ? 8.542 1.000 -21.555 1.00 87.88 344 ASP A N 1
ATOM 2607 C CA . ASP A 1 344 ? 9.710 0.173 -21.844 1.00 87.88 344 ASP A CA 1
ATOM 2608 C C . ASP A 1 344 ? 10.992 1.013 -21.943 1.00 87.88 344 ASP A C 1
ATOM 2610 O O . ASP A 1 344 ? 10.943 2.168 -22.374 1.00 87.88 344 ASP A O 1
ATOM 2614 N N . PRO A 1 345 ? 12.167 0.452 -21.609 1.00 86.19 345 PRO A N 1
ATOM 2615 C CA . PRO A 1 345 ? 13.431 1.185 -21.668 1.00 86.19 345 PRO A CA 1
ATOM 2616 C C . PRO A 1 345 ? 13.852 1.660 -23.062 1.00 86.19 345 PRO A C 1
ATOM 2618 O O . PRO A 1 345 ? 14.785 2.454 -23.163 1.00 86.19 345 PRO A O 1
ATOM 2621 N N . GLY A 1 346 ? 13.245 1.125 -24.128 1.00 84.25 346 GLY A N 1
ATOM 2622 C CA . GLY A 1 346 ? 13.518 1.528 -25.506 1.00 84.25 346 GLY A CA 1
ATOM 2623 C C . GLY A 1 346 ? 12.740 2.765 -25.954 1.00 84.25 346 GLY A C 1
ATOM 2624 O O . GLY A 1 346 ? 13.106 3.355 -26.966 1.00 84.25 346 GLY A O 1
ATOM 2625 N N . SER A 1 347 ? 11.708 3.165 -25.208 1.00 86.19 347 SER A N 1
ATOM 2626 C CA . SER A 1 347 ? 10.882 4.333 -25.513 1.00 86.19 347 SER A CA 1
ATOM 2627 C C . SER A 1 347 ? 11.624 5.656 -25.263 1.00 86.19 347 SER A C 1
ATOM 2629 O O . SER A 1 347 ? 12.312 5.838 -24.256 1.00 86.19 347 SER A O 1
ATOM 2631 N N . GLU A 1 348 ? 11.393 6.635 -26.136 1.00 83.12 348 GLU A N 1
ATOM 2632 C CA . GLU A 1 348 ? 11.866 8.016 -26.031 1.00 83.12 348 GLU A CA 1
ATOM 2633 C C . GLU A 1 348 ? 10.687 8.978 -25.795 1.00 83.12 348 GLU A C 1
ATOM 2635 O O . GLU A 1 348 ? 9.867 9.214 -26.688 1.00 83.12 348 GLU A O 1
ATOM 2640 N N . THR A 1 349 ? 10.615 9.575 -24.596 1.00 78.12 349 THR A N 1
ATOM 2641 C CA . THR A 1 349 ? 9.546 10.519 -24.216 1.00 78.12 349 THR A CA 1
ATOM 2642 C C . THR A 1 349 ? 10.016 11.984 -24.221 1.00 78.12 349 THR A C 1
ATOM 2644 O O . THR A 1 349 ? 11.202 12.268 -24.020 1.00 78.12 349 THR A O 1
ATOM 2647 N N . PRO A 1 350 ? 9.113 12.966 -24.418 1.00 70.81 350 PRO A N 1
ATOM 2648 C CA . PRO A 1 350 ? 9.469 14.386 -24.470 1.00 70.81 350 PRO A CA 1
ATOM 2649 C C . PRO A 1 350 ? 10.074 15.003 -23.210 1.00 70.81 350 PRO A C 1
ATOM 2651 O O . PRO A 1 350 ? 10.799 15.993 -23.327 1.00 70.81 350 PRO A O 1
ATOM 2654 N N . CYS A 1 351 ? 9.742 14.499 -22.020 1.00 69.31 351 CYS A N 1
ATOM 2655 C CA . CYS A 1 351 ? 10.135 15.147 -20.770 1.00 69.31 351 CYS A CA 1
ATOM 2656 C C . CYS A 1 351 ? 11.298 14.455 -20.057 1.00 69.31 351 CYS A C 1
ATOM 2658 O O . CYS A 1 351 ? 12.227 15.147 -19.636 1.00 69.31 351 CYS A O 1
ATOM 2660 N N . CYS A 1 352 ? 11.229 13.130 -19.873 1.00 71.00 352 CYS A N 1
ATOM 2661 C CA . CYS A 1 352 ? 11.961 12.494 -18.777 1.00 71.00 352 CYS A CA 1
ATOM 2662 C C . CYS A 1 352 ? 12.443 11.059 -19.040 1.00 71.00 352 CYS A C 1
ATOM 2664 O O . CYS A 1 352 ? 13.259 10.593 -18.262 1.00 71.00 352 CYS A O 1
ATOM 2666 N N . GLY A 1 353 ? 12.051 10.362 -20.108 1.00 81.19 353 GLY A N 1
ATOM 2667 C CA . GLY A 1 353 ? 12.530 9.000 -20.407 1.00 81.19 353 GLY A CA 1
ATOM 2668 C C . GLY A 1 353 ? 11.792 7.895 -19.642 1.00 81.19 353 GLY A C 1
ATOM 2669 O O . GLY A 1 353 ? 10.570 7.907 -19.625 1.00 81.19 353 GLY A O 1
ATOM 2670 N N . TYR A 1 354 ? 12.520 6.935 -19.058 1.00 86.75 354 TYR A N 1
ATOM 2671 C CA . TYR A 1 354 ? 11.986 5.728 -18.401 1.00 86.75 354 TYR A CA 1
ATOM 2672 C C . TYR A 1 354 ? 12.300 5.713 -16.893 1.00 86.75 354 TYR A C 1
ATOM 2674 O O . TYR A 1 354 ? 13.473 5.704 -16.490 1.00 86.75 354 TYR A O 1
ATOM 2682 N N . GLU A 1 355 ? 11.248 5.680 -16.067 1.00 87.75 355 GLU A N 1
ATOM 2683 C CA . GLU A 1 355 ? 11.318 5.611 -14.602 1.00 87.75 355 GLU A CA 1
ATOM 2684 C C . GLU A 1 355 ? 10.605 4.380 -14.042 1.00 87.75 355 GLU A C 1
ATOM 2686 O O . GLU A 1 355 ? 9.510 4.033 -14.483 1.00 87.75 355 GLU A O 1
ATOM 2691 N N . GLU A 1 356 ? 11.194 3.767 -13.012 1.00 89.75 356 GLU A N 1
ATOM 2692 C CA . GLU A 1 356 ? 10.687 2.520 -12.435 1.00 89.75 356 GLU A CA 1
ATOM 2693 C C . GLU A 1 356 ? 10.789 2.399 -10.897 1.00 89.75 356 GLU A C 1
ATOM 2695 O O . GLU A 1 356 ? 11.434 3.206 -10.216 1.00 89.75 356 GLU A O 1
ATOM 2700 N N . GLU A 1 357 ? 10.102 1.402 -10.325 1.00 90.44 357 GLU A N 1
ATOM 2701 C CA . GLU A 1 357 ? 9.923 1.231 -8.879 1.00 90.44 357 GLU A CA 1
ATOM 2702 C C . GLU A 1 357 ? 11.204 0.969 -8.073 1.00 90.44 357 GLU A C 1
ATOM 2704 O O . GLU A 1 357 ? 11.231 1.270 -6.877 1.00 90.44 357 GLU A O 1
ATOM 2709 N N . ASP A 1 358 ? 12.243 0.397 -8.678 1.00 87.62 358 ASP A N 1
ATOM 2710 C CA . ASP A 1 358 ? 13.463 -0.061 -8.014 1.00 87.62 358 ASP A CA 1
ATOM 2711 C C . ASP A 1 358 ? 14.490 1.075 -7.888 1.00 87.62 358 ASP A C 1
ATOM 2713 O O . ASP A 1 358 ? 14.721 1.618 -6.800 1.00 87.62 358 ASP A O 1
ATOM 2717 N N . ALA A 1 359 ? 15.081 1.503 -9.002 1.00 87.00 359 ALA A N 1
ATOM 2718 C CA . ALA A 1 359 ? 16.154 2.487 -9.023 1.00 87.00 359 ALA A CA 1
ATOM 2719 C C . ALA A 1 359 ? 15.628 3.918 -8.910 1.00 87.00 359 ALA A C 1
ATOM 2721 O O . ALA A 1 359 ? 16.204 4.703 -8.160 1.00 87.00 359 ALA A O 1
ATOM 2722 N N . ASN A 1 360 ? 14.551 4.283 -9.609 1.00 88.56 360 ASN A N 1
ATOM 2723 C CA . ASN A 1 360 ? 14.028 5.652 -9.561 1.00 88.56 360 ASN A CA 1
ATOM 2724 C C . ASN A 1 360 ? 13.233 5.888 -8.275 1.00 88.56 360 ASN A C 1
ATOM 2726 O O . ASN A 1 360 ? 13.664 6.633 -7.393 1.00 88.56 360 ASN A O 1
ATOM 2730 N N . TRP A 1 361 ? 12.098 5.212 -8.103 1.00 90.06 361 TRP A N 1
ATOM 2731 C CA . TRP A 1 361 ? 11.226 5.476 -6.957 1.00 90.06 361 TRP A CA 1
ATOM 2732 C C . TRP A 1 361 ? 11.817 4.875 -5.675 1.00 90.06 361 TRP A C 1
ATOM 2734 O O . TRP A 1 361 ? 11.891 5.539 -4.636 1.00 90.06 361 TRP A O 1
ATOM 2744 N N . GLY A 1 362 ? 12.342 3.650 -5.733 1.00 89.38 362 GLY A N 1
ATOM 2745 C CA . GLY A 1 362 ? 13.070 3.021 -4.632 1.00 89.38 362 GLY A CA 1
ATOM 2746 C C . GLY A 1 362 ? 14.376 3.746 -4.278 1.00 89.38 362 GLY A C 1
ATOM 2747 O O . GLY A 1 362 ? 14.729 3.812 -3.093 1.00 89.38 362 GLY A O 1
ATOM 2748 N N . GLY A 1 363 ? 15.054 4.355 -5.256 1.00 88.94 363 GLY A N 1
ATOM 2749 C CA . GLY A 1 363 ? 16.245 5.192 -5.067 1.00 88.94 363 GLY A CA 1
ATOM 2750 C C . GLY A 1 363 ? 15.978 6.618 -4.580 1.00 88.94 363 GLY A C 1
ATOM 2751 O O . GLY A 1 363 ? 16.924 7.291 -4.162 1.00 88.94 363 GLY A O 1
ATOM 2752 N N . SER A 1 364 ? 14.720 7.061 -4.574 1.00 89.62 364 SER A N 1
ATOM 2753 C CA . SER A 1 364 ? 14.301 8.405 -4.146 1.00 89.62 364 SER A CA 1
ATOM 2754 C C . SER A 1 364 ? 13.411 8.415 -2.892 1.00 89.62 364 SER A C 1
ATOM 2756 O O . SER A 1 364 ? 13.239 9.456 -2.257 1.00 89.62 364 SER A O 1
ATOM 2758 N N . SER A 1 365 ? 12.916 7.251 -2.475 1.00 91.75 365 SER A N 1
ATOM 2759 C CA . SER A 1 365 ? 11.993 7.061 -1.348 1.00 91.75 365 SER A CA 1
ATOM 2760 C C . SER A 1 365 ? 12.672 6.696 -0.033 1.00 91.75 365 SER A C 1
ATOM 2762 O O . SER A 1 365 ? 13.767 6.152 -0.015 1.00 91.75 365 SER A O 1
ATOM 2764 N N . THR A 1 366 ? 11.990 6.899 1.090 1.00 92.56 366 THR A N 1
ATOM 2765 C CA . THR A 1 366 ? 12.333 6.357 2.411 1.00 92.56 366 THR A CA 1
ATOM 2766 C C . THR A 1 366 ? 11.112 5.664 3.013 1.00 92.56 366 THR A C 1
ATOM 2768 O O . THR A 1 366 ? 9.980 5.946 2.625 1.00 92.56 366 THR A O 1
ATOM 2771 N N . LEU A 1 367 ? 11.304 4.775 3.984 1.00 95.25 367 LEU A N 1
ATOM 2772 C CA . LEU A 1 367 ? 10.178 4.294 4.777 1.00 95.25 367 LEU A CA 1
ATOM 2773 C C . LEU A 1 367 ? 9.770 5.394 5.765 1.00 95.25 367 LEU A C 1
ATOM 2775 O O . LEU A 1 367 ? 10.601 5.842 6.557 1.00 95.25 367 LEU A O 1
ATOM 2779 N N . LEU A 1 368 ? 8.520 5.850 5.715 1.00 96.50 368 LEU A N 1
ATOM 2780 C CA . LEU A 1 368 ? 7.987 6.800 6.687 1.00 96.50 368 LEU A CA 1
ATOM 2781 C C . LEU A 1 368 ? 7.829 6.105 8.036 1.00 96.50 368 LEU A C 1
ATOM 2783 O O . LEU A 1 368 ? 8.453 6.522 9.011 1.00 96.50 368 LEU A O 1
ATOM 2787 N N . GLY A 1 369 ? 7.100 4.989 8.077 1.00 97.00 369 GLY A N 1
ATOM 2788 C CA . GLY A 1 369 ? 6.950 4.240 9.314 1.00 97.00 369 GLY A CA 1
ATOM 2789 C C . GLY A 1 369 ? 6.290 2.873 9.193 1.00 97.00 369 GLY A C 1
ATOM 2790 O O . GLY A 1 369 ? 5.727 2.505 8.162 1.00 97.00 369 GLY A O 1
ATOM 2791 N N . GLU A 1 370 ? 6.413 2.115 10.281 1.00 98.00 370 GLU A N 1
ATOM 2792 C CA . GLU A 1 370 ? 5.874 0.768 10.465 1.00 98.00 370 GLU A CA 1
ATOM 2793 C C . GLU A 1 370 ? 5.118 0.700 11.798 1.00 98.00 370 GLU A C 1
ATOM 2795 O O . GLU A 1 370 ? 5.604 1.182 12.827 1.00 98.00 370 GLU A O 1
ATOM 2800 N N . LYS A 1 371 ? 3.924 0.106 11.783 1.00 97.94 371 LYS A N 1
ATOM 2801 C CA . LYS A 1 371 ? 3.096 -0.133 12.968 1.00 97.94 371 LYS A CA 1
ATOM 2802 C C . LYS A 1 371 ? 2.506 -1.532 12.917 1.00 97.94 371 LYS A C 1
ATOM 2804 O O . LYS A 1 371 ? 1.973 -1.936 11.886 1.00 97.94 371 LYS A O 1
ATOM 2809 N N . VAL A 1 372 ? 2.570 -2.272 14.017 1.00 98.06 372 VAL A N 1
ATOM 2810 C CA . VAL A 1 372 ? 2.081 -3.654 14.073 1.00 98.06 372 VAL A CA 1
ATOM 2811 C C . VAL A 1 372 ? 1.237 -3.844 15.320 1.00 98.06 372 VAL A C 1
ATOM 2813 O O . VAL A 1 372 ? 1.693 -3.636 16.442 1.00 98.06 372 VAL A O 1
ATOM 2816 N N . GLY A 1 373 ? -0.002 -4.286 15.135 1.00 97.75 373 GLY A N 1
ATOM 2817 C CA . GLY A 1 373 ? -0.887 -4.614 16.242 1.00 97.75 373 GLY A CA 1
ATOM 2818 C C . GLY A 1 373 ? -1.623 -5.934 16.033 1.00 97.75 373 GLY A C 1
ATOM 2819 O O . GLY A 1 373 ? -1.323 -6.698 15.115 1.00 97.75 373 GLY A O 1
ATOM 2820 N N . PRO A 1 374 ? -2.588 -6.245 16.913 1.00 98.12 374 PRO A N 1
ATOM 2821 C CA . PRO A 1 374 ? -3.258 -7.539 16.898 1.00 98.12 374 PRO A CA 1
ATOM 2822 C C . PRO A 1 374 ? -4.199 -7.743 15.702 1.00 98.12 374 PRO A C 1
ATOM 2824 O O . PRO A 1 374 ? -4.592 -8.878 15.428 1.00 98.12 374 PRO A O 1
ATOM 2827 N N . VAL A 1 375 ? -4.600 -6.669 15.012 1.00 98.75 375 VAL A N 1
ATOM 2828 C CA . VAL A 1 375 ? -5.580 -6.725 13.916 1.00 98.75 375 VAL A CA 1
ATOM 2829 C C . VAL A 1 375 ? -4.916 -6.528 12.561 1.00 98.75 375 VAL A C 1
ATOM 2831 O O . VAL A 1 375 ? -5.258 -7.243 11.618 1.00 98.75 375 VAL A O 1
ATOM 2834 N N . ARG A 1 376 ? -3.988 -5.572 12.470 1.00 98.81 376 ARG A N 1
ATOM 2835 C CA . ARG A 1 376 ? -3.357 -5.162 11.219 1.00 98.81 376 ARG A CA 1
ATOM 2836 C C . ARG A 1 376 ? -1.919 -4.698 11.410 1.00 98.81 376 ARG A C 1
ATOM 2838 O O . ARG A 1 376 ? -1.543 -4.218 12.482 1.00 98.81 376 ARG A O 1
ATOM 2845 N N . ALA A 1 377 ? -1.146 -4.793 10.335 1.00 98.75 377 ALA A N 1
ATOM 2846 C CA . ALA A 1 377 ? 0.120 -4.083 10.196 1.00 98.75 377 ALA A CA 1
ATOM 2847 C C . ALA A 1 377 ? -0.051 -2.929 9.204 1.00 98.75 377 ALA A C 1
ATOM 2849 O O . ALA A 1 377 ? -0.785 -3.061 8.227 1.00 98.75 377 ALA A O 1
ATOM 2850 N N . ILE A 1 378 ? 0.617 -1.811 9.460 1.00 98.75 378 ILE A N 1
ATOM 2851 C CA . ILE A 1 378 ? 0.621 -0.620 8.616 1.00 98.75 378 ILE A CA 1
ATOM 2852 C C . ILE A 1 378 ? 2.070 -0.311 8.276 1.00 98.75 378 ILE A C 1
ATOM 2854 O O . ILE A 1 378 ? 2.923 -0.229 9.161 1.00 98.75 378 ILE A O 1
ATOM 2858 N N . ARG A 1 379 ? 2.335 -0.139 6.992 1.00 97.88 379 ARG A N 1
ATOM 2859 C CA . ARG A 1 379 ? 3.625 0.254 6.447 1.00 97.88 379 ARG A CA 1
ATOM 2860 C C . ARG A 1 379 ? 3.403 1.462 5.554 1.00 97.88 379 ARG A C 1
ATOM 2862 O O . ARG A 1 379 ? 2.419 1.499 4.825 1.00 97.88 379 ARG A O 1
ATOM 2869 N N . GLU A 1 380 ? 4.269 2.461 5.631 1.00 97.81 380 GLU A N 1
ATOM 2870 C CA . GLU A 1 380 ? 4.120 3.672 4.829 1.00 97.81 380 GLU A CA 1
ATOM 2871 C C . GLU A 1 380 ? 5.452 4.088 4.215 1.00 97.81 380 GLU A C 1
ATOM 2873 O O . GLU A 1 380 ? 6.455 4.235 4.912 1.00 97.81 380 GLU A O 1
ATOM 2878 N N . THR A 1 381 ? 5.455 4.273 2.899 1.00 96.12 381 THR A N 1
ATOM 2879 C CA . THR A 1 381 ? 6.594 4.733 2.102 1.00 96.12 381 THR A CA 1
ATOM 2880 C C . THR A 1 381 ? 6.405 6.200 1.740 1.00 96.12 381 THR A C 1
ATOM 2882 O O . THR A 1 381 ? 5.315 6.594 1.329 1.00 96.12 381 THR A O 1
ATOM 2885 N N . TRP A 1 382 ? 7.469 6.992 1.875 1.00 94.44 382 TRP A N 1
ATOM 2886 C CA . TRP A 1 382 ? 7.500 8.418 1.565 1.00 94.44 382 TRP A CA 1
ATOM 2887 C C . TRP A 1 382 ? 8.534 8.733 0.494 1.00 94.44 382 TRP A C 1
ATOM 2889 O O . TRP A 1 382 ? 9.729 8.486 0.654 1.00 94.44 382 TRP A O 1
ATOM 2899 N N . GLY A 1 383 ? 8.046 9.334 -0.582 1.00 90.94 383 GLY A N 1
ATOM 2900 C CA . GLY A 1 383 ? 8.803 9.775 -1.733 1.00 90.94 383 GLY A CA 1
ATOM 2901 C C . GLY A 1 383 ? 8.682 8.782 -2.879 1.00 90.94 383 GLY A C 1
ATOM 2902 O O . GLY A 1 383 ? 8.656 7.568 -2.683 1.00 90.94 383 GLY A O 1
ATOM 2903 N N . ALA A 1 384 ? 8.630 9.332 -4.077 1.00 89.12 384 ALA A N 1
ATOM 2904 C CA . ALA A 1 384 ? 8.959 8.707 -5.347 1.00 89.12 384 ALA A CA 1
ATOM 2905 C C . ALA A 1 384 ? 10.026 9.594 -6.014 1.00 89.12 384 ALA A C 1
ATOM 2907 O O . ALA A 1 384 ? 10.612 10.438 -5.331 1.00 89.12 384 ALA A O 1
ATOM 2908 N N . ASP A 1 385 ? 10.303 9.411 -7.305 1.00 86.31 385 ASP A N 1
ATOM 2909 C CA . ASP A 1 385 ? 11.410 10.101 -7.972 1.00 86.31 385 ASP A CA 1
ATOM 2910 C C . ASP A 1 385 ? 11.293 11.640 -7.929 1.00 86.31 385 ASP A C 1
ATOM 2912 O O . ASP A 1 385 ? 11.876 12.299 -7.058 1.00 86.31 385 ASP A O 1
ATOM 2916 N N . SER A 1 386 ? 10.489 12.226 -8.817 1.00 81.75 386 SER A N 1
ATOM 2917 C CA . SER A 1 386 ? 10.154 13.656 -8.777 1.00 81.75 386 SER A CA 1
ATOM 2918 C C . SER A 1 386 ? 9.056 13.978 -7.751 1.00 81.75 386 SER A C 1
ATOM 2920 O O . SER A 1 386 ? 8.942 15.110 -7.280 1.00 81.75 386 SER A O 1
ATOM 2922 N N . GLY A 1 387 ? 8.282 12.966 -7.346 1.00 86.56 387 GLY A N 1
ATOM 2923 C CA . GLY A 1 387 ? 7.230 13.043 -6.333 1.00 86.56 387 GLY A CA 1
ATOM 2924 C C . GLY A 1 387 ? 7.757 12.958 -4.905 1.00 86.56 387 GLY A C 1
ATOM 2925 O O . GLY A 1 387 ? 7.560 11.957 -4.215 1.00 86.56 387 GLY A O 1
ATOM 2926 N N . THR A 1 388 ? 8.440 13.997 -4.431 1.00 87.31 388 THR A N 1
ATOM 2927 C CA . THR A 1 388 ? 9.213 13.923 -3.176 1.00 87.31 388 THR A CA 1
ATOM 2928 C C . THR A 1 388 ? 8.365 13.749 -1.910 1.00 87.31 388 THR A C 1
ATOM 2930 O O . THR A 1 388 ? 8.901 13.273 -0.908 1.00 87.31 388 THR A O 1
ATOM 2933 N N . ASN A 1 389 ? 7.068 14.084 -1.963 1.00 90.12 389 ASN A N 1
ATOM 2934 C CA . ASN A 1 389 ? 6.080 13.869 -0.898 1.00 90.12 389 ASN A CA 1
ATOM 2935 C C . ASN A 1 389 ? 4.963 12.887 -1.281 1.00 90.12 389 ASN A C 1
ATOM 2937 O O . ASN A 1 389 ? 3.953 12.824 -0.579 1.00 90.12 389 ASN A O 1
ATOM 2941 N N . VAL A 1 390 ? 5.136 12.094 -2.345 1.00 92.00 390 VAL A N 1
ATOM 2942 C CA . VAL A 1 390 ? 4.235 10.966 -2.627 1.00 92.00 390 VAL A CA 1
ATOM 2943 C C . VAL A 1 390 ? 4.234 10.021 -1.432 1.00 92.00 390 VAL A C 1
ATOM 2945 O O . VAL A 1 390 ? 5.294 9.712 -0.882 1.00 92.00 390 VAL A O 1
ATOM 2948 N N . ILE A 1 391 ? 3.054 9.550 -1.037 1.00 94.69 391 ILE A N 1
ATOM 2949 C CA . ILE A 1 391 ? 2.914 8.561 0.031 1.00 94.69 391 ILE A CA 1
ATOM 2950 C C . ILE A 1 391 ? 2.213 7.322 -0.502 1.00 94.69 391 ILE A C 1
ATOM 2952 O O . ILE A 1 391 ? 1.181 7.422 -1.161 1.00 94.69 391 ILE A O 1
ATOM 2956 N N . ARG A 1 392 ? 2.745 6.148 -0.159 1.00 96.25 392 ARG A N 1
ATOM 2957 C CA . ARG A 1 392 ? 2.064 4.860 -0.315 1.00 96.25 392 ARG A CA 1
ATOM 2958 C C . ARG A 1 392 ? 1.941 4.206 1.052 1.00 96.25 392 ARG A C 1
ATOM 2960 O O . ARG A 1 392 ? 2.953 3.875 1.662 1.00 96.25 392 ARG A O 1
ATOM 2967 N N . ARG A 1 393 ? 0.712 4.024 1.527 1.00 98.19 393 ARG A N 1
ATOM 2968 C CA . ARG A 1 393 ? 0.389 3.309 2.765 1.00 98.19 393 ARG A CA 1
ATOM 2969 C C . ARG A 1 393 ? -0.169 1.943 2.435 1.00 98.19 393 ARG A C 1
ATOM 2971 O O . ARG A 1 393 ? -1.151 1.823 1.713 1.00 98.19 393 ARG A O 1
ATOM 2978 N N . GLU A 1 394 ? 0.408 0.927 3.038 1.00 98.06 394 GLU A N 1
ATOM 2979 C CA . GLU A 1 394 ? 0.020 -0.463 2.903 1.00 98.06 394 GLU A CA 1
ATOM 2980 C C . GLU A 1 394 ? -0.512 -0.948 4.255 1.00 98.06 394 GLU A C 1
ATOM 2982 O O . GLU A 1 394 ? 0.221 -1.026 5.242 1.00 98.06 394 GLU A O 1
ATOM 2987 N N . THR A 1 395 ? -1.809 -1.246 4.316 1.00 98.69 395 THR A N 1
ATOM 2988 C CA . THR A 1 395 ? -2.468 -1.796 5.504 1.00 98.69 395 THR A CA 1
ATOM 2989 C C . THR A 1 395 ? -2.816 -3.257 5.271 1.00 98.69 395 THR A C 1
ATOM 2991 O O . THR A 1 395 ? -3.608 -3.581 4.391 1.00 98.69 395 THR A O 1
ATOM 2994 N N . PHE A 1 396 ? -2.264 -4.139 6.092 1.00 98.69 396 PHE A N 1
ATOM 2995 C CA . PHE A 1 396 ? -2.424 -5.584 5.992 1.00 98.69 396 PHE A CA 1
ATOM 2996 C C . PHE A 1 396 ? -3.383 -6.087 7.060 1.00 98.69 396 PHE A C 1
ATOM 2998 O O . PHE A 1 396 ? -3.156 -5.844 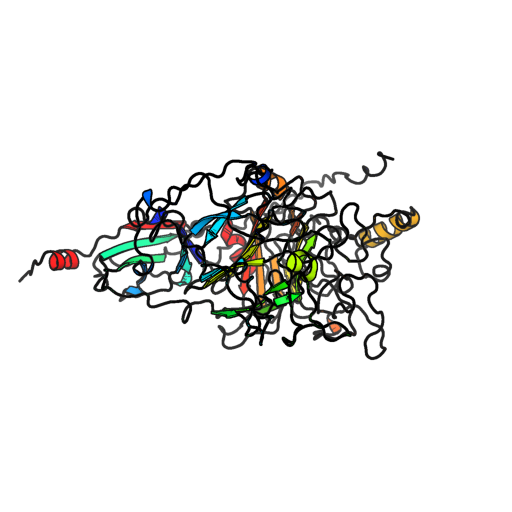8.242 1.00 98.69 396 PHE A O 1
ATOM 3005 N N . TYR A 1 397 ? -4.408 -6.826 6.654 1.00 98.56 397 TYR A N 1
ATOM 3006 C CA . TYR A 1 397 ? -5.375 -7.503 7.515 1.00 98.56 397 TYR A CA 1
ATOM 3007 C C . TYR A 1 397 ? -5.251 -9.022 7.364 1.00 98.56 397 TYR A C 1
ATOM 3009 O O . TYR A 1 397 ? -4.355 -9.538 6.712 1.00 98.56 397 TYR A O 1
ATOM 3017 N N . ARG A 1 398 ? -6.154 -9.785 7.979 1.00 97.06 398 ARG A N 1
ATOM 3018 C CA . ARG A 1 398 ? -6.070 -11.251 7.978 1.00 97.06 398 ARG A CA 1
ATOM 3019 C C . ARG A 1 398 ? -6.189 -11.883 6.577 1.00 97.06 398 ARG A C 1
ATOM 3021 O O . ARG A 1 398 ? -5.514 -12.876 6.325 1.00 97.06 398 ARG A O 1
ATOM 3028 N N . GLU A 1 399 ? -7.009 -11.330 5.681 1.00 96.62 399 GLU A N 1
ATOM 3029 C CA . GLU A 1 399 ? -7.221 -11.824 4.302 1.00 96.62 399 GLU A CA 1
ATOM 3030 C C . GLU A 1 399 ? -7.159 -10.733 3.222 1.00 96.62 399 GLU A C 1
ATOM 3032 O O . GLU A 1 399 ? -7.317 -11.028 2.039 1.00 96.62 399 GLU A O 1
ATOM 3037 N N . GLU A 1 400 ? -6.962 -9.482 3.627 1.00 96.81 400 GLU A N 1
ATOM 3038 C CA . GLU A 1 400 ? -7.064 -8.310 2.761 1.00 96.81 400 GLU A CA 1
ATOM 3039 C C . GLU A 1 400 ? -5.848 -7.404 2.955 1.00 96.81 400 GLU A C 1
ATOM 3041 O O . GLU A 1 400 ? -5.391 -7.211 4.082 1.00 96.81 400 GLU A O 1
ATOM 3046 N N . MET A 1 401 ? -5.370 -6.804 1.870 1.00 97.25 401 MET A N 1
ATOM 3047 C CA . MET A 1 401 ? -4.411 -5.705 1.881 1.00 97.25 401 MET A CA 1
ATOM 3048 C C . MET A 1 401 ? -5.065 -4.469 1.259 1.00 97.25 401 MET A C 1
ATOM 3050 O O . MET A 1 401 ? -5.788 -4.572 0.268 1.00 97.25 401 MET A O 1
ATOM 3054 N N . ARG A 1 402 ? -4.830 -3.299 1.854 1.00 97.12 402 ARG A N 1
ATOM 3055 C CA . ARG A 1 402 ? -5.219 -2.003 1.292 1.00 97.12 402 ARG A CA 1
ATOM 3056 C C . ARG A 1 402 ? -3.986 -1.176 1.006 1.00 97.12 402 ARG A C 1
ATOM 3058 O O . ARG A 1 402 ? -3.227 -0.880 1.928 1.00 97.12 402 ARG A O 1
ATOM 3065 N N . GLN A 1 403 ? -3.831 -0.766 -0.242 1.00 96.75 403 GLN A N 1
ATOM 3066 C CA . GLN A 1 403 ? -2.807 0.168 -0.672 1.00 96.75 403 GLN A CA 1
ATOM 3067 C C . GLN A 1 403 ? -3.449 1.520 -0.942 1.00 96.75 403 GLN A C 1
ATOM 3069 O O . GLN A 1 403 ? -4.191 1.676 -1.907 1.00 96.75 403 GLN A O 1
ATOM 3074 N N . LYS A 1 404 ? -3.156 2.505 -0.103 1.00 96.50 404 LYS A N 1
ATOM 3075 C CA . LYS A 1 404 ? -3.612 3.875 -0.293 1.00 96.50 404 LYS A CA 1
ATOM 3076 C C . LYS A 1 404 ? -2.461 4.743 -0.775 1.00 96.50 404 LYS A C 1
ATOM 3078 O O . LYS A 1 404 ? -1.415 4.781 -0.127 1.00 96.50 404 LYS A O 1
ATOM 3083 N N . THR A 1 405 ? -2.657 5.426 -1.895 1.00 94.75 405 THR A N 1
ATOM 3084 C CA . THR A 1 405 ? -1.642 6.291 -2.497 1.00 94.75 405 THR A CA 1
ATOM 3085 C C . THR A 1 405 ? -2.127 7.728 -2.514 1.00 94.75 405 THR A C 1
ATOM 3087 O O . THR A 1 405 ? -3.278 8.008 -2.830 1.00 94.75 405 THR A O 1
ATOM 3090 N N . TRP A 1 406 ? -1.207 8.611 -2.168 1.00 94.00 406 TRP A N 1
ATOM 3091 C CA . TRP A 1 406 ? -1.310 10.060 -2.090 1.00 94.00 406 TRP A CA 1
ATOM 3092 C C . TRP A 1 406 ? -0.315 10.604 -3.104 1.00 94.00 406 TRP A C 1
ATOM 3094 O O . TRP A 1 406 ? 0.884 10.729 -2.826 1.00 94.00 406 TRP A O 1
ATOM 3104 N N . LEU A 1 407 ? -0.785 10.746 -4.342 1.00 91.81 407 LEU A N 1
ATOM 3105 C CA . LEU A 1 407 ? 0.058 11.105 -5.468 1.00 91.81 407 LEU A CA 1
ATOM 3106 C C . LEU A 1 407 ? 0.219 12.626 -5.510 1.00 91.81 407 LEU A C 1
ATOM 3108 O O . LEU A 1 407 ? -0.720 13.351 -5.841 1.00 91.81 407 LEU A O 1
ATOM 3112 N N . ARG A 1 408 ? 1.438 13.065 -5.181 1.00 89.50 408 ARG A N 1
ATOM 3113 C CA . ARG A 1 408 ? 1.896 14.456 -5.173 1.00 89.50 408 ARG A CA 1
ATOM 3114 C C . ARG A 1 408 ? 3.075 14.617 -6.121 1.00 89.50 408 ARG A C 1
ATOM 3116 O O . ARG A 1 408 ? 4.225 14.389 -5.744 1.00 89.50 408 ARG A O 1
ATOM 3123 N N . VAL A 1 409 ? 2.777 14.935 -7.372 1.00 86.94 409 VAL A N 1
ATOM 3124 C CA . VAL A 1 409 ? 3.762 15.104 -8.446 1.00 86.94 409 VAL A CA 1
ATOM 3125 C C . VAL A 1 409 ? 3.471 16.353 -9.267 1.00 86.94 409 VAL A C 1
ATOM 3127 O O . VAL A 1 409 ? 2.327 16.809 -9.358 1.00 86.94 409 VAL A O 1
ATOM 3130 N N . HIS A 1 410 ? 4.526 16.864 -9.894 1.00 84.88 410 HIS A N 1
ATOM 3131 C CA . HIS A 1 410 ? 4.458 17.956 -10.856 1.00 84.88 410 HIS A CA 1
ATOM 3132 C C . HIS A 1 410 ? 3.646 17.561 -12.111 1.00 84.88 410 HIS A C 1
ATOM 3134 O O . HIS A 1 410 ? 3.331 16.384 -12.303 1.00 84.88 410 HIS A O 1
ATOM 3140 N N . PRO A 1 411 ? 3.334 18.516 -13.007 1.00 87.19 411 PRO A N 1
ATOM 3141 C CA . PRO A 1 411 ? 2.629 18.228 -14.254 1.00 87.19 411 PRO A CA 1
ATOM 3142 C C . PRO A 1 411 ? 3.337 17.165 -15.108 1.00 87.19 411 PRO A C 1
ATOM 3144 O O . PRO A 1 411 ? 4.553 17.242 -15.304 1.00 87.19 411 PRO A O 1
ATOM 3147 N N . ILE A 1 412 ? 2.574 16.220 -15.660 1.00 85.19 412 ILE A N 1
ATOM 3148 C CA . ILE A 1 412 ? 3.040 15.148 -16.551 1.00 85.19 412 ILE A CA 1
ATOM 3149 C C . ILE A 1 412 ? 2.319 15.269 -17.897 1.00 85.19 412 ILE A C 1
ATOM 3151 O O . ILE A 1 412 ? 1.083 15.320 -17.910 1.00 85.19 412 ILE A O 1
ATOM 3155 N N . PRO A 1 413 ? 3.053 15.331 -19.026 1.00 80.88 413 PRO A N 1
ATOM 3156 C CA . PRO A 1 413 ? 2.453 15.447 -20.348 1.00 80.88 413 PRO A CA 1
ATOM 3157 C C . PRO A 1 413 ? 1.522 14.275 -20.704 1.00 80.88 413 PRO A C 1
ATOM 3159 O O . PRO A 1 413 ? 1.695 13.163 -20.202 1.00 80.88 413 PRO A O 1
ATOM 3162 N N . PRO A 1 414 ? 0.549 14.498 -21.606 1.00 78.88 414 PRO A N 1
ATOM 3163 C CA . PRO A 1 414 ? -0.253 13.419 -22.170 1.00 78.88 414 PRO A CA 1
ATOM 3164 C C . PRO A 1 414 ? 0.587 12.319 -22.812 1.00 78.88 414 PRO A C 1
ATOM 3166 O O . PRO A 1 414 ? 1.520 12.626 -23.546 1.00 78.88 414 PRO A O 1
ATOM 3169 N N . LEU A 1 415 ? 0.145 11.074 -22.607 1.00 71.69 415 LEU A N 1
ATOM 3170 C CA . LEU A 1 415 ? 0.705 9.819 -23.135 1.00 71.69 415 LEU A CA 1
ATOM 3171 C C . LEU A 1 415 ? 1.971 9.315 -22.433 1.00 71.69 415 LEU A C 1
ATOM 3173 O O . LEU A 1 415 ? 2.323 8.161 -22.656 1.00 71.69 415 LEU A O 1
ATOM 3177 N N . ASP A 1 416 ? 2.595 10.122 -21.575 1.00 76.00 416 ASP A N 1
ATOM 3178 C CA . ASP A 1 416 ? 3.753 9.705 -20.783 1.00 76.00 416 ASP A CA 1
ATOM 3179 C C . ASP A 1 416 ? 3.281 9.136 -19.423 1.00 76.00 416 ASP A C 1
ATOM 3181 O O . ASP A 1 416 ? 3.682 8.062 -19.008 1.00 76.00 416 ASP A O 1
ATOM 3185 N N . GLY A 1 417 ? 2.323 9.786 -18.762 1.00 82.81 417 GLY A N 1
ATOM 3186 C CA . GLY A 1 417 ? 1.529 9.191 -17.680 1.00 82.81 417 GLY A CA 1
ATOM 3187 C C . GLY A 1 417 ? 2.255 8.566 -16.469 1.00 82.81 417 GLY A C 1
ATOM 3188 O O . GLY A 1 417 ? 3.473 8.631 -16.304 1.00 82.81 417 GLY A O 1
ATOM 3189 N N . ILE A 1 418 ? 1.463 8.001 -15.553 1.00 89.69 418 ILE A N 1
ATOM 3190 C CA . ILE A 1 418 ? 1.931 7.238 -14.379 1.00 89.69 418 ILE A CA 1
ATOM 3191 C C . ILE A 1 418 ? 1.164 5.931 -14.293 1.00 89.69 418 ILE A C 1
ATOM 3193 O O . ILE A 1 418 ? -0.061 5.920 -14.418 1.00 89.69 418 ILE A O 1
ATOM 3197 N N . TYR A 1 419 ? 1.877 4.860 -13.972 1.00 90.31 419 TYR A N 1
ATOM 3198 C CA . TYR A 1 419 ? 1.327 3.526 -13.835 1.00 90.31 419 TYR A CA 1
ATOM 3199 C C . TYR A 1 419 ? 1.571 2.990 -12.431 1.00 90.31 419 TYR A C 1
ATOM 3201 O O . TYR A 1 419 ? 2.641 3.177 -11.846 1.00 90.31 419 TYR A O 1
ATOM 3209 N N . ALA A 1 420 ? 0.571 2.293 -11.908 1.00 92.12 420 ALA A N 1
ATOM 3210 C CA . ALA A 1 420 ? 0.691 1.451 -10.729 1.00 92.12 420 ALA A CA 1
ATOM 3211 C C . ALA A 1 420 ? 0.019 0.117 -11.043 1.00 92.12 420 ALA A C 1
ATOM 3213 O O . ALA A 1 420 ? -1.190 0.083 -11.293 1.00 92.12 420 ALA A O 1
ATOM 3214 N N . GLN A 1 421 ? 0.798 -0.963 -11.046 1.00 92.94 421 GLN A N 1
ATOM 3215 C CA . GLN A 1 421 ? 0.363 -2.248 -11.587 1.00 92.94 421 GLN A CA 1
ATOM 3216 C C . GLN A 1 421 ? 0.959 -3.439 -10.837 1.00 92.94 421 GLN A C 1
ATOM 3218 O O . GLN A 1 421 ? 2.020 -3.346 -10.222 1.00 92.94 421 GLN A O 1
ATOM 3223 N N . TRP A 1 422 ? 0.260 -4.566 -10.891 1.00 95.81 422 TRP A N 1
ATOM 3224 C CA . TRP A 1 422 ? 0.770 -5.863 -10.459 1.00 95.81 422 TRP A CA 1
ATOM 3225 C C . TRP A 1 422 ? 1.138 -6.681 -11.674 1.00 95.81 422 TRP A C 1
ATOM 3227 O O . TRP A 1 422 ? 0.292 -6.839 -12.546 1.00 95.81 422 TRP A O 1
ATOM 3237 N N . ASP A 1 423 ? 2.358 -7.209 -11.697 1.00 96.56 423 ASP A N 1
ATOM 3238 C CA . ASP A 1 423 ? 2.829 -8.140 -12.718 1.00 96.56 423 ASP A CA 1
ATOM 3239 C C . ASP A 1 423 ? 2.929 -9.555 -12.137 1.00 96.56 423 ASP A C 1
ATOM 3241 O O . ASP A 1 423 ? 3.432 -9.733 -11.020 1.00 96.56 423 ASP A O 1
ATOM 3245 N N . PHE A 1 424 ? 2.408 -10.557 -12.847 1.00 97.69 424 PHE A N 1
ATOM 3246 C CA . PHE A 1 424 ? 2.284 -11.921 -12.332 1.00 97.69 424 PHE A CA 1
ATOM 3247 C C . PHE A 1 424 ? 3.414 -12.827 -12.815 1.00 97.69 424 PHE A C 1
ATOM 3249 O O . PHE A 1 424 ? 3.993 -12.626 -13.870 1.00 97.69 424 PHE A O 1
ATOM 3256 N N . ASN A 1 425 ? 3.719 -13.872 -12.050 1.00 97.31 425 ASN A N 1
ATOM 3257 C CA . ASN A 1 425 ? 4.634 -14.908 -12.525 1.00 97.31 425 ASN A CA 1
ATOM 3258 C C . ASN A 1 425 ? 3.924 -15.785 -13.579 1.00 97.31 425 ASN A C 1
ATOM 3260 O O . ASN A 1 425 ? 2.803 -16.276 -13.361 1.00 97.31 425 ASN A O 1
ATOM 3264 N N . ALA A 1 426 ? 4.597 -16.056 -14.694 1.00 96.69 426 ALA A N 1
ATOM 3265 C CA . ALA A 1 426 ? 4.141 -16.926 -15.766 1.00 96.69 426 ALA A CA 1
ATOM 3266 C C . ALA A 1 426 ? 3.819 -18.340 -15.267 1.00 96.69 426 ALA A C 1
ATOM 3268 O O . ALA A 1 426 ? 4.512 -18.956 -14.451 1.00 96.69 426 ALA A O 1
ATOM 3269 N N . GLY A 1 427 ? 2.702 -18.875 -15.760 1.00 95.44 427 GLY A N 1
ATOM 3270 C CA . GLY A 1 427 ? 2.209 -20.201 -15.392 1.00 95.44 427 GLY A CA 1
ATOM 3271 C C . GLY A 1 427 ? 1.646 -20.319 -13.968 1.00 95.44 427 GLY A C 1
ATOM 3272 O O . GLY A 1 427 ? 1.278 -21.425 -13.564 1.00 95.44 427 GLY A O 1
ATOM 3273 N N . ARG A 1 428 ? 1.553 -19.225 -13.193 1.00 96.06 428 ARG A N 1
ATOM 3274 C CA . ARG A 1 428 ? 0.910 -19.226 -11.862 1.00 96.06 428 ARG A CA 1
ATOM 3275 C C . ARG A 1 428 ? -0.567 -18.870 -11.936 1.00 96.06 428 ARG A C 1
ATOM 3277 O O . ARG A 1 428 ? -1.391 -19.528 -11.294 1.00 96.06 428 ARG A O 1
ATOM 3284 N N . MET A 1 429 ? -0.886 -17.855 -12.731 1.00 97.06 429 MET A N 1
ATOM 3285 C CA . MET A 1 429 ? -2.246 -17.427 -13.038 1.00 97.06 429 MET A CA 1
ATOM 3286 C C . MET A 1 429 ? -2.694 -18.030 -14.364 1.00 97.06 429 MET A C 1
ATOM 3288 O O . MET A 1 429 ? -1.886 -18.298 -15.242 1.00 97.06 429 MET A O 1
ATOM 3292 N N . THR A 1 430 ? -3.989 -18.313 -14.476 1.00 97.06 430 THR A N 1
ATOM 3293 C CA . THR A 1 430 ? -4.568 -19.020 -15.635 1.00 97.06 430 THR A CA 1
ATOM 3294 C C . THR A 1 430 ? -5.697 -18.251 -16.297 1.00 97.06 430 THR A C 1
ATOM 3296 O O . THR A 1 430 ? -6.060 -18.548 -17.436 1.00 97.06 430 THR A O 1
ATOM 3299 N N . ARG A 1 431 ? -6.312 -17.314 -15.565 1.00 98.12 431 ARG A N 1
ATOM 3300 C CA . ARG A 1 431 ? -7.446 -16.547 -16.058 1.00 98.12 431 ARG A CA 1
ATOM 3301 C C . ARG A 1 431 ? -7.564 -15.205 -15.346 1.00 98.12 431 ARG A C 1
ATOM 3303 O O . ARG A 1 431 ? -7.422 -15.158 -14.121 1.00 98.12 431 ARG A O 1
ATOM 3310 N N . PHE A 1 432 ? -7.885 -14.162 -16.101 1.00 98.00 432 PHE A N 1
ATOM 3311 C CA . PHE A 1 432 ? -8.251 -12.847 -15.580 1.00 98.00 432 PHE A CA 1
ATOM 3312 C C . PHE A 1 432 ? -9.731 -12.572 -15.850 1.00 98.00 432 PHE A C 1
ATOM 3314 O O . PHE A 1 432 ? -10.230 -12.872 -16.933 1.00 98.00 432 PHE A O 1
ATOM 3321 N N . TYR A 1 433 ? -10.442 -12.020 -14.870 1.00 96.69 433 TYR A N 1
ATOM 3322 C CA . TYR A 1 433 ? -11.840 -11.611 -14.996 1.00 96.69 433 TYR A CA 1
ATOM 3323 C C . TYR A 1 433 ? -12.000 -10.162 -14.556 1.00 96.69 433 TYR A C 1
ATOM 3325 O O . TYR A 1 433 ? -11.366 -9.724 -13.600 1.00 96.69 433 TYR A O 1
ATOM 3333 N N . ASN A 1 434 ? -12.942 -9.463 -15.173 1.00 93.81 434 ASN A N 1
ATOM 3334 C CA . ASN A 1 434 ? -13.425 -8.172 -14.703 1.00 93.81 434 ASN A CA 1
ATOM 3335 C C . ASN A 1 434 ? -14.935 -8.050 -14.990 1.00 93.81 434 ASN A C 1
ATOM 3337 O O . ASN A 1 434 ? -15.567 -8.984 -15.501 1.00 93.81 434 ASN A O 1
ATOM 3341 N N . ALA A 1 435 ? -15.524 -6.895 -14.682 1.00 88.88 435 ALA A N 1
ATOM 3342 C CA . ALA A 1 435 ? -16.954 -6.656 -14.883 1.00 88.88 435 ALA A CA 1
ATOM 3343 C C . ALA A 1 435 ? -17.400 -6.682 -16.365 1.00 88.88 435 ALA A C 1
ATOM 3345 O O . ALA A 1 435 ? -18.563 -6.977 -16.648 1.00 88.88 435 ALA A O 1
ATOM 3346 N N . ARG A 1 436 ? -16.505 -6.386 -17.317 1.00 90.06 436 ARG A N 1
ATOM 3347 C CA . ARG A 1 436 ? -16.789 -6.405 -18.767 1.00 90.06 436 ARG A CA 1
ATOM 3348 C C . ARG A 1 436 ? -16.547 -7.764 -19.407 1.00 90.06 436 ARG A C 1
ATOM 3350 O O . ARG A 1 436 ? -17.241 -8.125 -20.356 1.00 90.06 436 ARG A O 1
ATOM 3357 N N . THR A 1 437 ? -15.659 -8.544 -18.811 1.00 91.44 437 THR A N 1
ATOM 3358 C CA . THR A 1 437 ? -15.215 -9.845 -19.292 1.00 91.44 437 THR A CA 1
ATOM 3359 C C . THR A 1 437 ? -15.468 -10.911 -18.217 1.00 91.44 437 THR A C 1
ATOM 3361 O O . THR A 1 437 ? -14.537 -11.551 -17.726 1.00 91.44 437 THR A O 1
ATOM 3364 N N . PRO A 1 438 ? -16.738 -11.162 -17.829 1.00 91.31 438 PRO A N 1
ATOM 3365 C CA . PRO A 1 438 ? -17.069 -12.071 -16.727 1.00 91.31 438 PRO A CA 1
ATOM 3366 C C . PRO A 1 438 ? -16.820 -13.553 -17.052 1.00 91.31 438 PRO A C 1
ATOM 3368 O O . PRO A 1 438 ? -16.790 -14.384 -16.150 1.00 91.31 438 PRO A O 1
ATOM 3371 N N . GLN A 1 439 ? -16.637 -13.905 -18.330 1.00 93.50 439 GLN A N 1
ATOM 3372 C CA . GLN A 1 439 ? -16.189 -15.247 -18.743 1.00 93.50 439 GLN A CA 1
ATOM 3373 C C . GLN A 1 439 ? -14.668 -15.430 -18.598 1.00 93.50 439 GLN A C 1
ATOM 3375 O O . GLN A 1 439 ? -14.155 -16.552 -18.677 1.00 93.50 439 GLN A O 1
ATOM 3380 N N . GLY A 1 440 ? -13.963 -14.324 -18.370 1.00 95.19 440 GLY A N 1
ATOM 3381 C CA . GLY A 1 440 ? -12.521 -14.233 -18.249 1.00 95.19 440 GLY A CA 1
ATOM 3382 C C . GLY A 1 440 ? -11.764 -14.531 -19.537 1.00 95.19 440 GLY A C 1
ATOM 3383 O O . GLY A 1 440 ? -12.258 -15.238 -20.423 1.00 95.19 440 GLY A O 1
ATOM 3384 N N . VAL A 1 441 ? -10.543 -14.021 -19.594 1.00 96.62 441 VAL A N 1
ATOM 3385 C CA . VAL A 1 441 ? -9.553 -14.300 -20.640 1.00 96.62 441 VAL A CA 1
ATOM 3386 C C . VAL A 1 441 ? -8.435 -15.173 -20.105 1.00 96.62 441 VAL A C 1
ATOM 3388 O O . VAL A 1 441 ? -8.268 -15.278 -18.888 1.00 96.62 441 VAL A O 1
ATOM 3391 N N . ALA A 1 442 ? -7.751 -15.886 -20.998 1.00 97.00 442 ALA A N 1
ATOM 3392 C CA . ALA A 1 442 ? -6.630 -16.722 -20.596 1.00 97.00 442 ALA A CA 1
ATOM 3393 C C . ALA A 1 442 ? -5.486 -15.839 -20.079 1.00 97.00 442 ALA A C 1
ATOM 3395 O O . ALA A 1 442 ? -5.392 -14.682 -20.441 1.00 97.00 442 ALA A O 1
ATOM 3396 N N . VAL A 1 443 ? -4.656 -16.388 -19.196 1.00 97.31 443 VAL A N 1
ATOM 3397 C CA . VAL A 1 443 ? -3.340 -15.807 -18.907 1.00 97.31 443 VAL A CA 1
ATOM 3398 C C . VAL A 1 443 ? -2.339 -16.714 -19.602 1.00 97.31 443 VAL A C 1
ATOM 3400 O O . VAL A 1 443 ? -1.985 -17.776 -19.076 1.00 97.31 443 VAL A O 1
ATOM 3403 N N . ASP A 1 444 ? -2.027 -16.384 -20.848 1.00 95.06 444 ASP A N 1
ATOM 3404 C CA . ASP A 1 444 ? -1.228 -17.197 -21.761 1.00 95.06 444 ASP A CA 1
ATOM 3405 C C . ASP A 1 444 ? -0.058 -16.453 -22.417 1.00 95.06 444 ASP A C 1
ATOM 3407 O O . ASP A 1 444 ? 0.637 -17.033 -23.257 1.00 95.06 444 ASP A O 1
ATOM 3411 N N . GLY A 1 445 ? 0.210 -15.224 -21.974 1.00 92.69 445 GLY A N 1
ATOM 3412 C CA . GLY A 1 445 ? 1.278 -14.382 -22.488 1.00 92.69 445 GLY A CA 1
ATOM 3413 C C . GLY A 1 445 ? 0.957 -13.765 -23.848 1.00 92.69 445 GLY A C 1
ATOM 3414 O O . GLY A 1 445 ? 1.899 -13.368 -24.540 1.00 92.69 445 GLY A O 1
ATOM 3415 N N . ARG A 1 446 ? -0.325 -13.720 -24.248 1.00 90.94 446 ARG A N 1
ATOM 3416 C CA . ARG A 1 446 ? -0.802 -12.979 -25.425 1.00 90.94 446 ARG A CA 1
ATOM 3417 C C . ARG A 1 446 ? -1.867 -11.946 -25.062 1.00 90.94 446 ARG A C 1
ATOM 3419 O O . ARG A 1 446 ? -2.856 -12.264 -24.413 1.00 90.94 446 ARG A O 1
ATOM 3426 N N . ASN A 1 447 ? -1.705 -10.724 -25.573 1.00 88.88 447 ASN A N 1
ATOM 3427 C CA . ASN A 1 447 ? -2.629 -9.633 -25.275 1.00 88.88 447 ASN A CA 1
ATOM 3428 C C . ASN A 1 447 ? -4.049 -9.943 -25.770 1.00 88.88 447 ASN A C 1
ATOM 3430 O O . ASN A 1 447 ? -4.274 -10.178 -26.960 1.00 88.88 447 ASN A O 1
ATOM 3434 N N . ASP A 1 448 ? -5.013 -9.869 -24.853 1.00 89.12 448 ASP A N 1
ATOM 3435 C CA . ASP A 1 448 ? -6.439 -10.009 -25.155 1.00 89.12 448 ASP A CA 1
ATOM 3436 C C . ASP A 1 448 ? -7.126 -8.677 -25.502 1.00 89.12 448 ASP A C 1
ATOM 3438 O O . ASP A 1 448 ? -8.241 -8.677 -26.037 1.00 89.12 448 ASP A O 1
ATOM 3442 N N . GLU A 1 449 ? -6.495 -7.537 -25.197 1.00 86.19 449 GLU A N 1
ATOM 3443 C CA . GLU A 1 449 ? -7.016 -6.225 -25.584 1.00 86.19 449 GLU A CA 1
ATOM 3444 C C . GLU A 1 449 ? -6.869 -6.003 -27.097 1.00 86.19 449 GLU A C 1
ATOM 3446 O O . GLU A 1 449 ? -5.876 -6.356 -27.735 1.00 86.19 449 GLU A O 1
ATOM 3451 N N . VAL A 1 450 ? -7.883 -5.383 -27.698 1.00 81.81 450 VAL A N 1
ATOM 3452 C CA . VAL A 1 450 ? -7.901 -5.076 -29.133 1.00 81.81 450 VAL A CA 1
ATOM 3453 C C . VAL A 1 450 ? -7.275 -3.709 -29.398 1.00 81.81 450 VAL A C 1
ATOM 3455 O O . VAL A 1 450 ? -6.623 -3.520 -30.427 1.00 81.81 450 VAL A O 1
ATOM 3458 N N . LEU A 1 451 ? -7.510 -2.748 -28.499 1.00 79.38 451 LEU A N 1
ATOM 3459 C CA . LEU A 1 451 ? -7.148 -1.336 -28.682 1.00 79.38 451 LEU A CA 1
ATOM 3460 C C . LEU A 1 451 ? -6.159 -0.799 -27.646 1.00 79.38 451 LEU A C 1
ATOM 3462 O O . LEU A 1 451 ? -5.570 0.255 -27.884 1.00 79.38 451 LEU A O 1
ATOM 3466 N N . GLY A 1 452 ? -6.049 -1.463 -26.496 1.00 78.62 452 GLY A N 1
ATOM 3467 C CA . GLY A 1 452 ? -5.448 -0.872 -25.307 1.00 78.62 452 GLY A CA 1
ATOM 3468 C C . GLY A 1 452 ? -3.929 -0.943 -25.245 1.00 78.62 452 GLY A C 1
ATOM 3469 O O . GLY A 1 452 ? -3.347 -0.103 -24.577 1.00 78.62 452 GLY A O 1
ATOM 3470 N N . ASN A 1 453 ? -3.278 -1.826 -26.007 1.00 87.06 453 ASN A N 1
ATOM 3471 C CA . ASN A 1 453 ? -1.820 -1.965 -26.009 1.00 87.06 453 ASN A CA 1
ATOM 3472 C C . ASN A 1 453 ? -1.233 -1.526 -27.361 1.00 87.06 453 ASN A C 1
ATOM 3474 O O . ASN A 1 453 ? -1.454 -2.191 -28.377 1.00 87.06 453 ASN A O 1
ATOM 3478 N N . LEU A 1 454 ? -0.511 -0.400 -27.384 1.00 85.62 454 LEU A N 1
ATOM 3479 C CA . LEU A 1 454 ? 0.240 0.073 -28.552 1.00 85.62 454 LEU A CA 1
ATOM 3480 C C . LEU A 1 454 ? 1.732 0.011 -28.242 1.00 85.62 454 LEU A C 1
ATOM 3482 O O . LEU A 1 454 ? 2.224 0.794 -27.433 1.00 85.62 454 LEU A O 1
ATOM 3486 N N . ASP A 1 455 ? 2.456 -0.887 -28.896 1.00 87.50 455 ASP A N 1
ATOM 3487 C CA . ASP A 1 455 ? 3.887 -1.058 -28.657 1.00 87.50 455 ASP A CA 1
ATOM 3488 C C . ASP A 1 455 ? 4.701 -0.054 -29.468 1.00 87.50 455 ASP A C 1
ATOM 3490 O O . ASP A 1 455 ? 4.345 0.297 -30.600 1.00 87.50 455 ASP A O 1
ATOM 3494 N N . ASP A 1 456 ? 5.847 0.361 -28.921 1.00 87.31 456 ASP A N 1
ATOM 3495 C CA . ASP A 1 456 ? 6.730 1.340 -29.548 1.00 87.31 456 ASP A CA 1
ATOM 3496 C C . ASP A 1 456 ? 7.080 0.935 -30.992 1.00 87.31 456 ASP A C 1
ATOM 3498 O O . ASP A 1 456 ? 7.845 -0.020 -31.205 1.00 87.31 456 ASP A O 1
ATOM 3502 N N . PRO A 1 457 ? 6.587 1.669 -32.010 1.00 84.88 457 PRO A N 1
ATOM 3503 C CA . PRO A 1 457 ? 6.714 1.283 -33.409 1.00 84.88 457 PRO A CA 1
ATOM 3504 C C . PRO A 1 457 ? 8.152 1.302 -33.929 1.00 84.88 457 PRO A C 1
ATOM 3506 O O . PRO A 1 457 ? 8.414 0.781 -35.021 1.00 84.88 457 PRO A O 1
ATOM 3509 N N . CYS A 1 458 ? 9.076 1.881 -33.170 1.00 86.19 458 CYS A N 1
ATOM 3510 C CA . CYS A 1 458 ? 10.475 2.060 -33.524 1.00 86.19 458 CYS A CA 1
ATOM 3511 C C . CYS A 1 458 ? 11.394 1.062 -32.813 1.00 86.19 458 CYS A C 1
ATOM 3513 O O . CYS A 1 458 ? 12.518 0.840 -33.264 1.00 86.19 458 CYS A O 1
ATOM 3515 N N . ASN A 1 459 ? 10.890 0.370 -31.791 1.00 84.81 459 ASN A N 1
ATOM 3516 C CA . ASN A 1 459 ? 11.611 -0.697 -31.118 1.00 84.81 459 ASN A CA 1
ATOM 3517 C C . ASN A 1 459 ? 11.462 -2.027 -31.887 1.00 84.81 459 ASN A C 1
ATOM 3519 O O . ASN A 1 459 ? 10.365 -2.577 -32.033 1.00 84.81 459 ASN A O 1
ATOM 3523 N N . VAL A 1 460 ? 12.589 -2.550 -32.385 1.00 79.00 460 VAL A N 1
ATOM 3524 C CA . VAL A 1 460 ? 12.663 -3.796 -33.173 1.00 79.00 460 VAL A CA 1
ATOM 3525 C C . VAL A 1 460 ? 12.320 -5.049 -32.364 1.00 79.00 460 VAL A C 1
ATOM 3527 O O . VAL A 1 460 ? 12.051 -6.094 -32.955 1.00 79.00 460 VAL A O 1
ATOM 3530 N N . ASN A 1 461 ? 12.313 -4.971 -31.027 1.00 77.62 461 ASN A N 1
ATOM 3531 C CA . ASN A 1 461 ? 11.940 -6.092 -30.157 1.00 77.62 461 ASN A CA 1
ATOM 3532 C C . ASN A 1 461 ? 10.520 -6.583 -30.437 1.00 77.62 461 ASN A C 1
ATOM 3534 O O . ASN A 1 461 ? 10.269 -7.783 -30.382 1.00 77.62 461 ASN A O 1
ATOM 3538 N N . TYR A 1 462 ? 9.627 -5.674 -30.823 1.00 78.88 462 TYR A N 1
ATOM 3539 C CA . TYR A 1 462 ? 8.216 -5.981 -31.030 1.00 78.88 462 TYR A CA 1
ATOM 3540 C C . TYR A 1 462 ? 7.876 -6.320 -32.496 1.00 78.88 462 TYR A C 1
ATOM 3542 O O . TYR A 1 462 ? 6.711 -6.437 -32.865 1.00 78.88 462 TYR A O 1
ATOM 3550 N N . ASP A 1 463 ? 8.878 -6.494 -33.369 1.00 75.00 463 ASP A N 1
ATOM 3551 C CA . ASP A 1 463 ? 8.665 -6.853 -34.786 1.00 75.00 463 ASP A CA 1
ATOM 3552 C C . ASP A 1 463 ? 8.177 -8.281 -34.990 1.00 75.00 463 ASP A C 1
ATOM 3554 O O . ASP A 1 463 ? 7.564 -8.590 -36.011 1.00 75.00 463 ASP A O 1
ATOM 3558 N N . ALA A 1 464 ? 8.488 -9.147 -34.031 1.00 67.69 464 ALA A N 1
ATOM 3559 C CA . ALA A 1 464 ? 8.131 -10.556 -34.041 1.00 67.69 464 ALA A CA 1
ATOM 3560 C C . ALA A 1 464 ? 7.058 -10.896 -32.994 1.00 67.69 464 ALA A C 1
ATOM 3562 O O . ALA A 1 464 ? 6.864 -12.075 -32.712 1.00 67.69 464 ALA A O 1
ATOM 3563 N N . ASN A 1 465 ? 6.410 -9.885 -32.401 1.00 69.38 465 ASN A N 1
ATOM 3564 C CA . ASN A 1 465 ? 5.407 -10.093 -31.363 1.00 69.38 465 ASN A CA 1
ATOM 3565 C C . ASN A 1 465 ? 4.042 -10.479 -31.966 1.00 69.38 465 ASN A C 1
ATOM 3567 O O . ASN A 1 465 ? 3.683 -10.019 -33.052 1.00 69.38 465 ASN A O 1
ATOM 3571 N N . ASP A 1 466 ? 3.267 -11.293 -31.249 1.00 65.12 466 ASP A N 1
ATOM 3572 C CA . ASP A 1 466 ? 1.925 -11.756 -31.639 1.00 65.12 466 ASP A CA 1
ATOM 3573 C C . ASP A 1 466 ? 0.831 -10.727 -31.240 1.00 65.12 466 ASP A C 1
ATOM 3575 O O . ASP A 1 466 ? -0.264 -11.098 -30.811 1.00 65.12 466 ASP A O 1
ATOM 3579 N N . THR A 1 467 ? 1.112 -9.421 -31.352 1.00 71.94 467 THR A N 1
ATOM 3580 C CA . THR A 1 467 ? 0.192 -8.342 -30.933 1.00 71.94 467 THR A CA 1
ATOM 3581 C C . THR A 1 467 ? -0.999 -8.169 -31.882 1.00 71.94 467 THR A C 1
ATOM 3583 O O . THR A 1 467 ? -1.089 -8.772 -32.958 1.00 71.94 467 THR A O 1
ATOM 3586 N N . SER A 1 468 ? -1.961 -7.328 -31.484 1.00 75.19 468 SER A N 1
ATOM 3587 C CA . SER A 1 468 ? -3.190 -7.108 -32.247 1.00 75.19 468 SER A CA 1
ATOM 3588 C C . SER A 1 468 ? -2.917 -6.577 -33.665 1.00 75.19 468 SER A C 1
ATOM 3590 O O . SER A 1 468 ? -1.953 -5.859 -33.938 1.00 75.19 468 SER A O 1
ATOM 3592 N N . ALA A 1 469 ? -3.822 -6.871 -34.605 1.00 80.25 469 ALA A N 1
ATOM 3593 C CA . ALA A 1 469 ? -3.718 -6.357 -35.974 1.00 80.25 469 ALA A CA 1
ATOM 3594 C C . ALA A 1 469 ? -3.727 -4.816 -36.040 1.00 80.25 469 ALA A C 1
ATOM 3596 O O . ALA A 1 469 ? -3.212 -4.235 -36.999 1.00 80.25 469 ALA A O 1
ATOM 3597 N N . LEU A 1 470 ? -4.327 -4.158 -35.041 1.00 82.38 470 LEU A N 1
ATOM 3598 C CA . LEU A 1 470 ? -4.335 -2.704 -34.927 1.00 82.38 470 LEU A CA 1
ATOM 3599 C C . LEU A 1 470 ? -2.955 -2.178 -34.531 1.00 82.38 470 LEU A C 1
ATOM 3601 O O . LEU A 1 470 ? -2.469 -1.264 -35.196 1.00 82.38 470 LEU A O 1
ATOM 3605 N N . ASP A 1 471 ? -2.317 -2.784 -33.530 1.00 82.12 471 ASP A N 1
ATOM 3606 C CA . ASP A 1 471 ? -0.948 -2.453 -33.136 1.00 82.12 471 ASP A CA 1
ATOM 3607 C C . ASP A 1 471 ? 0.019 -2.649 -34.317 1.00 82.12 471 ASP A C 1
ATOM 3609 O O . ASP A 1 471 ? 0.676 -1.710 -34.769 1.00 82.12 471 ASP A O 1
ATOM 3613 N N . GLN A 1 472 ? -0.016 -3.813 -34.967 1.00 80.38 472 GLN A N 1
ATOM 3614 C CA . GLN A 1 472 ? 0.810 -4.082 -36.152 1.00 80.38 472 GLN A CA 1
ATOM 3615 C C . GLN A 1 472 ? 0.551 -3.095 -37.307 1.00 80.38 472 GLN A C 1
ATOM 3617 O O . GLN A 1 472 ? 1.471 -2.680 -38.029 1.00 80.38 472 GLN A O 1
ATOM 3622 N N . GLY A 1 473 ? -0.703 -2.666 -37.479 1.00 83.12 473 GLY A N 1
ATOM 3623 C CA . GLY A 1 473 ? -1.088 -1.621 -38.426 1.00 83.12 473 GLY A CA 1
ATOM 3624 C C . GLY A 1 473 ? -0.509 -0.249 -38.068 1.00 83.12 473 GLY A C 1
ATOM 3625 O O . GLY A 1 473 ? 0.039 0.428 -38.945 1.00 83.12 473 GLY A O 1
ATOM 3626 N N . TYR A 1 474 ? -0.586 0.139 -36.793 1.00 83.31 474 TYR A N 1
ATOM 3627 C CA . TYR A 1 474 ? 0.004 1.363 -36.249 1.00 83.31 474 TYR A CA 1
ATOM 3628 C C . TYR A 1 474 ? 1.518 1.394 -36.487 1.00 83.31 474 TYR A C 1
ATOM 3630 O O . TYR A 1 474 ? 2.025 2.344 -37.093 1.00 83.31 474 TYR A O 1
ATOM 3638 N N . ARG A 1 475 ? 2.221 0.308 -36.152 1.00 85.31 475 ARG A N 1
ATOM 3639 C CA . ARG A 1 475 ? 3.669 0.160 -36.361 1.00 85.31 475 ARG A CA 1
ATOM 3640 C C . ARG A 1 475 ? 4.061 0.258 -37.832 1.00 85.31 475 ARG A C 1
ATOM 3642 O O . ARG A 1 475 ? 4.969 1.006 -38.205 1.00 85.31 475 ARG A O 1
ATOM 3649 N N . THR A 1 476 ? 3.333 -0.444 -38.700 1.00 84.12 476 THR A N 1
ATOM 3650 C CA . THR A 1 476 ? 3.563 -0.399 -40.151 1.00 84.12 476 THR A CA 1
ATOM 3651 C C . THR A 1 476 ? 3.380 1.014 -40.708 1.00 84.12 476 THR A C 1
ATOM 3653 O O . THR A 1 476 ? 4.165 1.455 -41.553 1.00 84.12 476 THR A O 1
ATOM 3656 N N . LEU A 1 477 ? 2.350 1.735 -40.256 1.00 85.31 477 LEU A N 1
ATOM 3657 C CA . LEU A 1 477 ? 2.081 3.101 -40.694 1.00 85.31 477 LEU A CA 1
ATOM 3658 C C . LEU A 1 477 ? 3.164 4.072 -40.213 1.00 85.31 477 LEU A C 1
ATOM 3660 O O . LEU A 1 477 ? 3.691 4.826 -41.029 1.00 85.31 477 LEU A O 1
ATOM 3664 N N . ALA A 1 478 ? 3.525 4.017 -38.931 1.00 85.19 478 ALA A N 1
ATOM 3665 C CA . ALA A 1 478 ? 4.574 4.836 -38.326 1.00 85.19 478 ALA A CA 1
ATOM 3666 C C . ALA A 1 478 ? 5.899 4.726 -39.105 1.00 85.19 478 ALA A C 1
ATOM 3668 O O . ALA A 1 478 ? 6.462 5.728 -39.555 1.00 85.19 478 ALA A O 1
ATOM 3669 N N . ARG A 1 479 ? 6.331 3.495 -39.411 1.00 82.75 479 ARG A N 1
ATOM 3670 C CA . ARG A 1 479 ? 7.542 3.238 -40.212 1.00 82.75 479 ARG A CA 1
ATOM 3671 C C . ARG A 1 479 ? 7.459 3.802 -41.621 1.00 82.75 479 ARG A C 1
ATOM 3673 O O . ARG A 1 479 ? 8.411 4.414 -42.092 1.00 82.75 479 ARG A O 1
ATOM 3680 N N . ARG A 1 480 ? 6.320 3.633 -42.301 1.00 85.94 480 ARG A N 1
ATOM 3681 C CA . ARG A 1 480 ? 6.112 4.187 -43.654 1.00 85.94 480 ARG A CA 1
ATOM 3682 C C . ARG A 1 480 ? 6.148 5.710 -43.676 1.00 85.94 480 ARG A C 1
ATOM 3684 O O . ARG A 1 480 ? 6.542 6.287 -44.685 1.00 85.94 480 ARG A O 1
ATOM 3691 N N . LEU A 1 481 ? 5.705 6.343 -42.595 1.00 86.50 481 LEU A N 1
ATOM 3692 C CA . LEU A 1 481 ? 5.716 7.792 -42.435 1.00 86.50 481 LEU A CA 1
ATOM 3693 C C . LEU A 1 481 ? 7.067 8.331 -41.939 1.00 86.50 481 LEU A C 1
ATOM 3695 O O . LEU A 1 481 ? 7.207 9.546 -41.822 1.00 86.50 481 LEU A O 1
ATOM 3699 N N . GLY A 1 482 ? 8.049 7.463 -41.665 1.00 84.12 482 GLY A N 1
ATOM 3700 C CA . GLY A 1 482 ? 9.367 7.860 -41.170 1.00 84.12 482 GLY A CA 1
ATOM 3701 C C . GLY A 1 482 ? 9.331 8.440 -39.755 1.00 84.12 482 GLY A C 1
ATOM 3702 O O . GLY A 1 482 ? 10.230 9.183 -39.378 1.00 84.12 482 GLY A O 1
ATOM 3703 N N . THR A 1 483 ? 8.300 8.141 -38.954 1.00 83.38 483 THR A N 1
ATOM 3704 C CA . THR A 1 483 ? 8.171 8.734 -37.611 1.00 83.38 483 THR A CA 1
ATOM 3705 C C . THR A 1 483 ? 9.229 8.227 -36.638 1.00 83.38 483 THR A C 1
ATOM 3707 O O . THR A 1 483 ? 9.477 8.895 -35.648 1.00 83.38 483 THR A O 1
ATOM 3710 N N . CYS A 1 484 ? 9.899 7.115 -36.946 1.00 83.94 484 CYS A N 1
ATOM 3711 C CA . CYS A 1 484 ? 11.047 6.621 -36.180 1.00 83.94 484 CYS A CA 1
ATOM 3712 C C . CYS A 1 484 ? 12.335 7.427 -36.381 1.00 83.94 484 CYS A C 1
ATOM 3714 O O . CYS A 1 484 ? 13.326 7.160 -35.719 1.00 83.94 484 CYS A O 1
ATOM 3716 N N . GLU A 1 485 ? 12.338 8.407 -37.288 1.00 82.44 485 GLU A N 1
ATOM 3717 C CA . GLU A 1 485 ? 13.410 9.408 -37.370 1.00 82.44 485 GLU A CA 1
ATOM 3718 C C . GLU A 1 485 ? 13.153 10.604 -36.434 1.00 82.44 485 GLU A C 1
ATOM 3720 O O . GLU A 1 485 ? 13.979 11.515 -36.343 1.00 82.44 485 GLU A O 1
ATOM 3725 N N . LEU A 1 486 ? 11.994 10.641 -35.765 1.00 81.50 486 LEU A N 1
ATOM 3726 C CA . LEU A 1 486 ? 11.680 11.641 -34.751 1.00 81.50 486 LEU A CA 1
ATOM 3727 C C . LEU A 1 486 ? 12.238 11.195 -33.394 1.00 81.50 486 LEU A C 1
ATOM 3729 O O . LEU A 1 486 ? 12.220 10.005 -33.102 1.00 81.50 486 LEU A O 1
ATOM 3733 N N . PRO A 1 487 ? 12.649 12.141 -32.534 1.00 77.44 487 PRO A N 1
ATOM 3734 C CA . PRO A 1 487 ? 13.249 11.841 -31.230 1.00 77.44 487 PRO A CA 1
ATOM 3735 C C . PRO A 1 487 ? 12.222 11.410 -30.165 1.00 77.44 487 PRO A C 1
ATOM 3737 O O . PRO A 1 487 ? 12.489 11.548 -28.979 1.00 77.44 487 PRO A O 1
ATOM 3740 N N . TYR A 1 488 ? 11.005 11.035 -30.578 1.00 82.88 488 TYR A N 1
ATOM 3741 C CA . TYR A 1 488 ? 9.908 10.673 -29.681 1.00 82.88 488 TYR A CA 1
ATOM 3742 C C . TYR A 1 488 ? 9.139 9.487 -30.255 1.00 82.88 488 TYR A C 1
ATOM 3744 O O . TYR A 1 488 ? 8.519 9.598 -31.320 1.00 82.88 488 TYR A O 1
ATOM 3752 N N . HIS A 1 489 ? 9.159 8.378 -29.530 1.00 83.56 489 HIS A N 1
ATOM 3753 C CA . HIS A 1 489 ? 8.442 7.149 -29.837 1.00 83.56 489 HIS A CA 1
ATOM 3754 C C . HIS A 1 489 ? 8.260 6.366 -28.538 1.00 83.56 489 HIS A C 1
ATOM 3756 O O . HIS A 1 489 ? 9.183 6.302 -27.736 1.00 83.56 489 HIS A O 1
ATOM 3762 N N . GLN A 1 490 ? 7.070 5.821 -28.286 1.00 84.88 490 GLN A N 1
ATOM 3763 C CA . GLN A 1 490 ? 6.852 5.083 -27.047 1.00 84.88 490 GLN A CA 1
ATOM 3764 C C . GLN A 1 490 ? 5.778 4.017 -27.163 1.00 84.88 490 GLN A C 1
ATOM 3766 O O . GLN A 1 490 ? 4.876 4.123 -28.003 1.00 84.88 490 GLN A O 1
ATOM 3771 N N . SER A 1 491 ? 5.877 3.025 -26.284 1.00 86.94 491 SER A N 1
ATOM 3772 C CA . SER A 1 491 ? 4.773 2.129 -25.970 1.00 86.94 491 SER A CA 1
ATOM 3773 C C . SER A 1 491 ? 3.745 2.902 -25.140 1.00 86.94 491 SER A C 1
ATOM 3775 O O . SER A 1 491 ? 4.102 3.569 -24.167 1.00 86.94 491 SER A O 1
ATOM 3777 N N . VAL A 1 492 ? 2.477 2.865 -25.545 1.00 80.94 492 VAL A N 1
ATOM 3778 C CA . VAL A 1 492 ? 1.378 3.579 -24.886 1.00 80.94 492 VAL A CA 1
ATOM 3779 C C . VAL A 1 492 ? 0.238 2.616 -24.639 1.00 80.94 492 VAL A C 1
ATOM 3781 O O . VAL A 1 492 ? -0.281 2.013 -25.579 1.00 80.94 492 VAL A O 1
ATOM 3784 N N . ASP A 1 493 ? -0.227 2.576 -23.395 1.00 83.94 493 ASP A N 1
ATOM 3785 C CA . ASP A 1 493 ? -1.453 1.871 -23.064 1.00 83.94 493 ASP A CA 1
ATOM 3786 C C . ASP A 1 493 ? -2.639 2.831 -22.934 1.00 83.94 493 ASP A C 1
ATOM 3788 O O . ASP A 1 493 ? -2.620 3.805 -22.175 1.00 83.94 493 ASP A O 1
ATOM 3792 N N . LEU A 1 494 ? -3.685 2.564 -23.709 1.00 81.81 494 LEU A N 1
ATOM 3793 C CA . LEU A 1 494 ? -4.920 3.337 -23.759 1.00 81.81 494 LEU A CA 1
ATOM 3794 C C . LEU A 1 494 ? -6.090 2.496 -23.246 1.00 81.81 494 LEU A C 1
ATOM 3796 O O . LEU A 1 494 ? -6.018 1.282 -23.126 1.00 81.81 494 LEU A O 1
ATOM 3800 N N . LEU A 1 495 ? -7.216 3.149 -22.972 1.00 85.00 495 LEU A N 1
ATOM 3801 C CA . LEU A 1 495 ? -8.438 2.436 -22.618 1.00 85.00 495 LEU A CA 1
ATOM 3802 C C . LEU A 1 495 ? -8.935 1.575 -23.792 1.00 85.00 495 LEU A C 1
ATOM 3804 O O . LEU A 1 495 ? -9.279 2.121 -24.845 1.00 85.00 495 LEU A O 1
ATOM 3808 N N . ASP A 1 496 ? -9.133 0.277 -23.555 1.00 88.25 496 ASP A N 1
ATOM 3809 C CA . ASP A 1 496 ? -9.995 -0.571 -24.380 1.00 88.25 496 ASP A CA 1
ATOM 3810 C C . ASP A 1 496 ? -11.418 -0.660 -23.776 1.00 88.25 496 ASP A C 1
ATOM 3812 O O . ASP A 1 496 ? -11.653 -1.395 -22.812 1.00 88.25 496 ASP A O 1
ATOM 3816 N N . PRO A 1 497 ? -12.419 0.056 -24.328 1.00 86.75 497 PRO A N 1
ATOM 3817 C CA . PRO A 1 497 ? -13.785 0.042 -23.802 1.00 86.75 497 PRO A CA 1
ATOM 3818 C C . PRO A 1 497 ? -14.543 -1.272 -24.060 1.00 86.75 497 PRO A C 1
ATOM 3820 O O . PRO A 1 497 ? -15.671 -1.421 -23.574 1.00 86.75 497 PRO A O 1
ATOM 3823 N N . LEU A 1 498 ? -13.981 -2.190 -24.857 1.00 87.44 498 LEU A N 1
ATOM 3824 C CA . LEU A 1 498 ? -14.523 -3.532 -25.081 1.00 87.44 498 LEU A CA 1
ATOM 3825 C C . LEU A 1 498 ? -14.038 -4.523 -24.020 1.00 87.44 498 LEU A C 1
ATOM 3827 O O . LEU A 1 498 ? -14.751 -5.484 -23.737 1.00 87.44 498 LEU A O 1
ATOM 3831 N N . PHE A 1 499 ? -12.871 -4.272 -23.426 1.00 90.19 499 PHE A N 1
ATOM 3832 C CA . PHE A 1 499 ? -12.266 -5.132 -22.410 1.00 90.19 499 PHE A CA 1
ATOM 3833 C C . PHE A 1 499 ? -12.460 -4.605 -20.983 1.00 90.19 499 PHE A C 1
ATOM 3835 O O . PHE A 1 499 ? -12.619 -5.391 -20.049 1.00 90.19 499 PHE A O 1
ATOM 3842 N N . SER A 1 500 ? -12.491 -3.282 -20.811 1.00 88.62 500 SER A N 1
ATOM 3843 C CA . SER A 1 500 ? -12.436 -2.622 -19.508 1.00 88.62 500 SER A CA 1
ATOM 3844 C C . SER A 1 500 ? -13.492 -1.523 -19.331 1.00 88.62 500 SER A C 1
ATOM 3846 O O . SER A 1 500 ? -14.122 -1.029 -20.271 1.00 88.62 500 SER A O 1
ATOM 3848 N N . ASP A 1 501 ? -13.730 -1.138 -18.075 1.00 88.62 501 ASP A N 1
ATOM 3849 C CA . ASP A 1 501 ? -14.582 0.005 -17.750 1.00 88.62 501 ASP A CA 1
ATOM 3850 C C . ASP A 1 501 ? -13.901 1.338 -18.091 1.00 88.62 501 ASP A C 1
ATOM 3852 O O . ASP A 1 501 ? -12.683 1.447 -18.113 1.00 88.62 501 ASP A O 1
ATOM 3856 N N . ALA A 1 502 ? -14.686 2.393 -18.325 1.00 87.25 502 ALA A N 1
ATOM 3857 C CA . ALA A 1 502 ? -14.141 3.669 -18.806 1.00 87.25 502 ALA A CA 1
ATOM 3858 C C . ALA A 1 502 ? -13.245 4.423 -17.798 1.00 87.25 502 ALA A C 1
ATOM 3860 O O . ALA A 1 502 ? -12.661 5.444 -18.147 1.00 87.25 502 ALA A O 1
ATOM 3861 N N . ASN A 1 503 ? -13.173 3.960 -16.549 1.00 90.38 503 ASN A N 1
ATOM 3862 C CA . ASN A 1 503 ? -12.352 4.533 -15.491 1.00 90.38 503 ASN A CA 1
ATOM 3863 C C . ASN A 1 503 ? -11.960 3.427 -14.502 1.00 90.38 503 ASN A C 1
ATOM 3865 O O . ASN A 1 503 ? -12.790 2.574 -14.172 1.00 90.38 503 ASN A O 1
ATOM 3869 N N . ALA A 1 504 ? -10.721 3.466 -14.005 1.00 86.62 504 ALA A N 1
ATOM 3870 C CA . ALA A 1 504 ? -10.176 2.450 -13.097 1.00 86.62 504 ALA A CA 1
ATOM 3871 C C . ALA A 1 504 ? -11.009 2.303 -11.809 1.00 86.62 504 ALA A C 1
ATOM 3873 O O . ALA A 1 504 ? -11.131 1.220 -11.241 1.00 86.62 504 ALA A O 1
ATOM 3874 N N . GLY A 1 505 ? -11.664 3.387 -11.388 1.00 85.06 505 GLY A N 1
ATOM 3875 C CA . GLY A 1 505 ? -12.548 3.441 -10.234 1.00 85.06 505 GLY A CA 1
ATOM 3876 C C . GLY A 1 505 ? -13.908 2.765 -10.417 1.00 85.06 505 GLY A C 1
ATOM 3877 O O . GLY A 1 505 ? -14.695 2.761 -9.474 1.00 85.06 505 GLY A O 1
ATOM 3878 N N . MET A 1 506 ? -14.231 2.148 -11.562 1.00 83.88 506 MET A N 1
ATOM 3879 C CA . MET A 1 506 ? -15.577 1.592 -11.827 1.00 83.88 506 MET A CA 1
ATOM 3880 C C . MET A 1 506 ? -15.698 0.058 -11.804 1.00 83.88 506 MET A C 1
ATOM 3882 O O . MET A 1 506 ? -16.779 -0.440 -11.483 1.00 83.88 506 MET A O 1
ATOM 3886 N N . GLY A 1 507 ? -14.620 -0.676 -12.091 1.00 86.75 507 GLY A N 1
ATOM 3887 C CA . GLY A 1 507 ? -14.619 -2.144 -12.147 1.00 86.75 507 GLY A CA 1
ATOM 3888 C C . GLY A 1 507 ? -13.784 -2.821 -11.055 1.00 86.75 507 GLY A C 1
ATOM 3889 O O . GLY A 1 507 ? -12.919 -2.207 -10.435 1.00 86.75 507 GLY A O 1
ATOM 3890 N N . TRP A 1 508 ? -14.041 -4.105 -10.822 1.00 93.12 508 TRP A N 1
ATOM 3891 C CA . TRP A 1 508 ? -13.173 -4.996 -10.042 1.00 93.12 508 TRP A CA 1
ATOM 3892 C C . TRP A 1 508 ? -12.370 -5.906 -10.983 1.00 93.12 508 TRP A C 1
ATOM 3894 O O . TRP A 1 508 ? -12.802 -6.143 -12.117 1.00 93.12 508 TRP A O 1
ATOM 3904 N N . GLY A 1 509 ? -11.251 -6.443 -10.494 1.00 95.75 509 GLY A N 1
ATOM 3905 C CA . GLY A 1 509 ? -10.446 -7.485 -11.137 1.00 95.75 509 GLY A CA 1
ATOM 3906 C C . GLY A 1 509 ? -10.430 -8.788 -10.329 1.00 95.75 509 GLY A C 1
ATOM 3907 O O . GLY A 1 509 ? -10.601 -8.789 -9.107 1.00 95.75 509 GLY A O 1
ATOM 3908 N N . VAL A 1 510 ? -10.293 -9.927 -11.012 1.00 98.00 510 VAL A N 1
ATOM 3909 C CA . VAL A 1 510 ? -9.967 -11.224 -10.402 1.00 98.00 510 VAL A CA 1
ATOM 3910 C C . VAL A 1 510 ? -8.877 -11.889 -11.224 1.00 98.00 510 VAL A C 1
ATOM 3912 O O . VAL A 1 510 ? -9.133 -12.343 -12.338 1.00 98.00 510 VAL A O 1
ATOM 3915 N N . THR A 1 511 ? -7.695 -12.033 -10.637 1.00 98.44 511 THR A N 1
ATOM 3916 C CA . THR A 1 511 ? -6.595 -12.802 -11.230 1.00 98.44 511 THR A CA 1
ATOM 3917 C C . THR A 1 511 ? -6.525 -14.159 -10.549 1.00 98.44 511 THR A C 1
ATOM 3919 O O . THR A 1 511 ? -6.365 -14.230 -9.328 1.00 98.44 511 THR A O 1
ATOM 3922 N N . ALA A 1 512 ? -6.727 -15.240 -11.307 1.00 98.44 512 ALA A N 1
ATOM 3923 C CA . ALA A 1 512 ? -7.031 -16.554 -10.749 1.00 98.44 512 ALA A CA 1
ATOM 3924 C C . ALA A 1 512 ? -6.119 -17.677 -11.263 1.00 98.44 512 ALA A C 1
ATOM 3926 O O . ALA A 1 512 ? -5.926 -17.864 -12.469 1.00 98.44 512 ALA A O 1
ATOM 3927 N N . GLY A 1 513 ? -5.652 -18.513 -10.335 1.00 97.56 513 GLY A N 1
ATOM 3928 C CA . GLY A 1 513 ? -4.869 -19.712 -10.618 1.00 97.56 513 GLY A CA 1
ATOM 3929 C C . GLY A 1 513 ? -5.080 -20.823 -9.582 1.00 97.56 513 GLY A C 1
ATOM 3930 O O . GLY A 1 513 ? -5.770 -20.635 -8.574 1.00 97.56 513 GLY A O 1
ATOM 3931 N N . PRO A 1 514 ? -4.489 -22.012 -9.795 1.00 96.81 514 PRO A N 1
ATOM 3932 C CA . PRO A 1 514 ? -4.658 -23.162 -8.901 1.00 96.81 514 PRO A CA 1
ATOM 3933 C C . PRO A 1 514 ? -4.130 -22.910 -7.480 1.00 96.81 514 PRO A C 1
ATOM 3935 O O . PRO A 1 514 ? -4.611 -23.518 -6.523 1.00 96.81 514 PRO A O 1
ATOM 3938 N N . HIS A 1 515 ? -3.166 -22.002 -7.332 1.00 97.00 515 HIS A N 1
ATOM 3939 C CA . HIS A 1 515 ? -2.510 -21.693 -6.061 1.00 97.00 515 HIS A CA 1
ATOM 3940 C C . HIS A 1 515 ? -3.178 -20.558 -5.273 1.00 97.00 515 HIS A C 1
ATOM 3942 O O . HIS A 1 515 ? -2.824 -20.321 -4.121 1.00 97.00 515 HIS A O 1
ATOM 3948 N N . GLY A 1 516 ? -4.184 -19.901 -5.848 1.00 98.00 516 GLY A N 1
ATOM 3949 C CA . GLY A 1 516 ? -4.884 -18.787 -5.225 1.00 98.00 516 GLY A CA 1
ATOM 3950 C C . GLY A 1 516 ? -5.481 -17.848 -6.260 1.00 98.00 516 GLY A C 1
ATOM 3951 O O . GLY A 1 516 ? -5.168 -17.924 -7.446 1.00 98.00 516 GLY A O 1
ATOM 3952 N N . SER A 1 517 ? -6.361 -16.968 -5.799 1.00 98.56 517 SER A N 1
ATOM 3953 C CA . SER A 1 517 ? -6.898 -15.874 -6.602 1.00 98.56 517 SER A CA 1
ATOM 3954 C C . SER A 1 517 ? -6.807 -14.571 -5.823 1.00 98.56 517 SER A C 1
ATOM 3956 O O . SER A 1 517 ? -7.004 -14.569 -4.604 1.00 98.56 517 SER A O 1
ATOM 3958 N N . ILE A 1 518 ? -6.543 -13.476 -6.525 1.00 98.50 518 ILE A N 1
ATOM 3959 C CA . ILE A 1 518 ? -6.549 -12.124 -5.968 1.00 98.50 518 ILE A CA 1
ATOM 3960 C C . ILE A 1 518 ? -7.738 -11.390 -6.573 1.00 98.50 518 ILE A C 1
ATOM 3962 O O . ILE A 1 518 ? -7.854 -11.314 -7.793 1.00 98.50 518 ILE A O 1
ATOM 3966 N N . VAL A 1 519 ? -8.640 -10.914 -5.715 1.00 98.12 519 VAL A N 1
ATOM 3967 C CA . VAL A 1 519 ? -9.713 -9.995 -6.109 1.00 98.12 519 VAL A CA 1
ATOM 3968 C C . VAL A 1 519 ? -9.263 -8.592 -5.771 1.00 98.12 519 VAL A C 1
ATOM 3970 O O . VAL A 1 519 ? -8.893 -8.357 -4.621 1.00 98.12 519 VAL A O 1
ATOM 3973 N N . ASP A 1 520 ? -9.332 -7.667 -6.714 1.00 96.06 520 ASP A N 1
ATOM 3974 C CA . ASP A 1 520 ? -8.853 -6.313 -6.501 1.00 96.06 520 ASP A CA 1
ATOM 3975 C C . ASP A 1 520 ? -9.840 -5.235 -6.974 1.00 96.06 520 ASP A C 1
ATOM 3977 O O . ASP A 1 520 ? -10.712 -5.458 -7.821 1.00 96.06 520 ASP A O 1
ATOM 3981 N N . ARG A 1 521 ? -9.758 -4.063 -6.339 1.00 93.62 521 ARG A N 1
ATOM 3982 C CA . ARG A 1 521 ? -10.631 -2.917 -6.602 1.00 93.62 521 ARG A CA 1
ATOM 3983 C C . ARG A 1 521 ? -9.899 -1.619 -6.308 1.00 93.62 521 ARG A C 1
ATOM 3985 O O . ARG A 1 521 ? -9.460 -1.403 -5.179 1.00 93.62 521 ARG A O 1
ATOM 3992 N N . ILE A 1 522 ? -9.844 -0.730 -7.292 1.00 92.94 522 ILE A N 1
ATOM 3993 C CA . ILE A 1 522 ? -9.354 0.639 -7.119 1.00 92.94 522 ILE A CA 1
ATOM 3994 C C . ILE A 1 522 ? -10.552 1.560 -6.891 1.00 92.94 522 ILE A C 1
ATOM 3996 O O . ILE A 1 522 ? -11.555 1.487 -7.599 1.00 92.94 522 ILE A O 1
ATOM 4000 N N . THR A 1 523 ? -10.455 2.431 -5.892 1.00 90.94 523 THR A N 1
ATOM 4001 C CA . THR A 1 523 ? -11.486 3.420 -5.560 1.00 90.94 523 THR A CA 1
ATOM 4002 C C . THR A 1 523 ? -10.866 4.786 -5.319 1.00 90.94 523 THR A C 1
ATOM 4004 O O . THR A 1 523 ? -9.726 4.897 -4.862 1.00 90.94 523 THR A O 1
ATOM 4007 N N . LEU A 1 524 ? -11.630 5.838 -5.614 1.00 87.69 524 LEU A N 1
ATOM 4008 C CA . LEU A 1 524 ? -11.280 7.188 -5.191 1.00 87.69 524 LEU A CA 1
ATOM 4009 C C . LEU A 1 524 ? -11.464 7.287 -3.674 1.00 87.69 524 LEU A C 1
ATOM 4011 O O . LEU A 1 524 ? -12.549 6.994 -3.163 1.00 87.69 524 LEU A O 1
ATOM 4015 N N . ALA A 1 525 ? -10.421 7.691 -2.952 1.00 86.75 525 ALA A N 1
ATOM 4016 C CA . ALA A 1 525 ? -10.483 7.734 -1.499 1.00 86.75 525 ALA A CA 1
ATOM 4017 C C . ALA A 1 525 ? -11.389 8.877 -1.009 1.00 86.75 525 ALA A C 1
ATOM 4019 O O . ALA A 1 525 ? -11.530 9.915 -1.658 1.00 86.75 525 ALA A O 1
ATOM 4020 N N . THR A 1 526 ? -11.994 8.718 0.169 1.00 83.56 526 THR A N 1
ATOM 4021 C CA . THR A 1 526 ? -12.949 9.700 0.717 1.00 83.56 526 THR A CA 1
ATOM 4022 C C . THR A 1 526 ? -12.319 11.036 1.115 1.00 83.56 526 THR A C 1
ATOM 4024 O O . THR A 1 526 ? -13.029 12.023 1.264 1.00 83.56 526 THR A O 1
ATOM 4027 N N . ASP A 1 527 ? -11.006 11.065 1.319 1.00 86.69 527 ASP A N 1
ATOM 4028 C CA . ASP A 1 527 ? -10.196 12.251 1.617 1.00 86.69 527 ASP A CA 1
ATOM 4029 C C . ASP A 1 527 ? -9.574 12.887 0.363 1.00 86.69 527 ASP A C 1
ATOM 4031 O O . ASP A 1 527 ? -8.759 13.801 0.479 1.00 86.69 527 ASP A O 1
ATOM 4035 N N . THR A 1 528 ? -9.969 12.445 -0.835 1.00 87.31 528 THR A N 1
ATOM 4036 C CA . THR A 1 528 ? -9.548 13.092 -2.082 1.00 87.31 528 THR A CA 1
ATOM 4037 C C . THR A 1 528 ? -10.071 14.526 -2.139 1.00 87.31 528 THR A C 1
ATOM 4039 O O . THR A 1 528 ? -11.259 14.793 -1.938 1.00 87.31 528 THR A O 1
ATOM 4042 N N . SER A 1 529 ? -9.182 15.458 -2.475 1.00 88.00 529 SER A N 1
ATOM 4043 C CA . SER A 1 529 ? -9.537 16.844 -2.773 1.00 88.00 529 SER A CA 1
ATOM 4044 C C . SER A 1 529 ? -10.419 16.959 -4.029 1.00 88.00 529 SER A C 1
ATOM 4046 O O . SER A 1 529 ? -10.419 16.088 -4.899 1.00 88.00 529 SER A O 1
ATOM 4048 N N . ALA A 1 530 ? -11.149 18.069 -4.180 1.00 87.25 530 ALA A N 1
ATOM 4049 C CA . ALA A 1 530 ? -11.947 18.305 -5.388 1.00 87.25 530 ALA A CA 1
ATOM 4050 C C . ALA A 1 530 ? -11.080 18.378 -6.662 1.00 87.25 530 ALA A C 1
ATOM 4052 O O . ALA A 1 530 ? -11.489 17.877 -7.710 1.00 87.25 530 ALA A O 1
ATOM 4053 N N . GLY A 1 531 ? -9.878 18.964 -6.573 1.00 86.62 531 GLY A N 1
ATOM 4054 C CA . GLY A 1 531 ? -8.929 18.998 -7.688 1.00 86.62 531 GLY A CA 1
ATOM 4055 C C . GLY A 1 531 ? -8.386 17.609 -8.027 1.00 86.62 531 GLY A C 1
ATOM 4056 O O . GLY A 1 531 ? -8.335 17.241 -9.199 1.00 86.62 531 GLY A O 1
ATOM 4057 N N . GLY A 1 532 ? -8.069 16.800 -7.013 1.00 88.94 532 GLY A N 1
ATOM 4058 C CA . GLY A 1 532 ? -7.657 15.406 -7.190 1.00 88.94 532 GLY A CA 1
ATOM 4059 C C . GLY A 1 532 ? -8.738 14.534 -7.816 1.00 88.94 532 GLY A C 1
ATOM 4060 O O . GLY A 1 532 ? -8.468 13.750 -8.725 1.00 88.94 532 GLY A O 1
ATOM 4061 N N . ALA A 1 533 ? -9.990 14.715 -7.388 1.00 88.12 533 ALA A N 1
ATOM 4062 C CA . ALA A 1 533 ? -11.136 14.002 -7.941 1.00 88.12 533 ALA A CA 1
ATOM 4063 C C . ALA A 1 533 ? -11.336 14.318 -9.432 1.00 88.12 533 ALA A C 1
ATOM 4065 O O . ALA A 1 533 ? -11.580 13.410 -10.225 1.00 88.12 533 ALA A O 1
ATOM 4066 N N . ALA A 1 534 ? -11.181 15.586 -9.829 1.00 87.62 534 ALA A N 1
ATOM 4067 C CA . ALA A 1 534 ? -11.262 15.988 -11.231 1.00 87.62 534 ALA A CA 1
ATOM 4068 C C . ALA A 1 534 ? -10.155 15.346 -12.084 1.00 87.62 534 ALA A C 1
ATOM 4070 O O . ALA A 1 534 ? -10.424 14.901 -13.198 1.00 87.62 534 ALA A O 1
ATOM 4071 N N . GLN A 1 535 ? -8.932 15.248 -11.559 1.00 87.38 535 GLN A N 1
ATOM 4072 C CA . GLN A 1 535 ? -7.821 14.601 -12.265 1.00 87.38 535 GLN A CA 1
ATOM 4073 C C . GLN A 1 535 ? -7.956 13.079 -12.322 1.00 87.38 535 GLN A C 1
ATOM 4075 O O . GLN A 1 535 ? -7.606 12.464 -13.323 1.00 87.38 535 GLN A O 1
ATOM 4080 N N . SER A 1 536 ? -8.557 12.462 -11.307 1.00 88.12 536 SER A N 1
ATOM 4081 C CA . SER A 1 536 ? -8.810 11.015 -11.288 1.00 88.12 536 SER A CA 1
ATOM 4082 C C . SER A 1 536 ? -9.776 10.554 -12.390 1.00 88.12 536 SER A C 1
ATOM 4084 O O . SER A 1 536 ? -9.866 9.362 -12.678 1.00 88.12 536 SER A O 1
ATOM 4086 N N . ALA A 1 537 ? -10.489 11.478 -13.045 1.00 84.75 537 ALA A N 1
ATOM 4087 C CA . ALA A 1 537 ? -11.379 11.165 -14.160 1.00 84.75 537 ALA A CA 1
ATOM 4088 C C . ALA A 1 537 ? -10.646 10.567 -15.374 1.00 84.75 537 ALA A C 1
ATOM 4090 O O . ALA A 1 537 ? -11.260 9.818 -16.132 1.00 84.75 537 ALA A O 1
ATOM 4091 N N . VAL A 1 538 ? -9.350 10.861 -15.545 1.00 84.88 538 VAL A N 1
ATOM 4092 C CA . VAL A 1 538 ? -8.527 10.328 -16.648 1.00 84.88 538 VAL A CA 1
ATOM 4093 C C . VAL A 1 538 ? -7.731 9.080 -16.262 1.00 84.88 538 VAL A C 1
ATOM 4095 O O . VAL A 1 538 ? -6.894 8.624 -17.037 1.00 84.88 538 VAL A O 1
ATOM 4098 N N . ALA A 1 539 ? -7.997 8.522 -15.076 1.00 90.06 539 ALA A N 1
ATOM 4099 C CA . ALA A 1 539 ? -7.459 7.240 -14.652 1.00 90.06 539 ALA A CA 1
ATOM 4100 C C . ALA A 1 539 ? -8.145 6.106 -15.416 1.00 90.06 539 ALA A C 1
ATOM 4102 O O . ALA A 1 539 ? -9.329 5.824 -15.196 1.00 90.06 539 ALA A O 1
ATOM 4103 N N . VAL A 1 540 ? -7.407 5.445 -16.298 1.00 89.94 540 VAL A N 1
ATOM 4104 C CA . VAL A 1 540 ? -7.909 4.306 -17.066 1.00 89.94 540 VAL A CA 1
ATOM 4105 C C . VAL A 1 540 ? -7.431 3.001 -16.429 1.00 89.94 540 VAL A C 1
ATOM 4107 O O . VAL A 1 540 ? -6.326 2.956 -15.879 1.00 89.94 540 VAL A O 1
ATOM 4110 N N . PRO A 1 541 ? -8.265 1.948 -16.424 1.00 90.06 541 PRO A N 1
ATOM 4111 C CA . PRO A 1 541 ? -7.781 0.617 -16.099 1.00 90.06 541 PRO A CA 1
ATOM 4112 C C . PRO A 1 541 ? -6.781 0.175 -17.166 1.00 90.06 541 PRO A C 1
ATOM 4114 O O . PRO A 1 541 ? -6.894 0.553 -18.331 1.00 90.06 541 PRO A O 1
ATOM 4117 N N . TYR A 1 542 ? -5.825 -0.630 -16.738 1.00 88.12 542 TYR A N 1
ATOM 4118 C CA . TYR A 1 542 ? -4.764 -1.167 -17.573 1.00 88.12 542 TYR A CA 1
ATOM 4119 C C . TYR A 1 542 ? -4.753 -2.690 -17.451 1.00 88.12 542 TYR A C 1
ATOM 4121 O O . TYR A 1 542 ? -4.879 -3.198 -16.333 1.00 88.12 542 TYR A O 1
ATOM 4129 N N . TYR A 1 543 ? -4.613 -3.393 -18.576 1.00 92.88 543 TYR A N 1
ATOM 4130 C CA . TYR A 1 543 ? -4.368 -4.831 -18.645 1.00 92.88 543 TYR A CA 1
ATOM 4131 C C . TYR A 1 543 ? -3.397 -5.136 -19.792 1.00 92.88 543 TYR A C 1
ATOM 4133 O O . TYR A 1 543 ? -3.533 -4.587 -20.883 1.00 92.88 543 TYR A O 1
ATOM 4141 N N . ARG A 1 544 ? -2.433 -6.022 -19.550 1.00 92.88 544 ARG A N 1
ATOM 4142 C CA . ARG A 1 544 ? -1.485 -6.527 -20.544 1.00 92.88 544 ARG A CA 1
ATOM 4143 C C . ARG A 1 544 ? -1.110 -7.966 -20.195 1.00 92.88 544 ARG A C 1
ATOM 4145 O O . ARG A 1 544 ? -0.857 -8.274 -19.036 1.00 92.88 544 ARG A O 1
ATOM 4152 N N . ASP A 1 545 ? -1.067 -8.846 -21.181 1.00 93.81 545 ASP A N 1
ATOM 4153 C CA . ASP A 1 545 ? -0.583 -10.221 -21.032 1.00 93.81 545 ASP A CA 1
ATOM 4154 C C . ASP A 1 545 ? 0.342 -10.513 -22.207 1.00 93.81 545 ASP A C 1
ATOM 4156 O O . ASP A 1 545 ? -0.050 -11.101 -23.194 1.00 93.81 545 ASP A O 1
ATOM 4160 N N . ASP A 1 546 ? 1.566 -10.016 -22.158 1.00 91.56 546 ASP A N 1
ATOM 4161 C CA . ASP A 1 546 ? 2.521 -10.069 -23.251 1.00 91.56 546 ASP A CA 1
ATOM 4162 C C . ASP A 1 546 ? 3.865 -10.603 -22.763 1.00 91.56 546 ASP A C 1
ATOM 4164 O O . ASP A 1 546 ? 4.698 -9.883 -22.204 1.00 91.56 546 ASP A O 1
ATOM 4168 N N . ALA A 1 547 ? 4.103 -11.886 -23.026 1.00 91.94 547 ALA A N 1
ATOM 4169 C CA . ALA A 1 547 ? 5.337 -12.558 -22.636 1.00 91.94 547 ALA A CA 1
ATOM 4170 C C . ALA A 1 547 ? 6.585 -12.072 -23.404 1.00 91.94 547 ALA A C 1
ATOM 4172 O O . ALA A 1 547 ? 7.687 -12.552 -23.123 1.00 91.94 547 ALA A O 1
ATOM 4173 N N . CYS A 1 548 ? 6.421 -11.186 -24.392 1.00 87.44 548 CYS A N 1
ATOM 4174 C CA . CYS A 1 548 ? 7.498 -10.538 -25.135 1.00 87.44 548 CYS A CA 1
ATOM 4175 C C . CYS A 1 548 ? 7.683 -9.057 -24.765 1.00 87.44 548 CYS A C 1
ATOM 4177 O O . CYS A 1 548 ? 8.649 -8.446 -25.235 1.00 87.44 548 CYS A O 1
ATOM 4179 N N . PHE A 1 549 ? 6.774 -8.466 -23.982 1.00 89.44 549 PHE A N 1
ATOM 4180 C CA . PHE A 1 549 ? 6.855 -7.056 -23.624 1.00 89.44 549 PHE A CA 1
ATOM 4181 C C . PHE A 1 549 ? 7.884 -6.827 -22.521 1.00 89.44 549 PHE A C 1
ATOM 4183 O O . PHE A 1 549 ? 7.633 -7.089 -21.348 1.00 89.44 549 PHE A O 1
ATOM 4190 N N . ASP A 1 550 ? 9.050 -6.329 -22.922 1.00 87.12 550 ASP A N 1
ATOM 4191 C CA . ASP A 1 550 ? 10.137 -5.979 -22.017 1.00 87.12 550 ASP A CA 1
ATOM 4192 C C . ASP A 1 550 ? 9.860 -4.634 -21.352 1.00 87.12 550 ASP A C 1
ATOM 4194 O O . ASP A 1 550 ? 10.264 -3.577 -21.840 1.00 87.12 550 ASP A O 1
ATOM 4198 N N . ASP A 1 551 ? 9.195 -4.681 -20.206 1.00 87.06 551 ASP A N 1
ATOM 4199 C CA . ASP A 1 551 ? 8.871 -3.475 -19.453 1.00 87.06 551 ASP A CA 1
ATOM 4200 C C . ASP A 1 551 ? 10.051 -2.951 -18.625 1.00 87.06 551 ASP A C 1
ATOM 4202 O O . ASP A 1 551 ? 9.883 -2.002 -17.867 1.00 87.06 551 ASP A O 1
ATOM 4206 N N . GLY A 1 552 ? 11.241 -3.556 -18.742 1.00 88.50 552 GLY A N 1
ATOM 4207 C CA . GLY A 1 552 ? 12.496 -3.030 -18.216 1.00 88.50 552 GLY A CA 1
ATOM 4208 C C . GLY A 1 552 ? 12.918 -3.473 -16.816 1.00 88.50 552 GLY A C 1
ATOM 4209 O O . GLY A 1 552 ? 14.069 -3.200 -16.440 1.00 88.50 552 GLY A O 1
ATOM 4210 N N . THR A 1 553 ? 12.059 -4.163 -16.056 1.00 91.12 553 THR A N 1
ATOM 4211 C CA . THR A 1 553 ? 12.395 -4.784 -14.757 1.00 91.12 553 THR A CA 1
ATOM 4212 C C . THR A 1 553 ? 11.680 -6.123 -14.599 1.00 91.12 553 THR A C 1
ATOM 4214 O O . THR A 1 553 ? 10.682 -6.383 -15.251 1.00 91.12 553 THR A O 1
ATOM 4217 N N . GLY A 1 554 ? 12.169 -6.995 -13.720 1.00 91.75 554 GLY A N 1
ATOM 4218 C CA . GLY A 1 554 ? 11.509 -8.280 -13.487 1.00 91.75 554 GLY A CA 1
ATOM 4219 C C . GLY A 1 554 ? 12.447 -9.469 -13.492 1.00 91.75 554 GLY A C 1
ATOM 4220 O O . 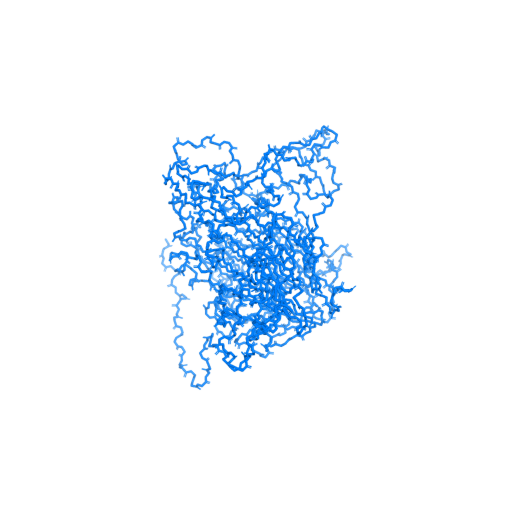GLY A 1 554 ? 13.612 -9.384 -13.895 1.00 91.75 554 GLY A O 1
ATOM 4221 N N . SER A 1 555 ? 11.921 -10.578 -13.000 1.00 92.69 555 SER A N 1
ATOM 4222 C CA . SER A 1 555 ? 12.602 -11.867 -12.861 1.00 92.69 555 SER A CA 1
ATOM 4223 C C . SER A 1 555 ? 11.912 -12.997 -13.625 1.00 92.69 555 SER A C 1
ATOM 4225 O O . SER A 1 555 ? 12.551 -14.020 -13.876 1.00 92.69 555 SER A O 1
ATOM 4227 N N . ASP A 1 556 ? 10.645 -12.820 -13.990 1.00 94.62 556 ASP A N 1
ATOM 4228 C CA . ASP A 1 556 ? 9.797 -13.832 -14.614 1.00 94.62 556 ASP A CA 1
ATOM 4229 C C . ASP A 1 556 ? 8.997 -13.186 -15.773 1.00 94.62 556 ASP A C 1
ATOM 4231 O O . ASP A 1 556 ? 8.669 -12.003 -15.665 1.00 94.62 556 ASP A O 1
ATOM 4235 N N . PRO A 1 557 ? 8.753 -13.874 -16.913 1.00 94.19 557 PRO A N 1
ATOM 4236 C CA . PRO A 1 557 ? 9.093 -15.269 -17.233 1.00 94.19 557 PRO A CA 1
ATOM 4237 C C . PRO A 1 557 ? 10.589 -15.571 -17.337 1.00 94.19 557 PRO A C 1
ATOM 4239 O O . PRO A 1 557 ? 11.028 -16.698 -17.111 1.00 94.19 557 PRO A O 1
ATOM 4242 N N . GLY A 1 558 ? 11.390 -14.569 -17.670 1.00 93.06 558 GLY A N 1
ATOM 4243 C CA . GLY A 1 558 ? 12.838 -14.638 -17.583 1.00 93.06 558 GLY A CA 1
ATOM 4244 C C . GLY A 1 558 ? 13.393 -13.374 -16.941 1.00 93.06 558 GLY A C 1
ATOM 4245 O O . GLY A 1 558 ? 12.762 -12.317 -17.008 1.00 93.06 558 GLY A O 1
ATOM 4246 N N . PRO A 1 559 ? 14.584 -13.446 -16.331 1.00 92.75 559 PRO A N 1
ATOM 4247 C CA . PRO A 1 559 ? 15.188 -12.289 -15.709 1.00 92.75 559 PRO A CA 1
ATOM 4248 C C . PRO A 1 559 ? 15.507 -11.211 -16.736 1.00 92.75 559 PRO A C 1
ATOM 4250 O O . PRO A 1 559 ? 16.068 -11.485 -17.805 1.00 92.75 559 PRO A O 1
ATOM 4253 N N . LYS A 1 560 ? 15.222 -9.965 -16.359 1.00 91.31 560 LYS A N 1
ATOM 4254 C CA . LYS A 1 560 ? 15.773 -8.804 -17.042 1.00 91.31 560 LYS A CA 1
ATOM 4255 C C . LYS A 1 560 ? 17.274 -8.738 -16.762 1.00 91.31 560 LYS A C 1
ATOM 4257 O O . LYS A 1 560 ? 17.689 -8.412 -15.650 1.00 91.31 560 LYS A O 1
ATOM 4262 N N . VAL A 1 561 ? 18.095 -9.071 -17.757 1.00 86.94 561 VAL A N 1
ATOM 4263 C CA . VAL A 1 561 ? 19.551 -9.197 -17.570 1.00 86.94 561 VAL A CA 1
ATOM 4264 C C . VAL A 1 561 ? 20.201 -7.823 -17.473 1.00 86.94 561 VAL A C 1
ATOM 4266 O O . VAL A 1 561 ? 20.993 -7.567 -16.567 1.00 86.94 561 VAL A O 1
ATOM 4269 N N . ASN A 1 562 ? 19.841 -6.930 -18.394 1.00 84.81 562 ASN A N 1
ATOM 4270 C CA . ASN A 1 562 ? 20.346 -5.565 -18.429 1.00 84.81 562 ASN A CA 1
ATOM 4271 C C . ASN A 1 562 ? 19.238 -4.616 -17.974 1.00 84.81 562 ASN A C 1
ATOM 4273 O O . ASN A 1 562 ? 18.557 -4.023 -18.809 1.00 84.81 562 ASN A O 1
ATOM 4277 N N . LEU A 1 563 ? 19.038 -4.500 -16.654 1.00 84.06 563 LEU A N 1
ATOM 4278 C CA . LEU A 1 563 ? 18.012 -3.628 -16.068 1.00 84.06 563 LEU A CA 1
ATOM 4279 C C . LEU A 1 563 ? 18.001 -2.256 -16.749 1.00 84.06 563 LEU A C 1
ATOM 4281 O O . LEU A 1 563 ? 19.050 -1.623 -16.892 1.00 84.06 563 LEU A O 1
ATOM 4285 N N . ARG A 1 564 ? 16.802 -1.800 -17.131 1.00 80.25 564 ARG A N 1
ATOM 4286 C CA . ARG A 1 564 ? 16.577 -0.468 -17.715 1.00 80.25 564 ARG A CA 1
ATOM 4287 C C . ARG A 1 564 ? 17.305 -0.197 -19.038 1.00 80.25 564 ARG A C 1
ATOM 4289 O O . ARG A 1 564 ? 17.538 0.958 -19.381 1.00 80.25 564 ARG A O 1
ATOM 4296 N N . SER A 1 565 ? 17.672 -1.239 -19.775 1.00 82.50 565 SER A N 1
ATOM 4297 C CA . SER A 1 565 ? 18.237 -1.123 -21.119 1.00 82.50 565 SER A CA 1
ATOM 4298 C C . SER A 1 565 ? 17.323 -1.774 -22.150 1.00 82.50 565 SER A C 1
ATOM 4300 O O . SER A 1 565 ? 16.751 -2.829 -21.876 1.00 82.50 565 SER A O 1
ATOM 4302 N N . GLY A 1 566 ? 17.233 -1.188 -23.346 1.00 79.00 566 GLY A N 1
ATOM 4303 C CA . GLY A 1 566 ? 16.626 -1.842 -24.511 1.00 79.00 566 GLY A CA 1
ATOM 4304 C C . GLY A 1 566 ? 17.503 -2.953 -25.116 1.00 79.00 566 GLY A C 1
ATOM 4305 O O . GLY A 1 566 ? 17.015 -3.772 -25.896 1.00 79.00 566 GLY A O 1
ATOM 4306 N N . ASP A 1 567 ? 18.783 -3.023 -24.728 1.00 83.44 567 ASP A N 1
ATOM 4307 C CA . ASP A 1 567 ? 19.773 -3.981 -25.236 1.00 83.44 567 ASP A CA 1
ATOM 4308 C C . ASP A 1 567 ? 19.734 -5.312 -24.467 1.00 83.44 567 ASP A C 1
ATOM 4310 O O . ASP A 1 567 ? 20.701 -5.721 -23.810 1.00 83.44 567 ASP A O 1
ATOM 4314 N N . GLU A 1 568 ? 18.598 -6.001 -24.521 1.00 85.25 568 GLU A N 1
ATOM 4315 C CA . GLU A 1 568 ? 18.441 -7.300 -23.870 1.00 85.25 568 GLU A CA 1
ATOM 4316 C C . GLU A 1 568 ? 19.200 -8.404 -24.645 1.00 85.25 568 GLU A C 1
ATOM 4318 O O . GLU A 1 568 ? 19.051 -8.522 -25.871 1.00 85.25 568 GLU A O 1
ATOM 4323 N N . PRO A 1 569 ? 20.016 -9.251 -23.977 1.00 89.38 569 PRO A N 1
ATOM 4324 C CA . PRO A 1 569 ? 20.735 -10.329 -24.651 1.00 89.38 569 PRO A CA 1
ATOM 4325 C C . PRO A 1 569 ? 19.775 -11.262 -25.385 1.00 89.38 569 PRO A C 1
ATOM 4327 O O . PRO A 1 569 ? 18.761 -11.664 -24.826 1.00 89.38 569 PRO A O 1
ATOM 4330 N N . ARG A 1 570 ? 20.112 -11.654 -26.620 1.00 90.38 570 ARG A N 1
ATOM 4331 C CA . ARG A 1 570 ? 19.293 -12.568 -27.446 1.00 90.38 570 ARG A CA 1
ATOM 4332 C C . ARG A 1 570 ? 19.569 -14.047 -27.205 1.00 90.38 570 ARG A C 1
ATOM 4334 O O . ARG A 1 570 ? 18.860 -14.898 -27.735 1.00 90.38 570 ARG A O 1
ATOM 4341 N N . THR A 1 571 ? 20.607 -14.356 -26.444 1.00 93.50 571 THR A N 1
ATOM 4342 C CA . THR A 1 571 ? 21.033 -15.719 -26.128 1.00 93.50 571 THR A CA 1
ATOM 4343 C C . THR A 1 571 ? 21.080 -15.899 -24.623 1.00 93.50 571 THR A C 1
ATOM 4345 O O . THR A 1 571 ? 21.531 -14.997 -23.915 1.00 93.50 571 THR A O 1
ATOM 4348 N N . ALA A 1 572 ? 20.635 -17.057 -24.154 1.00 93.56 572 ALA A N 1
ATOM 4349 C CA . ALA A 1 572 ? 20.747 -17.468 -22.765 1.00 93.56 572 ALA A CA 1
ATOM 4350 C C . ALA A 1 572 ? 22.204 -17.806 -22.411 1.00 93.56 572 ALA A C 1
ATOM 4352 O O . ALA A 1 572 ? 23.072 -17.915 -23.285 1.00 93.56 572 ALA A O 1
ATOM 4353 N N . SER A 1 573 ? 22.474 -18.003 -21.122 1.00 92.88 573 SER A N 1
ATOM 4354 C CA . SER A 1 573 ? 23.797 -18.365 -20.600 1.00 92.88 573 SER A CA 1
ATOM 4355 C C . SER A 1 573 ? 24.343 -19.687 -21.151 1.00 92.88 573 SER A C 1
ATOM 4357 O O . SER A 1 573 ? 25.560 -19.866 -21.208 1.00 92.88 573 SER A O 1
ATOM 4359 N N . ASP A 1 574 ? 23.474 -20.591 -21.610 1.00 93.31 574 ASP A N 1
ATOM 4360 C CA . ASP A 1 574 ? 23.846 -21.855 -22.256 1.00 93.31 574 ASP A CA 1
ATOM 4361 C C . ASP A 1 574 ? 24.105 -21.736 -23.775 1.00 93.31 574 ASP A C 1
ATOM 4363 O O . ASP A 1 574 ? 24.456 -22.721 -24.429 1.00 93.31 574 ASP A O 1
ATOM 4367 N N . GLY A 1 575 ? 23.962 -20.532 -24.340 1.00 94.38 575 GLY A N 1
ATOM 4368 C CA . GLY A 1 575 ? 24.166 -20.234 -25.758 1.00 94.38 575 GLY A CA 1
ATOM 4369 C C . GLY A 1 575 ? 22.949 -20.481 -26.652 1.00 94.38 575 GLY A C 1
ATOM 4370 O O . GLY A 1 575 ? 23.031 -20.235 -27.858 1.00 94.38 575 GLY A O 1
ATOM 4371 N N . THR A 1 576 ? 21.821 -20.944 -26.106 1.00 95.12 576 THR A N 1
ATOM 4372 C CA . THR A 1 576 ? 20.575 -21.087 -26.871 1.00 95.12 576 THR A CA 1
ATOM 4373 C C . THR A 1 576 ? 19.892 -19.731 -27.097 1.00 95.12 576 THR A C 1
ATOM 4375 O O . THR A 1 576 ? 20.079 -18.806 -26.302 1.00 95.12 576 THR A O 1
ATOM 4378 N N . PRO A 1 577 ? 19.112 -19.551 -28.181 1.00 93.88 577 PRO A N 1
ATOM 4379 C CA . PRO A 1 577 ? 18.329 -18.334 -28.372 1.00 93.88 577 PRO A CA 1
ATOM 4380 C C . PRO A 1 577 ? 17.276 -18.173 -27.276 1.00 93.88 577 PRO A C 1
ATOM 4382 O O . PRO A 1 577 ? 16.559 -19.125 -26.958 1.00 93.88 577 PRO A O 1
ATOM 4385 N N . ARG A 1 578 ? 17.140 -16.953 -26.754 1.00 92.06 578 ARG A N 1
ATOM 4386 C CA . ARG A 1 578 ? 16.016 -16.600 -25.885 1.00 92.06 578 ARG A CA 1
ATOM 4387 C C . ARG A 1 578 ? 14.735 -16.477 -26.697 1.00 92.06 578 ARG A C 1
ATOM 4389 O O . ARG A 1 578 ? 14.770 -16.154 -27.886 1.00 92.06 578 ARG A O 1
ATOM 4396 N N . ARG A 1 579 ? 13.602 -16.738 -26.052 1.00 91.75 579 ARG A N 1
ATOM 4397 C CA . ARG A 1 579 ? 12.264 -16.646 -26.653 1.00 91.75 579 ARG A CA 1
ATOM 4398 C C . ARG A 1 579 ? 11.238 -16.154 -25.641 1.00 91.75 579 ARG A C 1
ATOM 4400 O O . ARG A 1 579 ? 11.513 -16.147 -24.449 1.00 91.75 579 ARG A O 1
ATOM 4407 N N . CYS A 1 580 ? 10.057 -15.777 -26.098 1.00 92.00 580 CYS A N 1
ATOM 4408 C CA . CYS A 1 580 ? 8.952 -15.469 -25.196 1.00 92.00 580 CYS A CA 1
ATOM 4409 C C . CYS A 1 580 ? 8.366 -16.757 -24.610 1.00 92.00 580 CYS A C 1
ATOM 4411 O O . CYS A 1 580 ? 8.466 -17.835 -25.213 1.00 92.00 580 CYS A O 1
ATOM 4413 N N . TRP A 1 581 ? 7.801 -16.647 -23.415 1.00 94.69 581 TRP A N 1
ATOM 4414 C CA . TRP A 1 581 ? 7.148 -17.759 -22.735 1.00 94.69 581 TRP A CA 1
ATOM 4415 C C . TRP A 1 581 ? 5.788 -18.089 -23.366 1.00 94.69 581 TRP A C 1
ATOM 4417 O O . TRP A 1 581 ? 5.103 -17.209 -23.876 1.00 94.69 581 TRP A O 1
ATOM 4427 N N . ALA A 1 582 ? 5.387 -19.360 -23.308 1.00 93.75 582 ALA A N 1
ATOM 4428 C CA . ALA A 1 582 ? 4.024 -19.795 -23.599 1.00 93.75 582 ALA A CA 1
ATOM 4429 C C . ALA A 1 582 ? 3.572 -20.870 -22.591 1.00 93.75 582 ALA A C 1
ATOM 4431 O O . ALA A 1 582 ? 4.409 -21.614 -22.081 1.00 93.75 582 ALA A O 1
ATOM 4432 N N . PRO A 1 583 ? 2.262 -21.093 -22.368 1.00 94.31 583 PRO A N 1
ATOM 4433 C CA . PRO A 1 583 ? 1.786 -22.056 -21.367 1.00 94.31 583 PRO A CA 1
ATOM 4434 C C . PRO A 1 583 ? 2.310 -23.486 -21.529 1.00 94.31 583 PRO A C 1
ATOM 4436 O O . PRO A 1 583 ? 2.471 -24.206 -20.543 1.00 94.31 583 PRO A O 1
ATOM 4439 N N . ALA A 1 584 ? 2.590 -23.913 -22.766 1.00 94.62 584 ALA A N 1
ATOM 4440 C CA . ALA A 1 584 ? 3.154 -25.233 -23.058 1.00 94.62 584 ALA A CA 1
ATOM 4441 C C . ALA A 1 584 ? 4.548 -25.446 -22.438 1.00 94.62 584 ALA A C 1
ATOM 4443 O O . ALA A 1 584 ? 4.987 -26.587 -22.293 1.00 94.62 584 ALA A O 1
ATOM 4444 N N . ASP A 1 585 ? 5.222 -24.363 -22.058 1.00 94.19 585 ASP A N 1
ATOM 4445 C CA . ASP A 1 585 ? 6.529 -24.379 -21.420 1.00 94.19 585 ASP A CA 1
ATOM 4446 C C . ASP A 1 585 ? 6.482 -24.686 -19.915 1.00 94.19 585 ASP A C 1
ATOM 4448 O O . ASP A 1 585 ? 7.522 -25.002 -19.329 1.00 94.19 585 ASP A O 1
ATOM 4452 N N . GLY A 1 586 ? 5.295 -24.623 -19.298 1.00 93.25 586 GLY A N 1
ATOM 4453 C CA . GLY A 1 586 ? 5.117 -24.746 -17.851 1.00 93.25 586 GLY A CA 1
ATOM 4454 C C . GLY A 1 586 ? 5.608 -23.513 -17.088 1.00 93.25 586 GLY A C 1
ATOM 4455 O O . GLY A 1 586 ? 5.740 -22.434 -17.659 1.00 93.25 586 GLY A O 1
ATOM 4456 N N . ALA A 1 587 ? 5.864 -23.662 -15.787 1.00 92.69 587 ALA A N 1
ATOM 4457 C CA . ALA A 1 587 ? 6.450 -22.587 -14.988 1.00 92.69 587 ALA A CA 1
ATOM 4458 C C . ALA A 1 587 ? 7.894 -22.300 -15.465 1.00 92.69 587 ALA A C 1
ATOM 4460 O O . ALA A 1 587 ? 8.671 -23.248 -15.628 1.00 92.69 587 ALA A O 1
ATOM 4461 N N . PRO A 1 588 ? 8.272 -21.032 -15.705 1.00 93.12 588 PRO A N 1
ATOM 4462 C CA . PRO A 1 588 ? 9.622 -20.685 -16.153 1.00 93.12 588 PRO A CA 1
ATOM 4463 C C . PRO A 1 588 ? 10.712 -20.929 -15.107 1.00 93.12 588 PRO A C 1
ATOM 4465 O O . PRO A 1 588 ? 11.856 -21.203 -15.478 1.00 93.12 588 PRO A O 1
ATOM 4468 N N . ASP A 1 589 ? 10.345 -20.824 -13.824 1.00 87.38 589 ASP A N 1
ATOM 4469 C CA . ASP A 1 589 ? 11.186 -21.038 -12.640 1.00 87.38 589 ASP A CA 1
ATOM 4470 C C . ASP A 1 589 ? 12.547 -20.302 -12.720 1.00 87.38 589 ASP A C 1
ATOM 4472 O O . ASP A 1 589 ? 13.598 -20.852 -12.384 1.00 87.38 589 ASP A O 1
ATOM 4476 N N . GLY A 1 590 ? 12.523 -19.042 -13.181 1.00 86.31 590 GLY A N 1
ATOM 4477 C CA . GLY A 1 590 ? 13.689 -18.148 -13.243 1.00 86.31 590 GLY A CA 1
ATOM 4478 C C . GLY A 1 590 ? 14.686 -18.444 -14.370 1.00 86.31 590 GLY A C 1
ATOM 4479 O O . GLY A 1 590 ? 15.836 -18.008 -14.312 1.00 86.31 590 GLY A O 1
ATOM 4480 N N . SER A 1 591 ? 14.286 -19.213 -15.386 1.00 92.44 591 SER A N 1
ATOM 4481 C CA . SER A 1 591 ? 15.156 -19.552 -16.513 1.00 92.44 591 SER A CA 1
ATOM 4482 C C . SER A 1 591 ? 15.446 -18.347 -17.418 1.00 92.44 591 SER A C 1
ATOM 4484 O O . SER A 1 591 ? 14.541 -17.716 -17.957 1.00 92.44 591 SER A O 1
ATOM 4486 N N . ASP A 1 592 ? 16.726 -18.104 -17.699 1.00 93.44 592 ASP A N 1
ATOM 4487 C CA . ASP A 1 592 ? 17.198 -17.070 -18.630 1.00 93.44 592 ASP A CA 1
ATOM 4488 C C . ASP A 1 592 ? 16.978 -17.405 -20.114 1.00 93.44 592 ASP A C 1
ATOM 4490 O O . ASP A 1 592 ? 17.265 -16.575 -20.974 1.00 93.44 592 ASP A O 1
ATOM 4494 N N . ARG A 1 593 ? 16.414 -18.580 -20.435 1.00 94.06 593 ARG A N 1
ATOM 4495 C CA . ARG A 1 593 ? 15.954 -18.927 -21.793 1.00 94.06 593 ARG A CA 1
ATOM 4496 C C . ARG A 1 593 ? 14.766 -18.086 -22.253 1.00 94.06 593 ARG A C 1
ATOM 4498 O O . ARG A 1 593 ? 14.483 -18.051 -23.450 1.00 94.06 593 ARG A O 1
ATOM 4505 N N . TYR A 1 594 ? 14.062 -17.448 -21.319 1.00 94.00 594 TYR A N 1
ATOM 4506 C CA . TYR A 1 594 ? 12.956 -16.554 -21.628 1.00 94.00 594 TYR A CA 1
ATOM 4507 C C . TYR A 1 594 ? 13.384 -15.097 -21.566 1.00 94.00 594 TYR A C 1
ATOM 4509 O O . TYR A 1 594 ? 14.278 -14.745 -20.794 1.00 94.00 594 TYR A O 1
ATOM 4517 N N . PHE A 1 595 ? 12.769 -14.256 -22.392 1.00 91.75 595 PHE A N 1
ATOM 4518 C CA . PHE A 1 595 ? 12.783 -12.812 -22.165 1.00 91.75 595 PHE A CA 1
ATOM 4519 C C . PHE A 1 595 ? 11.946 -12.466 -20.925 1.00 91.75 595 PHE A C 1
ATOM 4521 O O . PHE A 1 595 ? 11.115 -13.268 -20.490 1.00 91.75 595 PHE A O 1
ATOM 4528 N N . GLN A 1 596 ? 12.189 -11.287 -20.353 1.00 91.62 596 GLN A N 1
ATOM 4529 C CA . GLN A 1 596 ? 11.213 -10.688 -19.446 1.00 91.62 596 GLN A CA 1
ATOM 4530 C C . GLN A 1 596 ? 9.937 -10.369 -20.251 1.00 91.62 596 GLN A C 1
ATOM 4532 O O . GLN A 1 596 ? 10.009 -10.174 -21.467 1.00 91.62 596 GLN A O 1
ATOM 4537 N N . GLY A 1 597 ? 8.787 -10.408 -19.584 1.00 91.44 597 GLY A N 1
ATOM 4538 C CA . GLY A 1 597 ? 7.479 -10.155 -20.172 1.00 91.44 597 GLY A CA 1
ATOM 4539 C C . GLY A 1 597 ? 6.490 -9.690 -19.109 1.00 91.44 597 GLY A C 1
ATOM 4540 O O . GLY A 1 597 ? 6.678 -9.972 -17.928 1.00 91.44 597 GLY A O 1
ATOM 4541 N N . SER A 1 598 ? 5.426 -9.023 -19.532 1.00 93.44 598 SER A N 1
ATOM 4542 C CA . SER A 1 598 ? 4.298 -8.639 -18.682 1.00 93.44 598 SER A CA 1
ATOM 4543 C C . SER A 1 598 ? 3.260 -9.755 -18.678 1.00 93.44 598 SER A C 1
ATOM 4545 O O . SER A 1 598 ? 2.695 -10.045 -19.724 1.00 93.44 598 SER A O 1
ATOM 4547 N N . ILE A 1 599 ? 2.978 -10.397 -17.545 1.00 96.06 599 ILE A N 1
ATOM 4548 C CA . ILE A 1 599 ? 2.004 -11.500 -17.483 1.00 96.06 599 ILE A CA 1
ATOM 4549 C C . ILE A 1 599 ? 0.809 -11.093 -16.635 1.00 96.06 599 ILE A C 1
ATOM 4551 O O . ILE A 1 599 ? 0.945 -10.800 -15.444 1.00 96.06 599 ILE A O 1
ATOM 4555 N N . ALA A 1 600 ? -0.380 -11.106 -17.245 1.00 96.06 600 ALA A N 1
ATOM 4556 C CA . ALA A 1 600 ? -1.621 -10.597 -16.654 1.00 96.06 600 ALA A CA 1
ATOM 4557 C C . ALA A 1 600 ? -1.430 -9.283 -15.869 1.00 96.06 600 ALA A C 1
ATOM 4559 O O . ALA A 1 600 ? -2.055 -9.076 -14.820 1.00 96.06 600 ALA A O 1
ATOM 4560 N N . THR A 1 601 ? -0.531 -8.423 -16.343 1.00 95.62 601 THR A N 1
ATOM 4561 C CA . THR A 1 601 ? -0.165 -7.185 -15.685 1.00 95.62 601 THR A CA 1
ATOM 4562 C C . THR A 1 601 ? -1.355 -6.248 -15.721 1.00 95.62 601 THR A C 1
ATOM 4564 O O . THR A 1 601 ? -1.899 -5.971 -16.786 1.00 95.62 601 THR A O 1
ATOM 4567 N N . HIS A 1 602 ? -1.798 -5.763 -14.566 1.00 94.38 602 HIS A N 1
ATOM 4568 C CA . HIS A 1 602 ? -2.960 -4.881 -14.520 1.00 94.38 602 HIS A CA 1
ATOM 4569 C C . HIS A 1 602 ? -2.921 -3.902 -13.360 1.00 94.38 602 HIS A C 1
ATOM 4571 O O . HIS A 1 602 ? -2.228 -4.099 -12.359 1.00 94.38 602 HIS A O 1
ATOM 4577 N N . GLY A 1 603 ? -3.695 -2.830 -13.504 1.00 93.56 603 GLY A N 1
ATOM 4578 C CA . GLY A 1 603 ? -3.803 -1.784 -12.501 1.00 93.56 603 GLY A CA 1
ATOM 4579 C C . GLY A 1 603 ? -4.407 -0.507 -13.062 1.00 93.56 603 GLY A C 1
ATOM 4580 O O . GLY A 1 603 ? -5.444 -0.534 -13.728 1.00 93.56 603 GLY A O 1
ATOM 4581 N N . VAL A 1 604 ? -3.762 0.620 -12.770 1.00 92.25 604 VAL A N 1
ATOM 4582 C CA . VAL A 1 604 ? -4.203 1.951 -13.196 1.00 92.25 604 VAL A CA 1
ATOM 4583 C C . VAL A 1 604 ? -3.115 2.666 -13.982 1.00 92.25 604 VAL A C 1
ATOM 4585 O O . VAL A 1 604 ? -1.956 2.687 -13.569 1.00 92.25 604 VAL A O 1
ATOM 4588 N N . HIS A 1 605 ? -3.530 3.313 -15.069 1.00 90.81 605 HIS A N 1
ATOM 4589 C CA . HIS A 1 605 ? -2.730 4.262 -15.828 1.00 90.81 605 HIS A CA 1
ATOM 4590 C C . HIS A 1 605 ? -3.384 5.653 -15.765 1.00 90.81 605 HIS A C 1
ATOM 4592 O O . HIS A 1 605 ? -4.548 5.848 -16.123 1.00 90.81 605 HIS A O 1
ATOM 4598 N N . LEU A 1 606 ? -2.635 6.642 -15.284 1.00 90.00 606 LEU A N 1
ATOM 4599 C CA . LEU A 1 606 ? -2.974 8.057 -15.385 1.00 90.00 606 LEU A CA 1
ATOM 4600 C C . LEU A 1 606 ? -2.377 8.611 -16.678 1.00 90.00 606 LEU A C 1
ATOM 4602 O O . LEU A 1 606 ? -1.178 8.843 -16.727 1.00 90.00 606 LEU A O 1
ATOM 4606 N N . LEU A 1 607 ? -3.205 8.872 -17.693 1.00 84.00 607 LEU A N 1
ATOM 4607 C CA . LEU A 1 607 ? -2.745 9.311 -19.024 1.00 84.00 607 LEU A CA 1
ATOM 4608 C C . LEU A 1 607 ? -1.968 10.640 -19.022 1.00 84.00 607 LEU A C 1
ATOM 4610 O O . LEU A 1 607 ? -1.199 10.917 -19.942 1.00 84.00 607 LEU A O 1
ATOM 4614 N N . PHE A 1 608 ? -2.239 11.496 -18.040 1.00 84.88 608 PHE A N 1
ATOM 4615 C CA . PHE A 1 608 ? -1.519 12.735 -17.759 1.00 84.88 608 PHE A CA 1
ATOM 4616 C C . PHE A 1 608 ? -1.807 13.175 -16.324 1.00 84.88 608 PHE A C 1
ATOM 4618 O O . PHE A 1 608 ? -2.792 12.749 -15.716 1.00 84.88 608 PHE A O 1
ATOM 4625 N N . VAL A 1 609 ? -0.997 14.103 -15.821 1.00 85.62 609 VAL A N 1
ATOM 4626 C CA . VAL A 1 609 ? -1.263 14.812 -14.565 1.00 85.62 609 VAL A CA 1
ATOM 4627 C C . VAL A 1 609 ? -1.169 16.301 -14.854 1.00 85.62 609 VAL A C 1
ATOM 4629 O O . VAL A 1 609 ? -0.161 16.768 -15.374 1.00 85.62 609 VAL A O 1
ATOM 4632 N N . ALA A 1 610 ? -2.231 17.056 -14.574 1.00 82.75 610 ALA A N 1
ATOM 4633 C CA . ALA A 1 610 ? -2.203 18.496 -14.813 1.00 82.75 610 ALA A CA 1
ATOM 4634 C C . ALA A 1 610 ? -1.319 19.188 -13.775 1.00 82.75 610 ALA A C 1
ATOM 4636 O O . ALA A 1 610 ? -0.492 20.006 -14.156 1.00 82.75 610 ALA A O 1
ATOM 4637 N N . ASP A 1 611 ? -1.519 18.845 -12.501 1.00 79.88 611 ASP A N 1
ATOM 4638 C CA . ASP A 1 611 ? -0.685 19.191 -11.348 1.00 79.88 611 ASP A CA 1
ATOM 4639 C C . ASP A 1 611 ? -1.289 18.532 -10.095 1.00 79.88 611 ASP A C 1
ATOM 4641 O O . ASP A 1 611 ? -2.500 18.625 -9.899 1.00 79.88 611 ASP A O 1
ATOM 4645 N N . SER A 1 612 ? -0.498 17.895 -9.233 1.00 75.62 612 SER A N 1
ATOM 4646 C CA . SER A 1 612 ? -0.998 17.217 -8.021 1.00 75.62 612 SER A CA 1
ATOM 4647 C C . SER A 1 612 ? -0.201 17.537 -6.750 1.00 75.62 612 SER A C 1
ATOM 4649 O O . SER A 1 612 ? -0.381 16.878 -5.729 1.00 75.62 612 SER A O 1
ATOM 4651 N N . ASP A 1 613 ? 0.669 18.548 -6.790 1.00 76.00 613 ASP A N 1
ATOM 4652 C CA . ASP A 1 613 ? 1.658 18.863 -5.745 1.00 76.00 613 ASP A CA 1
ATOM 4653 C C . ASP A 1 613 ? 1.171 19.824 -4.635 1.00 76.00 613 ASP A C 1
ATOM 4655 O O . ASP A 1 613 ? 1.955 20.386 -3.873 1.00 76.00 613 ASP A O 1
ATOM 4659 N N . ASN A 1 614 ? -0.139 20.050 -4.550 1.00 78.56 614 ASN A N 1
ATOM 4660 C CA . ASN A 1 614 ? -0.805 20.995 -3.655 1.00 78.56 614 ASN A CA 1
ATOM 4661 C C . ASN A 1 614 ? -0.429 22.479 -3.817 1.00 78.56 614 ASN A C 1
ATOM 4663 O O . ASN A 1 614 ? -0.854 23.312 -3.005 1.00 78.56 614 ASN A O 1
ATOM 4667 N N . ALA A 1 615 ? 0.331 22.842 -4.854 1.00 76.50 615 ALA A N 1
ATOM 4668 C CA . ALA A 1 615 ? 0.739 24.204 -5.185 1.00 76.50 615 ALA A CA 1
ATOM 4669 C C . ALA A 1 615 ? 1.323 24.985 -3.989 1.00 76.50 615 ALA A C 1
ATOM 4671 O O . ALA A 1 615 ? 1.111 26.196 -3.859 1.00 76.50 615 ALA A O 1
ATOM 4672 N N . ARG A 1 616 ? 2.021 24.291 -3.073 1.00 78.94 616 ARG A N 1
ATOM 4673 C CA . ARG A 1 616 ? 2.589 24.845 -1.822 1.00 78.94 616 ARG A CA 1
ATOM 4674 C C . ARG A 1 616 ? 1.576 25.528 -0.896 1.00 78.94 616 ARG A C 1
ATOM 4676 O O . ARG A 1 616 ? 1.958 26.312 -0.023 1.00 78.94 616 ARG A O 1
ATOM 4683 N N . LEU A 1 617 ? 0.288 25.229 -1.050 1.00 81.31 617 LEU A N 1
ATOM 4684 C CA . LEU A 1 617 ? -0.756 25.686 -0.131 1.00 81.31 617 LEU A CA 1
ATOM 4685 C C . LEU A 1 617 ? -0.737 24.918 1.194 1.00 81.31 617 LEU A C 1
ATOM 4687 O O . LEU A 1 617 ? -1.465 25.289 2.112 1.00 81.31 617 LEU A O 1
ATOM 4691 N N . GLN A 1 618 ? 0.093 23.869 1.286 1.00 82.69 618 GLN A N 1
ATOM 4692 C CA . GLN A 1 618 ? 0.293 23.019 2.465 1.00 82.69 618 GLN A CA 1
ATOM 4693 C C . GLN A 1 618 ? -0.978 22.300 2.924 1.00 82.69 618 GLN A C 1
ATOM 4695 O O . GLN A 1 618 ? -1.036 21.740 4.013 1.00 82.69 618 GLN A O 1
ATOM 4700 N N . LEU A 1 619 ? -2.014 22.310 2.091 1.00 84.81 619 LEU A N 1
ATOM 4701 C CA . LEU A 1 619 ? -3.286 21.645 2.296 1.00 84.81 619 LEU A CA 1
ATOM 4702 C C . LEU A 1 619 ? -3.586 20.818 1.044 1.00 84.81 619 LEU A C 1
ATOM 4704 O O . LEU A 1 619 ? -3.279 21.286 -0.053 1.00 84.81 619 LEU A O 1
ATOM 4708 N N . PRO A 1 620 ? -4.239 19.651 1.175 1.00 84.25 620 PRO A N 1
ATOM 4709 C CA . PRO A 1 620 ? -4.665 18.875 0.017 1.00 84.25 620 PRO A CA 1
ATOM 4710 C C . PRO A 1 620 ? -5.616 19.690 -0.873 1.00 84.25 620 PRO A C 1
ATOM 4712 O O . PRO A 1 620 ? -6.719 20.036 -0.439 1.00 84.25 620 PRO A O 1
ATOM 4715 N N . VAL A 1 621 ? -5.209 20.001 -2.108 1.00 86.44 621 VAL A N 1
ATOM 4716 C CA . VAL A 1 621 ? -6.021 20.793 -3.061 1.00 86.44 621 VAL A CA 1
ATOM 4717 C C . VAL A 1 621 ? -6.218 20.117 -4.414 1.00 86.44 621 VAL A C 1
ATOM 4719 O O . VAL A 1 621 ? -7.329 20.157 -4.950 1.00 86.44 621 VAL A O 1
ATOM 4722 N N . ASN A 1 622 ? -5.174 19.493 -4.955 1.00 86.88 622 ASN A N 1
ATOM 4723 C CA . ASN A 1 622 ? -5.166 18.837 -6.265 1.00 86.88 622 ASN A CA 1
ATOM 4724 C C . ASN A 1 622 ? -4.560 17.425 -6.227 1.00 86.88 622 ASN A C 1
ATOM 4726 O O . ASN A 1 622 ? -4.644 16.716 -7.225 1.00 86.88 622 ASN A O 1
ATOM 4730 N N . GLU A 1 623 ? -4.019 16.998 -5.087 1.00 88.50 623 GLU A N 1
ATOM 4731 C CA . GLU A 1 623 ? -3.523 15.644 -4.862 1.00 88.50 623 GLU A CA 1
ATOM 4732 C C . GLU A 1 623 ? -4.554 14.564 -5.237 1.00 88.50 623 GLU A C 1
ATOM 4734 O O . GLU A 1 623 ? -5.710 14.614 -4.796 1.00 88.50 623 GLU A O 1
ATOM 4739 N N . ILE A 1 624 ? -4.105 13.567 -6.005 1.00 90.19 624 ILE A N 1
ATOM 4740 C CA . ILE A 1 624 ? -4.886 12.382 -6.374 1.00 90.19 624 ILE A CA 1
ATOM 4741 C C . ILE A 1 624 ? -4.727 11.338 -5.268 1.00 90.19 624 ILE A C 1
ATOM 4743 O O . ILE A 1 624 ? -3.609 10.915 -4.969 1.00 90.19 624 ILE A O 1
ATOM 4747 N N . VAL A 1 625 ? -5.846 10.904 -4.679 1.00 92.62 625 VAL A N 1
ATOM 4748 C CA . VAL A 1 625 ? -5.843 9.899 -3.610 1.00 92.62 625 VAL A CA 1
ATOM 4749 C C . VAL A 1 625 ? -6.685 8.695 -4.009 1.00 92.62 625 VAL A C 1
ATOM 4751 O O . VAL A 1 625 ? -7.893 8.803 -4.216 1.00 92.62 625 VAL A O 1
ATOM 4754 N N . ASN A 1 626 ? -6.066 7.522 -4.076 1.00 92.88 626 ASN A N 1
ATOM 4755 C CA . ASN A 1 626 ? -6.771 6.275 -4.359 1.00 92.88 626 ASN A CA 1
ATOM 4756 C C . ASN A 1 626 ? -6.527 5.239 -3.264 1.00 92.88 626 ASN A C 1
ATOM 4758 O O . ASN A 1 626 ? -5.480 5.232 -2.624 1.00 92.88 626 ASN A O 1
ATOM 4762 N N . GLU A 1 627 ? -7.485 4.334 -3.094 1.00 94.50 627 GLU A N 1
ATOM 4763 C CA . GLU A 1 627 ? -7.329 3.111 -2.309 1.00 94.50 627 GLU A CA 1
ATOM 4764 C C . GLU A 1 627 ? -7.515 1.904 -3.232 1.00 94.50 627 GLU A C 1
ATOM 4766 O O . GLU A 1 627 ? -8.546 1.772 -3.893 1.00 94.50 627 GLU A O 1
ATOM 4771 N N . TRP A 1 628 ? -6.502 1.041 -3.287 1.00 95.31 628 TRP A N 1
ATOM 4772 C CA . TRP A 1 628 ? -6.521 -0.250 -3.962 1.00 95.31 628 TRP A CA 1
ATOM 4773 C C . TRP A 1 628 ? -6.675 -1.355 -2.919 1.00 95.31 628 TRP A C 1
ATOM 4775 O O . TRP A 1 628 ? -5.766 -1.631 -2.133 1.00 95.31 628 TRP A O 1
ATOM 4785 N N . GLN A 1 629 ? -7.855 -1.960 -2.881 1.00 95.75 629 GLN A N 1
ATOM 4786 C CA . GLN A 1 629 ? -8.155 -3.110 -2.040 1.00 95.75 629 GLN A CA 1
ATOM 4787 C C . GLN A 1 629 ? -7.791 -4.390 -2.791 1.00 95.75 629 GLN A C 1
ATOM 4789 O O . GLN A 1 629 ? -8.153 -4.530 -3.955 1.00 95.75 629 GLN A O 1
ATOM 4794 N N . MET A 1 630 ? -7.138 -5.332 -2.114 1.00 97.31 630 MET A N 1
ATOM 4795 C CA . MET A 1 630 ? -6.851 -6.673 -2.617 1.00 97.31 630 MET A CA 1
ATOM 4796 C C . MET A 1 630 ? -7.263 -7.721 -1.586 1.00 97.31 630 MET A C 1
ATOM 4798 O O . MET A 1 630 ? -6.842 -7.660 -0.431 1.00 97.31 630 MET A O 1
ATOM 4802 N N . VAL A 1 631 ? -8.057 -8.705 -2.001 1.00 98.19 631 VAL A N 1
ATOM 4803 C CA . VAL A 1 631 ? -8.498 -9.834 -1.177 1.00 98.19 631 VAL A CA 1
ATOM 4804 C C . VAL A 1 631 ? -7.876 -11.121 -1.704 1.00 98.19 631 VAL A C 1
ATOM 4806 O O . VAL A 1 631 ? -8.075 -11.498 -2.860 1.00 98.19 631 VAL A O 1
ATOM 4809 N N . MET A 1 632 ? -7.153 -11.825 -0.835 1.00 98.25 632 MET A N 1
ATOM 4810 C CA . MET A 1 632 ? -6.462 -13.067 -1.170 1.00 98.25 632 MET A CA 1
ATOM 4811 C C . MET A 1 632 ? -7.357 -14.262 -0.856 1.00 98.25 632 MET A C 1
ATOM 4813 O O . MET A 1 632 ? -7.678 -14.535 0.304 1.00 98.25 632 MET A O 1
ATOM 4817 N N . LEU A 1 633 ? -7.740 -15.015 -1.885 1.00 98.25 633 LEU A N 1
ATOM 4818 C CA . LEU A 1 633 ? -8.640 -16.159 -1.771 1.00 98.25 633 LEU A CA 1
ATOM 4819 C C . LEU A 1 633 ? -7.914 -17.468 -2.107 1.00 98.25 633 LEU A C 1
ATOM 4821 O O . LEU A 1 633 ? -7.161 -17.526 -3.079 1.00 98.25 633 LEU A O 1
ATOM 4825 N N . PRO A 1 634 ? -8.151 -18.557 -1.352 1.00 97.31 634 PRO A N 1
ATOM 4826 C CA . PRO A 1 634 ? -7.547 -19.845 -1.662 1.00 97.31 634 PRO A CA 1
ATOM 4827 C C . PRO A 1 634 ? -8.160 -20.451 -2.926 1.00 97.31 634 PRO A C 1
ATOM 4829 O O . PRO A 1 634 ? -9.387 -20.415 -3.104 1.00 97.31 634 PRO A O 1
ATOM 4832 N N . GLY A 1 635 ? -7.300 -21.085 -3.725 1.00 96.75 635 GLY A N 1
ATOM 4833 C CA . GLY A 1 635 ? -7.653 -21.770 -4.965 1.00 96.75 635 GLY A CA 1
ATOM 4834 C C . GLY A 1 635 ? -8.157 -20.840 -6.068 1.00 96.75 635 GLY A C 1
ATOM 4835 O O . GLY A 1 635 ? -8.240 -19.621 -5.907 1.00 96.75 635 GLY A O 1
ATOM 4836 N N . GLN A 1 636 ? -8.523 -21.448 -7.191 1.00 97.56 636 GLN A N 1
ATOM 4837 C CA . GLN A 1 636 ? -9.022 -20.734 -8.358 1.00 97.56 636 GLN A CA 1
ATOM 4838 C C . GLN A 1 636 ? -10.462 -20.256 -8.142 1.00 97.56 636 GLN A C 1
ATOM 4840 O O . GLN A 1 636 ? -11.325 -21.012 -7.683 1.00 97.56 636 GLN A O 1
ATOM 4845 N N . ARG A 1 637 ? -10.718 -18.992 -8.477 1.00 97.62 637 ARG A N 1
ATOM 4846 C CA . ARG A 1 637 ? -12.023 -18.331 -8.397 1.00 97.62 637 ARG A CA 1
ATOM 4847 C C . ARG A 1 637 ? -12.456 -17.823 -9.768 1.00 97.62 637 ARG A C 1
ATOM 4849 O O . ARG A 1 637 ? -11.655 -17.739 -10.695 1.00 97.62 637 ARG A O 1
ATOM 4856 N N . ASP A 1 638 ? -13.744 -17.535 -9.883 1.00 96.12 638 ASP A N 1
ATOM 4857 C CA . ASP A 1 638 ? -14.362 -16.958 -11.072 1.00 96.12 638 ASP A CA 1
ATOM 4858 C C . ASP A 1 638 ? -14.827 -15.517 -10.801 1.00 96.12 638 ASP A C 1
ATOM 4860 O O . ASP A 1 638 ? -14.660 -14.977 -9.701 1.00 96.12 638 ASP A O 1
ATOM 4864 N N . ALA A 1 639 ? -15.464 -14.909 -11.800 1.00 94.56 639 ALA A N 1
ATOM 4865 C CA . ALA A 1 639 ? -16.053 -13.576 -11.724 1.00 94.56 639 ALA A CA 1
ATOM 4866 C C . ALA A 1 639 ? -17.004 -13.354 -10.527 1.00 94.56 639 ALA A C 1
ATOM 4868 O O . ALA A 1 639 ? -17.153 -12.221 -10.069 1.00 94.56 639 ALA A O 1
ATOM 4869 N N . ARG A 1 640 ? -17.632 -14.400 -9.960 1.00 93.00 640 ARG A N 1
ATOM 4870 C CA . ARG A 1 640 ? -18.512 -14.229 -8.788 1.00 93.00 640 ARG A CA 1
ATOM 4871 C C . ARG A 1 640 ? -17.738 -13.775 -7.558 1.00 93.00 640 ARG A C 1
ATOM 4873 O O . ARG A 1 640 ? -18.309 -13.095 -6.709 1.00 93.00 640 ARG A O 1
ATOM 4880 N N . ALA A 1 641 ? -16.458 -14.137 -7.448 1.00 95.25 641 ALA A N 1
ATOM 4881 C CA . ALA A 1 641 ? -15.603 -13.630 -6.381 1.00 95.25 641 ALA A CA 1
ATOM 4882 C C . ALA A 1 641 ? -15.370 -12.120 -6.520 1.00 95.25 641 ALA A C 1
ATOM 4884 O O . ALA A 1 641 ? -15.395 -11.419 -5.513 1.00 95.25 641 ALA A O 1
ATOM 4885 N N . GLY A 1 642 ? -15.235 -11.619 -7.748 1.00 94.00 642 GLY A N 1
ATOM 4886 C CA . GLY A 1 642 ? -15.161 -10.191 -8.045 1.00 94.00 642 GLY A CA 1
ATOM 4887 C C . GLY A 1 642 ? -16.399 -9.431 -7.579 1.00 94.00 642 GLY A C 1
ATOM 4888 O O . GLY A 1 642 ? -16.301 -8.473 -6.818 1.00 94.00 642 GLY A O 1
ATOM 4889 N N . GLU A 1 643 ? -17.582 -9.933 -7.929 1.00 90.19 643 GLU A N 1
ATOM 4890 C CA . GLU A 1 643 ? -18.855 -9.347 -7.488 1.00 90.19 643 GLU A CA 1
ATOM 4891 C C . GLU A 1 643 ? -19.052 -9.393 -5.962 1.00 90.19 643 GLU A C 1
ATOM 4893 O O . GLU A 1 643 ? -19.585 -8.451 -5.368 1.00 90.19 643 GLU A O 1
ATOM 4898 N N . ALA A 1 644 ? -18.611 -10.473 -5.309 1.00 90.94 644 ALA A N 1
ATOM 4899 C CA . ALA A 1 644 ? -18.769 -10.652 -3.868 1.00 90.94 644 ALA A CA 1
ATOM 4900 C C . ALA A 1 644 ? -17.751 -9.845 -3.043 1.00 90.94 644 ALA A C 1
ATOM 4902 O O . ALA A 1 644 ? -18.128 -9.222 -2.053 1.00 90.94 644 ALA A O 1
ATOM 4903 N N . TYR A 1 645 ? -16.471 -9.851 -3.420 1.00 93.56 645 TYR A N 1
ATOM 4904 C CA . TYR A 1 645 ? -15.390 -9.240 -2.636 1.00 93.56 645 TYR A CA 1
ATOM 4905 C C . TYR A 1 645 ? -14.983 -7.856 -3.158 1.00 93.56 645 TYR A C 1
ATOM 4907 O O . TYR A 1 645 ? -14.733 -6.958 -2.357 1.00 93.56 645 TYR A O 1
ATOM 4915 N N . GLY A 1 646 ? -14.987 -7.648 -4.476 1.00 90.25 646 GLY A N 1
ATOM 4916 C CA . GLY A 1 646 ? -14.591 -6.391 -5.121 1.00 90.25 646 GLY A CA 1
ATOM 4917 C C . GLY A 1 646 ? -15.633 -5.274 -5.021 1.00 90.25 646 GLY A C 1
ATOM 4918 O O . GLY A 1 646 ? -15.318 -4.127 -5.322 1.00 90.25 646 GLY A O 1
ATOM 4919 N N . ARG A 1 647 ? -16.861 -5.580 -4.566 1.00 85.12 647 ARG A N 1
ATOM 4920 C CA . ARG A 1 647 ? -17.940 -4.589 -4.379 1.00 85.12 647 ARG A CA 1
ATOM 4921 C C . ARG A 1 647 ? -18.258 -4.219 -2.931 1.00 85.12 647 ARG A C 1
ATOM 4923 O O . ARG A 1 647 ? -19.341 -3.716 -2.616 1.00 85.12 647 ARG A O 1
ATOM 4930 N N . ALA A 1 648 ? -17.346 -4.515 -2.006 1.00 78.81 648 ALA A N 1
ATOM 4931 C CA . ALA A 1 648 ? -17.542 -4.194 -0.594 1.00 78.81 648 ALA A CA 1
ATOM 4932 C C . ALA A 1 648 ? -17.649 -2.675 -0.345 1.00 78.81 648 ALA A C 1
ATOM 4934 O O . ALA A 1 648 ? -18.338 -2.266 0.591 1.00 78.81 648 ALA A O 1
ATOM 4935 N N . PHE A 1 649 ? -17.016 -1.853 -1.191 1.00 80.25 649 PHE A N 1
ATOM 4936 C CA . PHE A 1 649 ? -17.039 -0.391 -1.115 1.00 80.25 649 PHE A CA 1
ATOM 4937 C C . PHE A 1 649 ? -18.408 0.209 -1.470 1.00 80.25 649 PHE A C 1
ATOM 4939 O O . PHE A 1 649 ? -18.906 1.066 -0.744 1.00 80.25 649 PHE A O 1
ATOM 4946 N N . GLU A 1 650 ? -19.061 -0.268 -2.534 1.00 82.56 650 GLU A N 1
ATOM 4947 C CA . GLU A 1 650 ? -20.401 0.186 -2.948 1.00 82.56 650 GLU A CA 1
ATOM 4948 C C . GLU A 1 650 ? -21.497 -0.305 -1.994 1.00 82.56 650 GLU A C 1
ATOM 4950 O O . GLU A 1 650 ? -22.620 0.200 -1.982 1.00 82.56 650 GLU A O 1
ATOM 4955 N N . LYS A 1 651 ? -21.161 -1.303 -1.178 1.00 80.88 651 LYS A N 1
ATOM 4956 C CA . LYS A 1 651 ? -22.032 -1.943 -0.201 1.00 80.88 651 LYS A CA 1
ATOM 4957 C C . LYS A 1 651 ? -21.406 -1.759 1.187 1.00 80.88 651 LYS A C 1
ATOM 4959 O O . LYS A 1 651 ? -21.060 -2.760 1.805 1.00 80.88 651 LYS A O 1
ATOM 4964 N N . PRO A 1 652 ? -21.191 -0.542 1.714 1.00 83.69 652 PRO A N 1
ATOM 4965 C CA . PRO A 1 652 ? -20.427 -0.379 2.946 1.00 83.69 652 PRO A CA 1
ATOM 4966 C C . PRO A 1 652 ? -21.184 -0.962 4.144 1.00 83.69 652 PRO A C 1
ATOM 4968 O O . PRO A 1 652 ? -22.392 -0.779 4.293 1.00 83.69 652 PRO A O 1
ATOM 4971 N N . LEU A 1 653 ? -20.471 -1.661 5.028 1.00 89.56 653 LEU A N 1
ATOM 4972 C CA . LEU A 1 653 ? -21.039 -2.115 6.294 1.00 89.56 653 LEU A CA 1
ATOM 4973 C C . LEU A 1 653 ? -21.378 -0.896 7.168 1.00 89.56 653 LEU A C 1
ATOM 4975 O O . LEU A 1 653 ? -20.530 -0.037 7.407 1.00 89.56 653 LEU A O 1
ATOM 4979 N N . ALA A 1 654 ? -22.599 -0.839 7.696 1.00 91.25 654 ALA A N 1
ATOM 4980 C CA . ALA A 1 654 ? -23.009 0.222 8.605 1.00 91.25 654 ALA A CA 1
ATOM 4981 C C . ALA A 1 654 ? -22.693 -0.154 10.057 1.00 91.25 654 ALA A C 1
ATOM 4983 O O . ALA A 1 654 ? -23.032 -1.247 10.521 1.00 91.25 654 ALA A O 1
ATOM 4984 N N . SER A 1 655 ? -22.091 0.774 10.800 1.00 94.44 655 SER A N 1
ATOM 4985 C CA . SER A 1 655 ? -21.824 0.619 12.228 1.00 94.44 655 SER A CA 1
ATOM 4986 C C . SER A 1 655 ? -22.565 1.675 13.048 1.00 94.44 655 SER A C 1
ATOM 4988 O O . SER A 1 655 ? -22.674 2.842 12.673 1.00 94.44 655 SER A O 1
ATOM 4990 N N . THR A 1 656 ? -23.119 1.265 14.187 1.00 95.44 656 THR A N 1
ATOM 4991 C CA . THR A 1 656 ? -23.721 2.172 15.175 1.00 95.44 656 THR A CA 1
ATOM 4992 C C . THR A 1 656 ? -23.136 1.881 16.546 1.00 95.44 656 THR A C 1
ATOM 4994 O O . THR A 1 656 ? -23.115 0.729 16.972 1.00 95.44 656 THR A O 1
ATOM 4997 N N . VAL A 1 657 ? -22.667 2.920 17.241 1.00 96.81 657 VAL A N 1
ATOM 4998 C CA . VAL A 1 657 ? -22.036 2.806 18.562 1.00 96.81 657 VAL A CA 1
ATOM 4999 C C . VAL A 1 657 ? -22.950 3.412 19.620 1.00 96.81 657 VAL A C 1
ATOM 5001 O O . VAL A 1 657 ? -23.240 4.605 19.583 1.00 96.81 657 VAL A O 1
ATOM 5004 N N . LEU A 1 658 ? -23.388 2.602 20.584 1.00 95.19 658 LEU A N 1
ATOM 5005 C CA . LEU A 1 658 ? -24.299 3.022 21.651 1.00 95.19 658 LEU A CA 1
ATOM 5006 C C . LEU A 1 658 ? -23.719 2.695 23.032 1.00 95.19 658 LEU A C 1
ATOM 5008 O O . LEU A 1 658 ? -23.167 1.609 23.221 1.00 95.19 658 LEU A O 1
ATOM 5012 N N . PRO A 1 659 ? -23.849 3.584 24.035 1.00 92.62 659 PRO A N 1
ATOM 5013 C CA . PRO A 1 659 ? -23.561 3.228 25.418 1.00 92.62 659 PRO A CA 1
ATOM 5014 C C . PRO A 1 659 ? -24.433 2.056 25.863 1.00 92.62 659 PRO A C 1
ATOM 5016 O O . PRO A 1 659 ? -25.625 2.004 25.554 1.00 92.62 659 PRO A O 1
ATOM 5019 N N . ARG A 1 660 ? -23.857 1.133 26.632 1.00 89.81 660 ARG A N 1
ATOM 5020 C CA . ARG A 1 660 ? -24.598 0.018 27.211 1.00 89.81 660 ARG A CA 1
ATOM 5021 C C . ARG A 1 660 ? -24.722 0.185 28.718 1.00 89.81 660 ARG A C 1
ATOM 5023 O O . ARG A 1 660 ? -23.727 0.384 29.411 1.00 89.81 660 ARG A O 1
ATOM 5030 N N . SER A 1 661 ? -25.945 0.075 29.228 1.00 83.56 661 SER A N 1
ATOM 5031 C CA . SER A 1 661 ? -26.204 0.107 30.667 1.00 83.56 661 SER A CA 1
ATOM 5032 C C . SER A 1 661 ? -25.766 -1.204 31.335 1.00 83.56 661 SER A C 1
ATOM 5034 O O . SER A 1 661 ? -25.948 -2.277 30.745 1.00 83.56 661 SER A O 1
ATOM 5036 N N . PRO A 1 662 ? -25.194 -1.149 32.550 1.00 75.75 662 PRO A N 1
ATOM 5037 C CA . PRO A 1 662 ? -24.892 -2.348 33.323 1.00 75.75 662 PRO A CA 1
ATOM 5038 C C . PRO A 1 662 ? -26.177 -3.080 33.713 1.00 75.75 662 PRO A C 1
ATOM 5040 O O . PRO A 1 662 ? -27.239 -2.472 33.864 1.00 75.75 662 PRO A O 1
ATOM 5043 N N . ALA A 1 663 ? -26.074 -4.394 33.917 1.00 74.31 663 ALA A N 1
ATOM 5044 C CA . ALA A 1 663 ? -27.184 -5.170 34.453 1.00 74.31 663 ALA A CA 1
ATOM 5045 C C . ALA A 1 663 ? -27.577 -4.644 35.849 1.00 74.31 663 ALA A C 1
ATOM 5047 O O . ALA A 1 663 ? -26.710 -4.311 36.659 1.00 74.31 663 ALA A O 1
ATOM 5048 N N . LEU A 1 664 ? -28.878 -4.622 36.157 1.00 63.28 664 LEU A N 1
ATOM 5049 C CA . LEU A 1 664 ? -29.423 -4.152 37.444 1.00 63.28 664 LEU A CA 1
ATOM 5050 C C . LEU A 1 664 ? -28.715 -4.771 38.662 1.00 63.28 664 LEU A C 1
ATOM 5052 O O . LEU A 1 664 ? -28.421 -4.074 39.628 1.00 63.28 664 LEU A O 1
ATOM 5056 N N . GLU A 1 665 ? -28.382 -6.060 38.607 1.00 60.56 665 GLU A N 1
ATOM 5057 C CA . GLU A 1 665 ? -27.659 -6.755 39.682 1.00 60.56 665 GLU A CA 1
ATOM 5058 C C . GLU A 1 665 ? -26.219 -6.252 39.878 1.00 60.56 665 GLU A C 1
ATOM 5060 O O . GLU A 1 665 ? -25.712 -6.219 40.999 1.00 60.56 665 GLU A O 1
ATOM 5065 N N . GLN A 1 666 ? -25.559 -5.798 38.812 1.00 66.62 666 GLN A N 1
ATOM 5066 C CA . GLN A 1 666 ? -24.231 -5.190 38.889 1.00 66.62 666 GLN A CA 1
ATOM 5067 C C . GLN A 1 666 ? -24.300 -3.775 39.481 1.00 66.62 666 GLN A C 1
ATOM 5069 O O . GLN A 1 666 ? -23.436 -3.405 40.274 1.00 66.62 666 GLN A O 1
ATOM 5074 N N . VAL A 1 667 ? -25.366 -3.024 39.178 1.00 68.12 667 VAL A N 1
ATOM 5075 C CA . VAL A 1 667 ? -25.647 -1.720 39.805 1.00 68.12 667 VAL A CA 1
ATOM 5076 C C . VAL A 1 667 ? -25.874 -1.881 41.310 1.00 68.12 667 VAL A C 1
ATOM 5078 O O . VAL A 1 667 ? -25.252 -1.178 42.103 1.00 68.12 667 VAL A O 1
ATOM 5081 N N . LYS A 1 668 ? -26.698 -2.853 41.723 1.00 59.59 668 LYS A N 1
ATOM 5082 C CA . LYS A 1 668 ? -26.974 -3.131 43.144 1.00 59.59 668 LYS A CA 1
ATOM 5083 C C . LYS A 1 668 ? -25.714 -3.514 43.926 1.00 59.59 668 LYS A C 1
ATOM 5085 O O . LYS A 1 668 ? -25.503 -2.995 45.020 1.00 59.59 668 LYS A O 1
ATOM 5090 N N . ARG A 1 669 ? -24.844 -4.359 43.350 1.00 62.47 669 ARG A N 1
ATOM 5091 C CA . ARG A 1 669 ? -23.543 -4.707 43.956 1.00 62.47 669 ARG A CA 1
ATOM 5092 C C . ARG A 1 669 ? -22.613 -3.500 44.070 1.00 62.47 669 ARG A C 1
ATOM 5094 O O . ARG A 1 669 ? -21.962 -3.355 45.099 1.00 62.47 669 ARG A O 1
ATOM 5101 N N . GLY A 1 670 ? -22.572 -2.635 43.054 1.00 60.97 670 GLY A N 1
ATOM 5102 C CA . GLY A 1 670 ? -21.787 -1.396 43.082 1.00 60.97 670 GLY A CA 1
ATOM 5103 C C . GLY A 1 670 ? -22.263 -0.395 44.141 1.00 60.97 670 GLY A C 1
ATOM 5104 O O . GLY A 1 670 ? -21.451 0.320 44.714 1.00 60.97 670 GLY A O 1
ATOM 5105 N N . LEU A 1 671 ? -23.562 -0.394 44.453 1.00 67.06 671 LEU A N 1
ATOM 5106 C CA . LEU A 1 671 ? -24.168 0.434 45.502 1.00 67.06 671 LEU A CA 1
ATOM 5107 C C . LEU A 1 671 ? -24.086 -0.186 46.911 1.00 67.06 671 LEU A C 1
ATOM 5109 O O . LEU A 1 671 ? -24.627 0.381 47.855 1.00 67.06 671 LEU A O 1
ATOM 5113 N N . GLY A 1 672 ? -23.453 -1.354 47.076 1.00 50.22 672 GLY A N 1
ATOM 5114 C CA . GLY A 1 672 ? -23.360 -2.037 48.373 1.00 50.22 672 GLY A CA 1
ATOM 5115 C C . GLY A 1 672 ? -24.692 -2.591 48.899 1.00 50.22 672 GLY A C 1
ATOM 5116 O O . GLY A 1 672 ? -24.779 -2.977 50.064 1.00 50.22 672 GLY A O 1
ATOM 5117 N N . VAL A 1 673 ? -25.729 -2.664 48.059 1.00 47.56 673 VAL A N 1
ATOM 5118 C CA . VAL A 1 673 ? -27.051 -3.167 48.447 1.00 47.56 673 VAL A CA 1
ATOM 5119 C C . VAL A 1 673 ? -27.033 -4.695 48.388 1.00 47.56 673 VAL A C 1
ATOM 5121 O O . VAL A 1 673 ? -27.108 -5.288 47.312 1.00 47.56 673 VAL A O 1
ATOM 5124 N N . ARG A 1 674 ? -26.925 -5.348 49.552 1.00 44.12 674 ARG A N 1
ATOM 5125 C CA . ARG A 1 674 ? -27.241 -6.779 49.697 1.00 44.12 674 ARG A CA 1
ATOM 5126 C C . ARG A 1 674 ? -28.756 -6.918 49.855 1.00 44.12 674 ARG A C 1
ATOM 5128 O O . ARG A 1 674 ? -29.318 -6.331 50.774 1.00 44.12 674 ARG A O 1
ATOM 5135 N N . LEU A 1 675 ? -29.408 -7.665 48.968 1.00 43.00 675 LEU A N 1
ATOM 5136 C CA . LEU A 1 675 ? -30.767 -8.155 49.217 1.00 43.00 675 LEU A CA 1
ATOM 5137 C C . LEU A 1 675 ? -30.689 -9.464 50.030 1.00 43.00 675 LEU A C 1
ATOM 5139 O O . LEU A 1 675 ? -29.669 -10.151 49.919 1.00 43.00 675 LEU A O 1
ATOM 5143 N N . PRO A 1 676 ? -31.700 -9.755 50.869 1.00 44.69 676 PRO A N 1
ATOM 5144 C CA . PRO A 1 676 ? -31.770 -10.970 51.683 1.00 44.69 676 PRO A CA 1
ATOM 5145 C C . PRO A 1 676 ? -31.743 -12.263 50.864 1.00 44.69 676 PRO A C 1
ATOM 5147 O O . PRO A 1 676 ? -32.218 -12.244 49.702 1.00 44.69 676 PRO A O 1
#

Secondary structure (DSSP, 8-state):
--SSS------------TTPPPTT---TTSPPP-TT-EEEEEGGGGGGGSPPPPPEE--TTHHHH-TT---SSEEEPPSEE-GGGG-B---GGGEEEEEE-SSSEEEE--EEE-EEEEEEE-TTSTTHHHH-EEEEEEE--SB-GGGEEEPPPTT-TTB-EE-SPPP--SSBSS-SS-EEEEEGGG-BBPPPTTPPPPTTEEEEEEEEEE-TT-TTSPPEEEEEEEE-TTSPPPS--TTTSSEEEEE-TTTTBEEE---SSTTSS---EEE-B-TTSPBPB-TTSPBPEEEEEE---EEEEESSEEEEESSSS-EEEEEE-SSSSS------EEEEEEEEE-SSTT-B-SSS-EEEIIIIIHHH-EEEEEEE-SS-EEEEEE--SS-TT-EEEEEE-SSEEEEEEEE----B-TTT-EEEEEEEPTTT--EEEESS-TT-EE-SSS---SSSEE--TT-GGGGG----HHHHHHHHHHHHTTGGGSS-B--EE---TTTS-SSTTT-EEEEEETTEEEEEEEEE-TT--HHHHHHGGGEEEEEEEETT---S--SSSS--SSTT-S---SB-TTSPBPB---GGG---TT-TTBPP-EEEEEEEEES-BS--SGGG-SS-SS-EEEEEEEEEESS---HHHHHHHTTTTTSPPEEEEEEEPPPHHHHHHHTT----

Radius of gyration: 26.58 Å; chains: 1; bounding box: 74×57×95 Å